Protein 2QGS (pdb70)

Sequence (392 aa):
NSRKIKKAYEYKSFHQHDTTGHDIAHVERVYNNACYIAKRENITDTLVIELSSLLHDTVDSKLTDEILAYDQLKQFLSTLDLSSEISQQVLYIIKHSHVKLSIDGEIVRDADRLDAIGAIGIARTFQFSGHFGEPWTETKLSNEELHTSLVEELDNSAIKHFYEKLFKLKDLHTPTAKKLAEERHQFIQYLKQFSEWNFNKNSRKIKKAYEYKSFHQHDTTGHDIAHVERVYNNACYIAKRENITDTLVIELSSLLHDTVYDQLKQFLSTLDLSSEISQQVLYIIKHHVKLSIDGEIVRDADRLDAIGAIGIARTFQFSGHFGEPWTETKLSNEELHTSLVEELDNSAIKHFYEKLFKLKDLHTPTAKKLAEERHQFIQYLKQFSEWNFNKE

Organism: Staphylococcus epidermidis (strain ATCC 12228 / FDA PCI 1200) (NCBI:txid176280)

Foldseek 3Di:
DLVLLVLLLVCVVLCVVPPVCCVNVLLVQLLVQLVVQCVVVPPDDLSLLSSLSSCLAQCPRPVDHNVVSVVVVVVSVVVSVDDPVSVVLSVVLSVCVPDDHDPSSVSSVLSSLLCCFAPNVLVVLQVVCVVVVHAPDDDDDDPVRLLDPCLVVDDDHSVSCCNVPVLVSLVPDDPSSNVSSVVRNVNCVVVVVCCVVPVVD/DLVLLVLLLVCVVLCVPPPPCVVNVLLVQLLVQLVVQCVVVPPDDLSLLSNLSSCLPSDVPVVLVSLVVSPDDCVSSVLSVVLSVCVPDHDPSSVSSVLSNLLCCFAPNVLVVLQVVCVVVVHAPDDDPDDPVCLLDPCLVVDDDHSVSCCNVPVLCSLVPDDPVSNVSSVVRNVSVVVVVVCVVVCVVND

Nearest PDB structures (foldseek):
  2qgs-assembly1_B  TM=1.005E+00  e=1.523E-24  Staphylococcus epidermidis ATCC 12228
  5dqw-assembly1_A  TM=8.161E-01  e=3.907E-10  Bacillus subtilis
  5ihy-assembly1_A  TM=8.190E-01  e=1.731E-09  Bacillus subtilis
  3dto-assembly1_B  TM=8.082E-01  e=2.422E-09  unclassified
  3b57-assembly1_A-2  TM=8.575E-01  e=4.754E-08  Listeria innocua Clip11262

Structure (mmCIF, N/CA/C/O backbone):
data_2QGS
#
_entry.id   2QGS
#
_cell.length_a   56.736
_cell.length_b   62.843
_cell.length_c   71.828
_cell.angle_alpha   90.00
_cell.angle_beta   107.67
_cell.angle_gamma   90.00
#
_symmetry.space_group_name_H-M   'P 1 21 1'
#
loop_
_entity.id
_entity.type
_entity.pdbx_description
1 polymer 'Protein SE1688'
2 non-polymer 'ZINC ION'
3 water water
#
loop_
_atom_site.group_PDB
_atom_site.id
_atom_site.type_symbol
_atom_site.label_atom_id
_atom_site.label_alt_id
_atom_site.label_comp_id
_atom_site.label_asym_id
_atom_site.label_entity_id
_atom_site.label_seq_id
_atom_site.pdbx_PDB_ins_code
_atom_site.Cartn_x
_atom_site.Cartn_y
_atom_site.Cartn_z
_atom_site.occupancy
_atom_site.B_iso_or_equiv
_atom_site.auth_seq_id
_atom_site.auth_comp_id
_atom_site.auth_asym_id
_atom_site.auth_atom_id
_atom_site.pdbx_PDB_model_num
ATOM 9 N N . ASN A 1 2 ? -60.660 16.402 50.592 1.00 39.56 2 ASN A N 1
ATOM 10 C CA . ASN A 1 2 ? -59.805 15.404 51.227 1.00 36.68 2 ASN A CA 1
ATOM 11 C C . ASN A 1 2 ? -58.324 15.753 51.088 1.00 34.87 2 ASN A C 1
ATOM 12 O O . ASN A 1 2 ? -57.974 16.876 50.720 1.00 34.10 2 ASN A O 1
ATOM 17 N N . SER A 1 3 ? -57.458 14.790 51.389 1.00 32.17 3 SER A N 1
ATOM 18 C CA . SER A 1 3 ? -56.020 15.009 51.309 1.00 31.03 3 SER A CA 1
ATOM 19 C C . SER A 1 3 ? -55.499 15.335 49.915 1.00 30.33 3 SER A C 1
ATOM 20 O O . SER A 1 3 ? -54.773 16.315 49.742 1.00 26.52 3 SER A O 1
ATOM 23 N N . ARG A 1 4 ? -55.849 14.528 48.918 1.00 29.77 4 ARG A N 1
ATOM 24 C CA . ARG A 1 4 ? -55.333 14.803 47.586 1.00 31.22 4 ARG A CA 1
ATOM 25 C C . ARG A 1 4 ? -55.908 16.074 46.983 1.00 30.67 4 ARG A C 1
ATOM 26 O O . ARG A 1 4 ? -55.357 16.619 46.024 1.00 28.94 4 ARG A O 1
ATOM 42 N N . LYS A 1 6 ? -56.313 18.789 48.866 1.00 25.11 6 LYS A N 1
ATOM 43 C CA . LYS A 1 6 ? -55.508 19.845 49.466 1.00 23.46 6 LYS A CA 1
ATOM 44 C C . LYS A 1 6 ? -54.184 19.901 48.717 1.00 20.55 6 LYS A C 1
ATOM 45 O O . LYS A 1 6 ? -53.632 20.977 48.505 1.00 17.29 6 LYS A O 1
ATOM 51 N N . ILE A 1 7 ? -53.699 18.731 48.306 1.00 17.42 7 ILE A N 1
ATOM 52 C CA . ILE A 1 7 ? -52.445 18.611 47.569 1.00 17.66 7 ILE A CA 1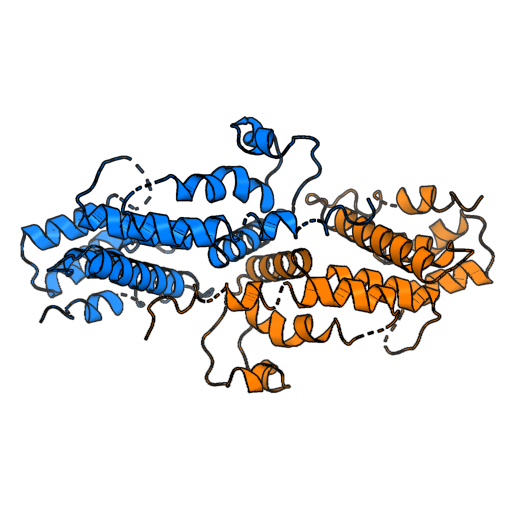
ATOM 53 C C . ILE A 1 7 ? -52.588 19.311 46.227 1.00 19.31 7 ILE A C 1
ATOM 54 O O . ILE A 1 7 ? -51.675 20.002 45.764 1.00 15.66 7 ILE A O 1
ATOM 59 N N . LYS A 1 8 ? -53.745 19.114 45.603 1.00 20.16 8 LYS A N 1
ATOM 60 C CA . LYS A 1 8 ? -54.048 19.724 44.316 1.00 21.06 8 LYS A CA 1
ATOM 61 C C . LYS A 1 8 ? -54.026 21.247 44.442 1.00 19.16 8 LYS A C 1
ATOM 62 O O . LYS A 1 8 ? -53.521 21.934 43.559 1.00 18.27 8 LYS A O 1
ATOM 68 N N . LYS A 1 9 ? -54.569 21.771 45.538 1.00 17.16 9 LYS A N 1
ATOM 69 C CA . LYS A 1 9 ? -54.580 23.212 45.743 1.00 17.89 9 LYS A CA 1
ATOM 70 C C . LYS A 1 9 ? -53.167 23.739 46.004 1.00 17.32 9 LYS A C 1
ATOM 71 O O . LYS A 1 9 ? -52.835 24.871 45.627 1.00 16.65 9 LYS A O 1
ATOM 77 N N . ALA A 1 10 ? -52.331 22.924 46.643 1.00 13.25 10 ALA A N 1
ATOM 78 C CA . ALA A 1 10 ? -50.955 23.328 46.910 1.00 12.43 10 ALA A CA 1
ATOM 79 C C . ALA A 1 10 ? -50.239 23.383 45.574 1.00 14.20 10 ALA A C 1
ATOM 80 O O . ALA A 1 10 ? -49.407 24.251 45.336 1.00 14.92 10 ALA A O 1
ATOM 82 N N . TYR A 1 11 ? -50.574 22.444 44.697 1.00 15.11 11 TYR A N 1
ATOM 83 C CA . TYR A 1 11 ? -49.977 22.394 43.371 1.00 17.49 11 TYR A CA 1
ATOM 84 C C . TYR A 1 11 ? -50.372 23.649 42.578 1.00 16.83 11 TYR A C 1
ATOM 85 O O . TYR A 1 11 ? -49.544 24.249 41.888 1.00 15.98 11 TYR A O 1
ATOM 94 N N . GLU A 1 12 ? -51.637 24.038 42.694 1.00 17.83 12 GLU A N 1
ATOM 95 C CA . GLU A 1 12 ? -52.161 25.225 42.010 1.00 18.18 12 GLU A CA 1
ATOM 96 C C . GLU A 1 12 ? -51.523 26.493 42.580 1.00 17.05 12 GLU A C 1
ATOM 97 O O . GLU A 1 12 ? -51.257 27.451 41.850 1.00 16.37 12 GLU A O 1
ATOM 103 N N . TYR A 1 13 ? -51.296 26.503 43.893 1.00 15.46 13 TYR A N 1
ATOM 104 C CA . TYR A 1 13 ? -50.698 27.662 44.549 1.00 15.28 13 TYR A CA 1
ATOM 105 C C . TYR A 1 13 ? -49.266 27.845 44.068 1.00 16.47 13 TYR A C 1
ATOM 106 O O . TYR A 1 13 ? -48.804 28.966 43.844 1.00 17.28 13 TYR A O 1
ATOM 123 N N . LYS A 1 15 ? -47.991 26.841 41.160 1.00 15.71 15 LYS A N 1
ATOM 124 C CA . LYS A 1 15 ? -47.971 27.293 39.767 1.00 15.99 15 LYS A CA 1
ATOM 125 C C . LYS A 1 15 ? -48.264 28.790 39.682 1.00 15.31 15 LYS A C 1
ATOM 126 O O . LYS A 1 15 ? -47.743 29.480 38.809 1.00 15.22 15 LYS A O 1
ATOM 132 N N . SER A 1 16 ? -49.103 29.292 40.583 1.00 13.25 16 SER A N 1
ATOM 133 C CA . SER A 1 16 ? -49.413 30.718 40.583 1.00 14.83 16 SER A CA 1
ATOM 134 C C . SER A 1 16 ? -48.202 31.497 41.112 1.00 13.52 16 SER A C 1
ATOM 135 O O . SER A 1 16 ? -47.855 32.560 40.588 1.00 13.82 16 SER A O 1
ATOM 138 N N . PHE A 1 17 ? -47.563 30.950 42.146 1.00 14.44 17 PHE A N 1
ATOM 139 C CA . PHE A 1 17 ? -46.379 31.551 42.758 1.00 12.91 17 PHE A CA 1
ATOM 140 C C . PHE A 1 17 ? -45.296 31.791 41.706 1.00 14.04 17 PHE A C 1
ATOM 141 O O . PHE A 1 17 ? -44.700 32.864 41.640 1.00 14.35 17 PHE A O 1
ATOM 149 N N . HIS A 1 18 ? -45.050 30.786 40.876 1.00 13.71 18 HIS A N 1
ATOM 150 C CA . HIS A 1 18 ? -44.024 30.881 39.845 1.00 12.99 18 HIS A CA 1
ATOM 151 C C . HIS A 1 18 ? -44.566 31.276 38.480 1.00 14.10 18 HIS A C 1
ATOM 152 O O . HIS A 1 18 ? -43.890 31.093 37.471 1.00 13.52 18 HIS A O 1
ATOM 159 N N . GLN A 1 19 ? -45.771 31.834 38.448 1.00 13.95 19 GLN A N 1
ATOM 160 C CA . GLN A 1 19 ? -46.394 32.209 37.187 1.00 16.96 19 GLN A CA 1
ATOM 161 C C . GLN A 1 19 ? -45.600 33.173 36.303 1.00 17.66 19 GLN A C 1
ATOM 162 O O . GLN A 1 19 ? -45.706 33.112 35.081 1.00 18.62 19 GLN A O 1
ATOM 168 N N . HIS A 1 20 ? -44.796 34.046 36.902 1.00 17.04 20 HIS A N 1
ATOM 169 C CA . HIS A 1 20 ? -44.045 35.024 36.117 1.00 18.14 20 HIS A CA 1
ATOM 170 C C . HIS A 1 20 ? -42.732 34.530 35.524 1.00 20.57 20 HIS A C 1
ATOM 171 O O . HIS A 1 20 ? -42.088 35.243 34.753 1.00 20.20 20 HIS A O 1
ATOM 178 N N . ASP A 1 21 ? -42.347 33.306 35.879 1.00 21.04 21 ASP A N 1
ATOM 179 C CA . ASP A 1 21 ? -41.120 32.706 35.372 1.00 24.93 21 ASP A CA 1
ATOM 180 C C . ASP A 1 21 ? -41.225 32.507 33.871 1.00 27.18 21 ASP A C 1
ATOM 181 O O . ASP A 1 21 ? -41.970 31.646 33.397 1.00 27.99 21 ASP A O 1
ATOM 186 N N . THR A 1 22 ? -40.465 33.303 33.131 1.00 29.12 22 THR A N 1
ATOM 187 C CA . THR A 1 22 ? -40.461 33.238 31.681 1.00 33.58 22 THR A CA 1
ATOM 188 C C . THR A 1 22 ? -39.641 32.069 31.148 1.00 35.25 22 THR A C 1
ATOM 189 O O . THR A 1 22 ? -39.812 31.656 30.001 1.00 35.89 22 THR A O 1
ATOM 193 N N . THR A 1 23 ? -38.747 31.545 31.980 1.00 36.09 23 THR A N 1
ATOM 194 C CA . THR A 1 23 ? -37.899 30.427 31.582 1.00 36.62 23 THR A CA 1
ATOM 195 C C . THR A 1 23 ? -38.629 29.101 31.758 1.00 36.34 23 THR A C 1
ATOM 196 O O . THR A 1 23 ? -38.244 28.095 31.172 1.00 39.22 23 THR A O 1
ATOM 200 N N . GLY A 1 24 ? -39.677 29.106 32.576 1.00 37.52 24 GLY A N 1
ATOM 201 C CA . GLY A 1 24 ? -40.451 27.896 32.805 1.00 35.08 24 GLY A CA 1
ATOM 202 C C . GLY A 1 24 ? -39.748 26.826 33.623 1.00 34.16 24 GLY A C 1
ATOM 203 O O . GLY A 1 24 ? -40.314 25.756 33.864 1.00 34.79 24 GLY A O 1
ATOM 204 N N . HIS A 1 25 ? -38.523 27.113 34.053 1.00 31.64 25 HIS A N 1
ATOM 205 C CA . HIS A 1 25 ? -37.737 26.167 34.843 1.00 30.01 25 HIS A CA 1
ATOM 206 C C . HIS A 1 25 ? -38.291 25.956 36.246 1.00 27.76 25 HIS A C 1
ATOM 207 O O . HIS A 1 25 ? -38.384 24.828 36.731 1.00 26.30 25 HIS A O 1
ATOM 214 N N . ASP A 1 26 ? -38.652 27.050 36.903 1.00 22.89 26 ASP A N 1
ATOM 215 C CA . ASP A 1 26 ? -39.153 26.974 38.266 1.00 19.43 26 ASP A CA 1
ATOM 216 C C . ASP A 1 26 ? -40.307 26.000 38.464 1.00 17.57 26 ASP A C 1
ATOM 217 O O . ASP A 1 26 ? -40.261 25.153 39.354 1.00 16.14 26 ASP A O 1
ATOM 222 N N . ILE A 1 27 ? -41.343 26.111 37.644 1.00 16.40 27 ILE A N 1
ATOM 223 C CA . ILE A 1 27 ? -42.486 25.213 37.773 1.00 16.58 27 ILE A CA 1
ATOM 224 C C . ILE A 1 27 ? -42.110 23.754 37.498 1.00 17.70 27 ILE A C 1
ATOM 225 O O . ILE A 1 27 ? -42.481 22.852 38.251 1.00 16.95 27 ILE A O 1
ATOM 230 N N . ALA A 1 28 ? -41.380 23.538 36.407 1.00 18.15 28 ALA A N 1
ATOM 231 C CA . ALA A 1 28 ? -40.939 22.208 35.996 1.00 17.64 28 ALA A CA 1
ATOM 232 C C . ALA A 1 28 ? -40.073 21.582 37.085 1.00 18.48 28 ALA A C 1
ATOM 233 O O . ALA A 1 28 ? -40.141 20.382 37.332 1.00 18.50 28 ALA A O 1
ATOM 235 N N . HIS A 1 29 ? -39.248 22.407 37.721 1.00 16.53 29 HIS A N 1
ATOM 236 C CA . HIS A 1 29 ? -38.379 21.937 38.786 1.00 15.01 29 HIS A CA 1
ATOM 237 C C . HIS A 1 29 ? -39.178 21.402 39.966 1.00 12.40 29 HIS A C 1
ATOM 238 O O . HIS A 1 29 ? -38.870 20.342 40.503 1.00 11.89 29 HIS A O 1
ATOM 245 N N . VAL A 1 30 ? -40.201 22.141 40.377 1.00 14.12 30 VAL A N 1
ATOM 246 C CA . VAL A 1 30 ? -41.001 21.712 41.513 1.00 11.55 30 VAL A CA 1
ATOM 247 C C . VAL A 1 30 ? -41.768 20.437 41.185 1.00 11.69 30 VAL A C 1
ATOM 248 O O . VAL A 1 30 ? -41.856 19.530 42.020 1.00 11.08 30 VAL A O 1
ATOM 252 N N . GLU A 1 31 ? -42.315 20.348 39.973 1.00 10.60 31 GLU A N 1
ATOM 253 C CA . GLU A 1 31 ? -43.053 19.144 39.576 1.00 10.44 31 GLU A CA 1
ATOM 254 C C . GLU A 1 31 ? -42.135 17.913 39.642 1.00 9.17 31 GLU A C 1
ATOM 255 O O . GLU A 1 31 ? -42.567 16.842 40.063 1.00 8.82 31 GLU A O 1
ATOM 261 N N . ARG A 1 32 ? -40.876 18.063 39.230 1.00 9.62 32 ARG A N 1
ATOM 262 C CA . ARG A 1 32 ? -39.946 16.931 39.271 1.00 11.65 32 ARG A CA 1
ATOM 263 C C . ARG A 1 32 ? -39.565 16.571 40.708 1.00 12.17 32 ARG A C 1
ATOM 264 O O . ARG A 1 32 ? -39.394 15.391 41.038 1.00 10.39 32 ARG A O 1
ATOM 272 N N . VAL A 1 33 ? -39.423 17.577 41.564 1.00 10.17 33 VAL A N 1
ATOM 273 C CA . VAL A 1 33 ? -39.082 17.308 42.955 1.00 11.07 33 VAL A CA 1
ATOM 274 C C . VAL A 1 33 ? -40.251 16.535 43.556 1.00 9.90 33 VAL A C 1
ATOM 275 O O . VAL A 1 33 ? -40.059 15.525 44.228 1.00 12.26 33 VAL A O 1
ATOM 279 N N . TYR A 1 34 ? -41.462 17.014 43.289 1.00 11.27 34 TYR A N 1
ATOM 280 C CA . TYR A 1 34 ? -42.670 16.372 43.779 1.00 11.65 34 TYR A CA 1
ATOM 281 C C . TYR A 1 34 ? -42.739 14.923 43.316 1.00 13.33 34 TYR A C 1
ATOM 282 O O . TYR A 1 34 ? -42.965 14.004 44.120 1.00 11.67 34 TYR A O 1
ATOM 291 N N . ASN A 1 35 ? -42.532 14.706 42.020 1.00 13.07 35 ASN A N 1
ATOM 292 C CA . ASN A 1 35 ? -42.587 13.351 41.476 1.00 12.22 35 ASN A CA 1
ATOM 293 C C . ASN A 1 35 ? -41.493 12.456 42.055 1.00 10.55 35 ASN A C 1
ATOM 294 O O . ASN A 1 35 ? -41.726 11.269 42.279 1.00 12.48 35 ASN A O 1
ATOM 299 N N . ASN A 1 36 ? -40.309 13.018 42.300 1.00 11.17 36 ASN A N 1
ATOM 300 C CA . ASN A 1 36 ? -39.224 12.228 42.875 1.00 10.51 36 ASN A CA 1
ATOM 301 C C . ASN A 1 36 ? -39.593 11.857 44.312 1.00 9.42 36 ASN A C 1
ATOM 302 O O . ASN A 1 36 ? -39.389 10.720 44.744 1.00 10.49 36 ASN A O 1
ATOM 307 N N . ALA A 1 37 ? -40.111 12.835 45.055 1.00 9.30 37 ALA A N 1
ATOM 308 C CA . ALA A 1 37 ? -40.496 12.646 46.457 1.00 9.46 37 ALA A CA 1
ATOM 309 C C . ALA A 1 37 ? -41.574 11.584 46.631 1.00 10.91 37 ALA A C 1
ATOM 310 O O . ALA A 1 37 ? -41.552 10.808 47.591 1.00 10.97 37 ALA A O 1
ATOM 312 N N . CYS A 1 38 ? -42.533 11.568 45.713 1.00 11.17 38 CYS A N 1
ATOM 313 C CA . CYS A 1 38 ? -43.605 10.585 45.770 1.00 11.98 38 CYS A CA 1
ATOM 314 C C . CYS A 1 38 ? -43.029 9.203 45.473 1.00 9.13 38 CYS A C 1
ATOM 315 O O . CYS A 1 38 ? -43.447 8.221 46.068 1.00 12.60 38 CYS A O 1
ATOM 318 N N . TYR A 1 39 ? -42.063 9.134 44.560 1.00 9.95 39 TYR A N 1
ATOM 319 C CA . TYR A 1 39 ? -41.442 7.858 44.200 1.00 10.43 39 TYR A CA 1
ATOM 320 C C . TYR A 1 39 ? -40.690 7.275 45.405 1.00 10.68 39 TYR A C 1
ATOM 321 O O . TYR A 1 39 ? -40.860 6.113 45.759 1.00 10.14 39 TYR A O 1
ATOM 330 N N . ILE A 1 40 ? -39.859 8.107 46.020 1.00 9.62 40 ILE A N 1
ATOM 331 C CA . ILE A 1 40 ? -39.068 7.724 47.181 1.00 11.15 40 ILE A CA 1
ATOM 332 C C . ILE A 1 40 ? -39.956 7.307 48.350 1.00 11.29 40 ILE A C 1
ATOM 333 O O . ILE A 1 40 ? -39.694 6.299 49.008 1.00 11.66 40 ILE A O 1
ATOM 338 N N . ALA A 1 41 ? -40.998 8.091 48.611 1.00 10.61 41 ALA A N 1
ATOM 339 C CA . ALA A 1 41 ? -41.910 7.805 49.710 1.00 9.81 41 ALA A CA 1
ATOM 340 C C . ALA A 1 41 ? -42.571 6.435 49.564 1.00 12.48 41 ALA A C 1
ATOM 341 O O . ALA A 1 41 ? -42.627 5.661 50.522 1.00 14.05 41 ALA A O 1
ATOM 343 N N . LYS A 1 42 ? -43.075 6.128 48.373 1.00 12.69 42 LYS A N 1
ATOM 344 C CA . LYS A 1 42 ? -43.704 4.830 48.164 1.00 14.22 42 LYS A CA 1
ATOM 345 C C . LYS A 1 42 ? -42.680 3.708 48.357 1.00 16.51 42 LYS A C 1
ATOM 346 O O . LYS A 1 42 ? -42.963 2.705 49.022 1.00 15.84 42 LYS A O 1
ATOM 352 N N . ARG A 1 43 ? -41.488 3.880 47.789 1.00 12.98 43 ARG A N 1
ATOM 353 C CA . ARG A 1 43 ? -40.452 2.861 47.911 1.00 16.52 43 ARG A CA 1
ATOM 354 C C . ARG A 1 43 ? -39.930 2.704 49.333 1.00 16.69 43 ARG A C 1
ATOM 355 O O . ARG A 1 43 ? -39.428 1.633 49.703 1.00 17.06 43 ARG A O 1
ATOM 363 N N . GLU A 1 44 ? -40.034 3.769 50.124 1.00 15.41 44 GLU A N 1
ATOM 364 C CA . GLU A 1 44 ? -39.578 3.734 51.516 1.00 15.69 44 GLU A CA 1
ATOM 365 C C . GLU A 1 44 ? -40.749 3.336 52.401 1.00 16.81 44 GLU A C 1
ATOM 366 O O . GLU A 1 44 ? -40.642 3.302 53.628 1.00 16.44 44 GLU A O 1
ATOM 372 N N . ASN A 1 45 ? -41.871 3.045 51.753 1.00 15.94 45 ASN A N 1
ATOM 373 C CA . ASN A 1 45 ? -43.087 2.623 52.425 1.00 18.50 45 ASN A CA 1
ATOM 374 C C . ASN A 1 45 ? -43.664 3.603 53.429 1.00 20.72 45 ASN A C 1
ATOM 375 O O . ASN A 1 45 ? -44.073 3.223 54.527 1.00 19.44 45 ASN A O 1
ATOM 380 N N . ILE A 1 46 ? -43.703 4.872 53.039 1.00 21.39 46 ILE A N 1
ATOM 381 C CA . ILE A 1 46 ? -44.272 5.901 53.892 1.00 23.51 46 ILE A CA 1
ATOM 382 C C . ILE A 1 46 ? -45.781 5.801 53.728 1.00 25.56 46 ILE A C 1
ATOM 383 O O . ILE A 1 46 ? -46.301 5.962 52.627 1.00 27.34 46 ILE A O 1
ATOM 388 N N . THR A 1 47 ? -46.476 5.536 54.827 1.00 28.96 47 THR A N 1
ATOM 389 C CA . THR A 1 47 ? -47.931 5.410 54.824 1.00 31.67 47 THR A CA 1
ATOM 390 C C . THR A 1 47 ? -48.625 6.716 54.424 1.00 30.06 47 THR A C 1
ATOM 391 O O . THR A 1 47 ? -49.178 6.829 53.329 1.00 32.53 47 THR A O 1
ATOM 395 N N . ASP A 1 48 ? -48.601 7.695 55.323 1.00 28.21 48 ASP A N 1
ATOM 396 C CA . ASP A 1 48 ? -49.237 8.987 55.067 1.00 24.07 48 ASP A CA 1
ATOM 397 C C . ASP A 1 48 ? -48.221 9.920 54.423 1.00 20.66 48 ASP A C 1
ATOM 398 O O . ASP A 1 48 ? -47.263 10.344 55.062 1.00 17.46 48 ASP A O 1
ATOM 403 N N . THR A 1 49 ? -48.433 10.236 53.152 1.00 19.37 49 THR A N 1
ATOM 404 C CA . THR A 1 49 ? -47.521 11.113 52.428 1.00 19.00 49 THR A CA 1
ATOM 405 C C . THR A 1 49 ? -47.989 12.565 52.340 1.00 17.00 49 THR A C 1
ATOM 406 O O . THR A 1 49 ? -47.441 13.349 51.558 1.00 17.27 49 THR A O 1
ATOM 410 N N . LEU A 1 50 ? -48.985 12.934 53.139 1.00 14.46 50 LEU A N 1
ATOM 411 C CA . LEU A 1 50 ? -49.497 14.303 53.101 1.00 14.07 50 LEU A CA 1
ATOM 412 C C . LEU A 1 50 ? -48.415 15.359 53.310 1.00 14.12 50 LEU A C 1
ATOM 413 O O . LEU A 1 50 ? -48.303 16.295 52.520 1.00 13.47 50 LEU A O 1
ATOM 418 N N . VAL A 1 51 ? -47.615 15.210 54.363 1.00 13.28 51 VAL A N 1
ATOM 419 C CA . VAL A 1 51 ? -46.560 16.184 54.642 1.00 12.55 51 VAL A CA 1
ATOM 420 C C . VAL A 1 51 ? -45.538 16.248 53.507 1.00 12.03 51 VAL A C 1
ATOM 421 O O . VAL A 1 51 ? -45.134 17.334 53.083 1.00 12.18 51 VAL A O 1
ATOM 425 N N . ILE A 1 52 ? -45.136 15.086 53.003 1.00 12.81 52 ILE A N 1
ATOM 426 C CA . ILE A 1 52 ? -44.169 15.021 51.907 1.00 10.19 52 ILE A CA 1
ATOM 427 C C . ILE A 1 52 ? -44.698 15.687 50.640 1.00 11.30 52 ILE A C 1
ATOM 428 O O . ILE A 1 52 ? -43.992 16.461 49.995 1.00 10.84 52 ILE A O 1
ATOM 433 N N . GLU A 1 53 ? -45.940 15.384 50.280 1.00 12.06 53 GLU A N 1
ATOM 434 C CA . GLU A 1 53 ? -46.522 15.976 49.082 1.00 12.86 53 GLU A CA 1
ATOM 435 C C . GLU A 1 53 ? -46.698 17.486 49.208 1.00 12.17 53 GLU A C 1
ATOM 436 O O . GLU A 1 53 ? -46.286 18.232 48.321 1.00 12.95 53 GLU A O 1
ATOM 442 N N . LEU A 1 54 ? -47.286 17.955 50.301 1.00 9.60 54 LEU A N 1
ATOM 443 C CA . LEU A 1 54 ? -47.455 19.398 50.443 1.00 12.23 54 LEU A CA 1
ATOM 444 C C . LEU A 1 54 ? -46.114 20.132 50.504 1.00 10.90 54 LEU A C 1
ATOM 445 O O . LEU A 1 54 ? -45.953 21.176 49.886 1.00 10.61 54 LEU A O 1
ATOM 450 N N . SER A 1 55 ? -45.161 19.580 51.253 1.00 10.01 55 SER A N 1
ATOM 451 C CA . SER A 1 55 ? -43.850 20.201 51.416 1.00 10.81 55 SER A CA 1
ATOM 452 C C . SER A 1 55 ? -43.035 20.271 50.140 1.00 10.72 55 SER A C 1
ATOM 453 O O . SER A 1 55 ? -42.360 21.273 49.880 1.00 11.94 55 SER A O 1
ATOM 456 N N . SER A 1 56 ? -43.077 19.211 49.340 1.00 11.12 56 SER A N 1
ATOM 457 C CA . SER A 1 56 ? -42.323 19.222 48.098 1.00 9.06 56 SER A CA 1
ATOM 458 C C . SER A 1 56 ? -42.905 20.276 47.151 1.00 8.48 56 SER A C 1
ATOM 459 O O . SER A 1 56 ? -42.161 21.063 46.585 1.00 11.16 56 SER A O 1
ATOM 462 N N . LEU A 1 57 ? -44.229 20.321 47.012 1.00 9.90 57 LEU A N 1
ATOM 463 C CA . LEU A 1 57 ? -44.879 21.307 46.135 1.00 9.74 57 LEU A CA 1
ATOM 464 C C . LEU A 1 57 ? -44.657 22.755 46.585 1.00 12.41 57 LEU A C 1
ATOM 465 O O . LEU A 1 57 ? -44.623 23.675 45.765 1.00 11.61 57 LEU A O 1
ATOM 470 N N . LEU A 1 58 ? -44.504 22.962 47.888 1.00 11.11 58 LEU A N 1
ATOM 471 C CA . LEU A 1 58 ? -44.317 24.313 48.406 1.00 11.37 58 LEU A CA 1
ATOM 472 C C . LEU A 1 58 ? -42.915 24.576 48.930 1.00 11.88 58 LEU A C 1
ATOM 473 O O . LEU A 1 58 ? -42.665 25.644 49.483 1.00 13.46 58 LEU A O 1
ATOM 478 N N . HIS A 1 59 ? -41.993 23.636 48.735 1.00 12.86 59 HIS A N 1
ATOM 479 C CA . HIS A 1 59 ? -40.639 23.802 49.276 1.00 15.00 59 HIS A CA 1
ATOM 480 C C . HIS A 1 59 ? -39.870 25.079 48.948 1.00 16.15 59 HIS A C 1
ATOM 481 O O . HIS A 1 59 ? -38.887 25.373 49.619 1.00 18.47 59 HIS A O 1
ATOM 488 N N . ASP A 1 60 ? -40.267 25.829 47.922 1.00 16.48 60 ASP A N 1
ATOM 489 C CA . ASP A 1 60 ? -39.549 27.075 47.631 1.00 16.86 60 ASP A CA 1
ATOM 490 C C . ASP A 1 60 ? -40.462 28.286 47.454 1.00 15.82 60 ASP A C 1
ATOM 491 O O . ASP A 1 60 ? -40.122 29.234 46.749 1.00 16.31 60 ASP A O 1
ATOM 496 N N . THR A 1 61 ? -41.612 28.255 48.119 1.00 16.98 61 THR A N 1
ATOM 497 C CA . THR A 1 61 ? -42.580 29.345 48.033 1.00 18.77 61 THR A CA 1
ATOM 498 C C . THR A 1 61 ? -42.279 30.510 48.982 1.00 20.34 61 THR A C 1
ATOM 499 O O . THR A 1 61 ? -43.054 31.468 49.053 1.00 17.85 61 THR A O 1
ATOM 503 N N . VAL A 1 62 ? -41.176 30.425 49.724 1.00 22.45 62 VAL A N 1
ATOM 504 C CA . VAL A 1 62 ? -40.800 31.509 50.627 1.00 25.80 62 VAL A CA 1
ATOM 505 C C . VAL A 1 62 ? -39.541 32.182 50.084 1.00 27.82 62 VAL A C 1
ATOM 506 O O . VAL A 1 62 ? -38.799 32.843 50.809 1.00 29.20 62 VAL A O 1
ATOM 510 N N . ASP A 1 63 ? -39.310 31.993 48.790 1.00 28.93 63 ASP A N 1
ATOM 511 C CA . ASP A 1 63 ? -38.178 32.596 48.098 1.00 30.68 63 ASP A CA 1
ATOM 512 C C . ASP A 1 63 ? -38.701 33.190 46.786 1.00 30.53 63 ASP A C 1
ATOM 513 O O . ASP A 1 63 ? -38.539 32.606 45.711 1.00 28.29 63 ASP A O 1
ATOM 518 N N . SER A 1 64 ? -39.350 34.349 46.898 1.00 30.30 64 SER A N 1
ATOM 519 C CA . SER A 1 64 ? -39.910 35.058 45.748 1.00 30.24 64 SER A CA 1
ATOM 520 C C . SER A 1 64 ? -38.862 35.983 45.140 1.00 31.15 64 SER A C 1
ATOM 521 O O . SER A 1 64 ? -38.425 36.946 45.771 1.00 32.25 64 SER A O 1
ATOM 524 N N . LYS A 1 65 ? -38.469 35.685 43.907 1.00 30.55 65 LYS A N 1
ATOM 525 C CA . LYS A 1 65 ? -37.463 36.475 43.210 1.00 31.19 65 LYS A CA 1
ATOM 526 C C . LYS A 1 65 ? -37.935 37.901 42.915 1.00 32.19 65 LYS A C 1
ATOM 527 O O . LYS A 1 65 ? -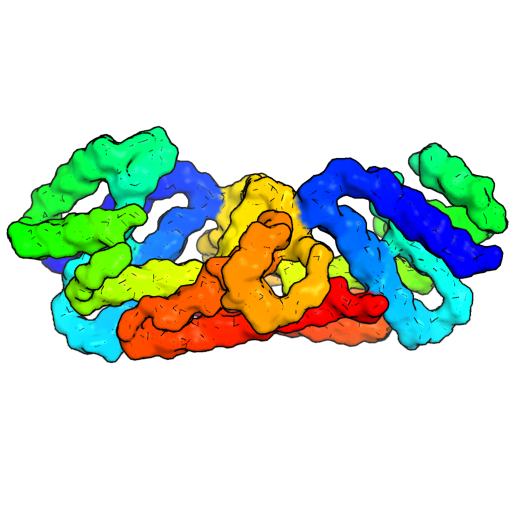37.124 38.826 42.840 1.00 34.96 65 LYS A O 1
ATOM 533 N N . LEU A 1 66 ? -39.244 38.079 42.765 1.00 31.74 66 LEU A N 1
ATOM 534 C CA . LEU A 1 66 ? -39.808 39.395 42.467 1.00 31.83 66 LEU A CA 1
ATOM 535 C C . LEU A 1 66 ? -40.127 40.250 43.691 1.00 31.99 66 LEU A C 1
ATOM 536 O O . LEU A 1 66 ? -40.060 41.481 43.631 1.00 32.55 66 LEU A O 1
ATOM 541 N N . THR A 1 67 ? -40.481 39.605 44.797 1.00 29.80 67 THR A N 1
ATOM 542 C CA . THR A 1 67 ? -40.814 40.340 46.005 1.00 29.18 67 THR A CA 1
ATOM 543 C C . THR A 1 67 ? -39.825 40.080 47.136 1.00 26.67 67 THR A C 1
ATOM 544 O O . THR A 1 67 ? -38.634 40.367 47.015 1.00 25.82 67 THR A O 1
ATOM 548 N N . ASP A 1 68 ? -40.318 39.538 48.240 1.00 24.48 68 ASP A N 1
ATOM 549 C CA . ASP A 1 68 ? -39.454 39.267 49.376 1.00 22.78 68 ASP A CA 1
ATOM 550 C C . ASP A 1 68 ? -40.032 38.159 50.233 1.00 22.26 68 ASP A C 1
ATOM 551 O O . ASP A 1 68 ? -41.176 37.746 50.052 1.00 19.27 68 ASP A O 1
ATOM 556 N N . GLU A 1 69 ? -39.229 37.705 51.187 1.00 25.00 69 GLU A N 1
ATOM 557 C CA . GLU A 1 69 ? -39.617 36.635 52.091 1.00 25.41 69 GLU A CA 1
ATOM 558 C C . GLU A 1 69 ? -40.791 37.018 52.988 1.00 22.98 69 GLU A C 1
ATOM 559 O O . GLU A 1 69 ? -41.583 36.163 53.373 1.00 22.36 69 GLU A O 1
ATOM 565 N N . ILE A 1 70 ? -40.906 38.300 53.320 1.00 23.22 70 ILE A N 1
ATOM 566 C CA . ILE A 1 70 ? -41.986 38.762 54.192 1.00 21.31 70 ILE A CA 1
ATOM 567 C C . ILE A 1 70 ? -43.355 38.592 53.541 1.00 20.47 70 ILE A C 1
ATOM 568 O O . ILE A 1 70 ? -44.277 38.023 54.133 1.00 21.36 70 ILE A O 1
ATOM 573 N N . LEU A 1 71 ? -43.488 39.109 52.325 1.00 17.44 71 LEU A N 1
ATOM 574 C CA . LEU A 1 71 ? -44.741 39.012 51.587 1.00 17.00 71 LEU A CA 1
ATOM 575 C C . LEU A 1 71 ? -44.955 37.551 51.186 1.00 17.13 71 LEU A C 1
ATOM 576 O O . LEU A 1 71 ? -46.082 37.063 51.175 1.00 17.38 71 LEU A O 1
ATOM 581 N N . ALA A 1 72 ? -43.868 36.854 50.868 1.00 17.51 72 ALA A N 1
ATOM 582 C CA . ALA A 1 72 ? -43.968 35.451 50.478 1.00 18.18 72 ALA A CA 1
ATOM 583 C C . ALA A 1 72 ? -44.584 34.627 51.607 1.00 18.10 72 ALA A C 1
ATOM 584 O O . ALA A 1 72 ? -45.580 33.932 51.402 1.00 18.16 72 ALA A O 1
ATOM 586 N N . TYR A 1 73 ? -44.005 34.702 52.800 1.00 20.50 73 TYR A N 1
ATOM 587 C CA . TYR A 1 73 ? -44.540 33.953 53.933 1.00 23.01 73 TYR A CA 1
ATOM 588 C C . TYR A 1 73 ? -45.993 34.295 54.211 1.00 24.71 73 TYR A C 1
ATOM 589 O O . TYR A 1 73 ? -46.809 33.408 54.467 1.00 26.57 73 TYR A O 1
ATOM 598 N N . ASP A 1 74 ? -46.321 35.580 54.158 1.00 26.11 74 ASP A N 1
ATOM 599 C CA . ASP A 1 74 ? -47.690 36.007 54.416 1.00 27.03 74 ASP A CA 1
ATOM 600 C C . ASP A 1 74 ? -48.658 35.290 53.485 1.00 25.10 74 ASP A C 1
ATOM 601 O O . ASP A 1 74 ? -49.689 34.776 53.919 1.00 25.42 74 ASP A O 1
ATOM 606 N N . GLN A 1 75 ? -48.322 35.268 52.200 1.00 23.08 75 GLN A N 1
ATOM 607 C CA . GLN A 1 75 ? -49.156 34.601 51.210 1.00 23.93 75 GLN A CA 1
ATOM 608 C C . GLN A 1 75 ? -49.239 33.106 51.533 1.00 23.60 75 GLN A C 1
ATOM 609 O O . GLN A 1 75 ? -50.330 32.531 51.584 1.00 22.74 75 GLN A O 1
ATOM 615 N N . LEU A 1 76 ? -48.083 32.487 51.770 1.00 21.51 76 LEU A N 1
ATOM 616 C CA . LEU A 1 76 ? -48.017 31.062 52.093 1.00 21.77 76 LEU A CA 1
ATOM 617 C C . LEU A 1 76 ? -48.895 30.684 53.285 1.00 22.78 76 LEU A C 1
ATOM 618 O O . LEU A 1 76 ? -49.686 29.745 53.205 1.00 19.89 76 LEU A O 1
ATOM 623 N N . LYS A 1 77 ? -48.736 31.408 54.393 1.00 24.19 77 LYS A N 1
ATOM 624 C CA . LYS A 1 77 ? -49.516 31.151 55.605 1.00 26.55 77 LYS A CA 1
ATOM 625 C C . LYS A 1 77 ? -51.006 31.322 55.337 1.00 27.14 77 LYS A C 1
ATOM 626 O O . LYS A 1 77 ? -51.829 30.570 55.860 1.00 28.95 77 LYS A O 1
ATOM 632 N N . GLN A 1 78 ? -51.345 32.318 54.524 1.00 29.28 78 GLN A N 1
ATOM 633 C CA . GLN A 1 78 ? -52.737 32.587 54.170 1.00 30.67 78 GLN A CA 1
ATOM 634 C C . GLN A 1 78 ? -53.264 31.384 53.393 1.00 29.51 78 GLN A C 1
ATOM 635 O O . GLN A 1 78 ? -54.356 30.886 53.662 1.00 30.88 78 GLN A O 1
ATOM 641 N N . PHE A 1 79 ? -52.481 30.911 52.430 1.00 27.69 79 PHE A N 1
ATOM 642 C CA . PHE A 1 79 ? -52.893 29.758 51.641 1.00 26.96 79 PHE A CA 1
ATOM 643 C C . PHE A 1 79 ? -53.066 28.513 52.510 1.00 26.72 79 PHE A C 1
ATOM 644 O O . PHE A 1 79 ? -54.048 27.791 52.367 1.00 27.78 79 PHE A O 1
ATOM 652 N N . LEU A 1 80 ? -52.114 28.256 53.402 1.00 27.49 80 LEU A N 1
ATOM 653 C CA . LEU A 1 80 ? -52.195 27.079 54.263 1.00 28.25 80 LEU A CA 1
ATOM 654 C C . LEU A 1 80 ? -53.417 27.105 55.173 1.00 29.85 80 LEU A C 1
ATOM 655 O O . LEU A 1 80 ? -53.986 26.059 55.491 1.00 27.91 80 LEU A O 1
ATOM 660 N N . SER A 1 81 ? -53.814 28.303 55.593 1.00 31.21 81 SER A N 1
ATOM 661 C CA . SER A 1 81 ? -54.974 28.464 56.465 1.00 32.74 81 SER A CA 1
ATOM 662 C C . SER A 1 81 ? -56.251 28.016 55.773 1.00 32.40 81 SER A C 1
ATOM 663 O O . SER A 1 81 ? -57.221 27.654 56.432 1.00 34.03 81 SER A O 1
ATOM 666 N N . THR A 1 82 ? -56.259 28.044 54.445 1.00 32.26 82 THR A N 1
ATOM 667 C CA . THR A 1 82 ? -57.447 27.634 53.707 1.00 32.18 82 THR A CA 1
ATOM 668 C C . THR A 1 82 ? -57.534 26.125 53.547 1.00 31.98 82 THR A C 1
ATOM 669 O O . THR A 1 82 ? -58.563 25.612 53.117 1.00 32.39 82 THR A O 1
ATOM 673 N N . LEU A 1 83 ? -56.457 25.415 53.875 1.00 30.89 83 LEU A N 1
ATOM 674 C CA . LEU A 1 83 ? -56.440 23.964 53.732 1.00 30.87 83 LEU A CA 1
ATOM 675 C C . LEU A 1 83 ? -56.947 23.237 54.971 1.00 31.97 83 LEU A C 1
ATOM 676 O O . LEU A 1 83 ? -57.047 22.011 54.979 1.00 32.01 83 LEU A O 1
ATOM 681 N N . ASP A 1 84 ? -57.265 23.997 56.014 1.00 32.44 84 ASP A N 1
ATOM 682 C CA . ASP A 1 84 ? -57.772 23.434 57.258 1.00 34.04 84 ASP A CA 1
ATOM 683 C C . ASP A 1 84 ? -56.880 22.303 57.759 1.00 34.40 84 ASP A C 1
ATOM 684 O O . ASP A 1 84 ? -57.348 21.197 58.042 1.00 34.98 84 ASP A O 1
ATOM 689 N N . LEU A 1 85 ? -55.591 22.592 57.866 1.00 33.46 85 LEU A N 1
ATOM 690 C CA . LEU A 1 85 ? -54.618 21.617 58.329 1.00 32.55 85 LEU A CA 1
ATOM 691 C C . LEU A 1 85 ? -54.529 21.628 59.845 1.00 32.28 85 LEU A C 1
ATOM 692 O O . LEU A 1 85 ? -54.746 22.659 60.481 1.00 32.13 85 LEU A O 1
ATOM 697 N N . SER A 1 86 ? -54.202 20.478 60.422 1.00 32.18 86 SER A N 1
ATOM 698 C CA . SER A 1 86 ? -54.059 20.377 61.865 1.00 32.61 86 SER A CA 1
ATOM 699 C C . SER A 1 86 ? -52.825 21.179 62.258 1.00 32.78 86 SER A C 1
ATOM 700 O O . SER A 1 86 ? -52.032 21.571 61.399 1.00 33.08 86 SER A O 1
ATOM 703 N N . SER A 1 87 ? -52.665 21.413 63.556 1.00 32.86 87 SER A N 1
ATOM 704 C CA . SER A 1 87 ? -51.526 22.161 64.075 1.00 33.84 87 SER A CA 1
ATOM 705 C C . SER A 1 87 ? -50.209 21.467 63.752 1.00 32.75 87 SER A C 1
ATOM 706 O O . SER A 1 87 ? -49.292 22.083 63.212 1.00 32.00 87 SER A O 1
ATOM 709 N N . GLU A 1 88 ? -50.121 20.185 64.094 1.00 32.44 88 GLU A N 1
ATOM 710 C CA . GLU A 1 88 ? -48.907 19.417 63.860 1.00 32.43 88 GLU A CA 1
ATOM 711 C C . GLU A 1 88 ? -48.516 19.364 62.388 1.00 28.75 88 GLU A C 1
ATOM 712 O O . GLU A 1 88 ? -47.361 19.598 62.044 1.00 28.19 88 GLU A O 1
ATOM 718 N N . ILE A 1 89 ? -49.479 19.054 61.526 1.00 27.27 89 ILE A N 1
ATOM 719 C CA . ILE A 1 89 ? -49.229 18.964 60.091 1.00 24.65 89 ILE A CA 1
ATOM 720 C C . ILE A 1 89 ? -48.727 20.297 59.556 1.00 23.77 89 ILE A C 1
ATOM 721 O O . ILE A 1 89 ? -47.708 20.357 58.871 1.00 22.36 89 ILE A O 1
ATOM 726 N N . SER A 1 90 ? -49.448 21.364 59.880 1.00 21.59 90 SER A N 1
ATOM 727 C CA . SER A 1 90 ? -49.072 22.703 59.453 1.00 20.44 90 SER A CA 1
ATOM 728 C C . SER A 1 90 ? -47.658 23.023 59.939 1.00 18.13 90 SER A C 1
ATOM 729 O O . SER A 1 90 ? -46.827 23.530 59.183 1.00 15.17 90 SER A O 1
ATOM 732 N N . GLN A 1 91 ? -47.386 22.728 61.207 1.00 17.99 91 GLN A N 1
ATOM 733 C CA . GLN A 1 91 ? -46.062 22.982 61.769 1.00 19.11 91 GLN A CA 1
ATOM 734 C C . GLN A 1 91 ? -44.987 22.176 61.045 1.00 18.42 91 GLN A C 1
ATOM 735 O O . GLN A 1 91 ? -43.901 22.683 60.774 1.00 20.39 91 GLN A O 1
ATOM 741 N N . GLN A 1 92 ? -45.291 20.919 60.736 1.00 19.15 92 GLN A N 1
ATOM 742 C CA . GLN A 1 92 ? -44.344 20.046 60.043 1.00 17.81 92 GLN A CA 1
ATOM 743 C C . GLN A 1 92 ? -44.002 20.543 58.643 1.00 16.01 92 GLN A C 1
ATOM 744 O O . GLN A 1 92 ? -42.850 20.468 58.208 1.00 11.91 92 GLN A O 1
ATOM 750 N N . VAL A 1 93 ? -45.019 21.020 57.933 1.00 14.98 93 VAL A N 1
ATOM 751 C CA . VAL A 1 93 ? -44.841 21.529 56.579 1.00 13.84 93 VAL A CA 1
ATOM 752 C C . VAL A 1 93 ? -44.007 22.806 56.593 1.00 14.01 93 VAL A C 1
ATOM 753 O O . VAL A 1 93 ? -43.067 22.947 55.816 1.00 13.03 93 VAL A O 1
ATOM 757 N N . LEU A 1 94 ? -44.361 23.735 57.480 1.00 16.06 94 LEU A N 1
ATOM 758 C CA . LEU A 1 94 ? -43.648 25.006 57.584 1.00 14.75 94 LEU A CA 1
ATOM 759 C C . LEU A 1 94 ? -42.190 24.806 57.976 1.00 13.60 94 LEU A C 1
ATOM 760 O O . LEU A 1 94 ? -41.297 25.493 57.482 1.00 13.19 94 LEU A O 1
ATOM 765 N N . TYR A 1 95 ? -41.963 23.850 58.865 1.00 14.13 95 TYR A N 1
ATOM 766 C CA . TYR A 1 95 ? -40.625 23.520 59.336 1.00 14.38 95 TYR A CA 1
ATOM 767 C C . TYR A 1 95 ? -39.753 23.036 58.169 1.00 14.52 95 TYR A C 1
ATOM 768 O O . TYR A 1 95 ? -38.592 23.429 58.039 1.00 14.30 95 TYR A O 1
ATOM 777 N N . ILE A 1 96 ? -40.316 22.170 57.328 1.00 16.18 96 ILE A N 1
ATOM 778 C CA . ILE A 1 96 ? -39.580 21.654 56.180 1.00 14.83 96 ILE A CA 1
ATOM 779 C C . ILE A 1 96 ? -39.263 22.796 55.222 1.00 14.73 96 ILE A C 1
ATOM 780 O O . ILE A 1 96 ? -38.129 22.936 54.759 1.00 14.45 96 ILE A O 1
ATOM 785 N N . ILE A 1 97 ? -40.267 23.615 54.929 1.00 16.78 97 ILE A N 1
ATOM 786 C CA . ILE A 1 97 ? -40.078 24.750 54.028 1.00 17.41 97 ILE A CA 1
ATOM 787 C C . ILE A 1 97 ? -38.950 25.659 54.518 1.00 18.29 97 ILE A C 1
ATOM 788 O O . ILE A 1 97 ? -38.076 26.048 53.747 1.00 17.28 97 ILE A O 1
ATOM 793 N N . LYS A 1 98 ? -38.982 25.996 55.805 1.00 19.91 98 LYS A N 1
ATOM 794 C CA . LYS A 1 98 ? -37.969 26.860 56.406 1.00 19.14 98 LYS A CA 1
ATOM 795 C C . LYS A 1 98 ? -36.560 26.319 56.195 1.00 18.94 98 LYS A C 1
ATOM 796 O O . LYS A 1 98 ? -35.669 27.037 55.747 1.00 18.52 98 LYS A O 1
ATOM 802 N N . HIS A 1 99 ? -36.362 25.048 56.511 1.00 20.76 99 HIS A N 1
ATOM 803 C CA . HIS A 1 99 ? -35.049 24.431 56.369 1.00 23.97 99 HIS A CA 1
ATOM 804 C C . HIS A 1 99 ? -34.799 23.934 54.957 1.00 27.65 99 HIS A C 1
ATOM 805 O O . HIS A 1 99 ? -33.946 23.077 54.730 1.00 29.36 99 HIS A O 1
ATOM 820 N N . SER A 1 101 ? -35.216 26.535 52.431 1.00 36.95 101 SER A N 1
ATOM 821 C CA . SER A 1 101 ? -34.862 27.788 51.777 1.00 39.96 101 SER A CA 1
ATOM 822 C C . SER A 1 101 ? -33.470 28.244 52.198 1.00 39.73 101 SER A C 1
ATOM 823 O O . SER A 1 101 ? -32.464 27.734 51.698 1.00 39.98 101 SER A O 1
ATOM 826 N N . HIS A 1 109 ? -28.379 22.544 57.484 1.00 46.74 109 HIS A N 1
ATOM 827 C CA . HIS A 1 109 ? -27.547 21.466 58.004 1.00 46.63 109 HIS A CA 1
ATOM 828 C C . HIS A 1 109 ? -28.263 20.677 59.099 1.00 46.01 109 HIS A C 1
ATOM 829 O O . HIS A 1 109 ? -27.807 19.608 59.502 1.00 46.70 109 HIS A O 1
ATOM 836 N N . VAL A 1 110 ? -29.381 21.210 59.581 1.00 44.40 110 VAL A N 1
ATOM 837 C CA . VAL A 1 110 ? -30.149 20.558 60.634 1.00 42.88 110 VAL A CA 1
ATOM 838 C C . VAL A 1 110 ? -30.861 19.302 60.132 1.00 41.67 110 VAL A C 1
ATOM 839 O O . VAL A 1 110 ? -31.430 19.297 59.040 1.00 41.18 110 VAL A O 1
ATOM 843 N N . LYS A 1 111 ? -30.817 18.240 60.932 1.00 39.50 111 LYS A N 1
ATOM 844 C CA . LYS A 1 111 ? -31.469 16.986 60.579 1.00 36.91 111 LYS A CA 1
ATOM 845 C C . LYS A 1 111 ? -32.980 17.161 60.600 1.00 34.08 111 LYS A C 1
ATOM 846 O O . LYS A 1 111 ? -33.521 17.899 61.421 1.00 33.60 111 LYS A O 1
ATOM 852 N N . LEU A 1 112 ? -33.661 16.468 59.696 1.00 31.17 112 LEU A N 1
ATOM 853 C CA . LEU A 1 112 ? -35.111 16.550 59.604 1.00 27.66 112 LEU A CA 1
ATOM 854 C C . LEU A 1 112 ? -35.707 15.169 59.827 1.00 25.77 112 LEU A C 1
ATOM 855 O O . LEU A 1 112 ? -34.978 14.184 59.938 1.00 25.27 112 LEU A O 1
ATOM 860 N N . SER A 1 113 ? -37.029 15.099 59.911 1.00 23.26 113 SER A N 1
ATOM 861 C CA . SER A 1 113 ? -37.700 13.818 60.084 1.00 22.25 113 SER A CA 1
ATOM 862 C C . SER A 1 113 ? -37.524 13.078 58.764 1.00 19.54 113 SER A C 1
ATOM 863 O O . SER A 1 113 ? -36.974 13.632 57.814 1.00 17.44 113 SER A O 1
ATOM 866 N N . ILE A 1 114 ? -37.988 11.835 58.699 1.00 19.28 114 ILE A N 1
ATOM 867 C CA . ILE A 1 114 ? -37.864 11.065 57.466 1.00 18.64 114 ILE A CA 1
ATOM 868 C C . ILE A 1 114 ? -38.569 11.803 56.318 1.00 17.30 114 ILE A C 1
ATOM 869 O O . ILE A 1 114 ? -38.079 11.817 55.184 1.00 17.15 114 ILE A O 1
ATOM 874 N N . ASP A 1 115 ? -39.707 12.426 56.622 1.00 15.91 115 ASP A N 1
ATOM 875 C CA . ASP A 1 115 ? -40.477 13.176 55.629 1.00 15.02 115 ASP A CA 1
ATOM 876 C C . ASP A 1 115 ? -39.648 14.325 55.047 1.00 15.50 115 ASP A C 1
ATOM 877 O O . ASP A 1 115 ? -39.585 14.502 53.829 1.00 13.87 115 ASP A O 1
ATOM 882 N N . GLY A 1 116 ? -39.007 15.098 55.919 1.00 11.22 116 GLY A N 1
ATOM 883 C CA . GLY A 1 116 ? -38.190 16.204 55.458 1.00 12.23 116 GLY A CA 1
ATOM 884 C C . GLY A 1 116 ? -36.978 15.756 54.657 1.00 11.36 116 GLY A C 1
ATOM 885 O O . GLY A 1 116 ? -36.618 16.395 53.672 1.00 11.08 116 GLY A O 1
ATOM 886 N N . GLU A 1 117 ? -36.344 14.666 55.083 1.00 12.76 117 GLU A N 1
ATOM 887 C CA . GLU A 1 117 ? -35.165 14.139 54.393 1.00 12.82 117 GLU A CA 1
ATOM 888 C C . GLU A 1 117 ? -35.535 13.662 52.993 1.00 11.77 117 GLU A C 1
ATOM 889 O O . GLU A 1 117 ? -34.745 13.787 52.053 1.00 12.05 117 GLU A O 1
ATOM 895 N N . ILE A 1 118 ? -36.731 13.104 52.858 1.00 9.55 118 ILE A N 1
ATOM 896 C CA . ILE A 1 118 ? -37.192 12.642 51.556 1.00 11.66 118 ILE A CA 1
ATOM 897 C C . ILE A 1 118 ? -37.360 13.843 50.625 1.00 11.32 118 ILE A C 1
ATOM 898 O O . ILE A 1 118 ? -36.921 13.810 49.480 1.00 12.46 118 ILE A O 1
ATOM 903 N N . VAL A 1 119 ? -37.984 14.909 51.114 1.00 12.05 119 VAL A N 1
ATOM 904 C CA . VAL A 1 119 ? -38.165 16.089 50.279 1.00 12.00 119 VAL A CA 1
ATOM 905 C C . VAL A 1 119 ? -36.795 16.652 49.896 1.00 12.67 119 VAL A C 1
ATOM 906 O O . VAL A 1 119 ? -36.550 17.003 48.742 1.00 12.53 119 VAL A O 1
ATOM 910 N N . ARG A 1 120 ? -35.890 16.716 50.865 1.00 13.07 120 ARG A N 1
ATOM 911 C CA . ARG A 1 120 ? -34.541 17.212 50.615 1.00 12.66 120 ARG A CA 1
ATOM 912 C C . ARG A 1 120 ? -33.820 16.303 49.600 1.00 13.09 120 ARG A C 1
ATOM 913 O O . ARG A 1 120 ? -33.089 16.786 48.738 1.00 10.71 120 ARG A O 1
ATOM 921 N N . ASP A 1 121 ? -34.038 14.991 49.691 1.00 11.99 121 ASP A N 1
ATOM 922 C CA . ASP A 1 121 ? -33.415 14.039 48.757 1.00 13.08 121 ASP A CA 1
ATOM 923 C C . ASP A 1 121 ? -33.948 14.275 47.330 1.00 12.87 121 ASP A C 1
ATOM 924 O O . ASP A 1 121 ? -33.176 14.312 46.365 1.00 14.50 121 ASP A O 1
ATOM 929 N N . ALA A 1 122 ? -35.264 14.426 47.200 1.00 12.80 122 ALA A N 1
ATOM 930 C CA . ALA A 1 122 ? -35.883 14.663 45.893 1.00 13.50 122 ALA A CA 1
ATOM 931 C C . ALA A 1 122 ? -35.369 15.959 45.296 1.00 12.96 122 ALA A C 1
ATOM 932 O O . ALA A 1 122 ? -35.124 16.061 44.087 1.00 12.62 122 ALA A O 1
ATOM 934 N N . ASP A 1 123 ? -35.217 16.963 46.146 1.00 12.15 123 ASP A N 1
ATOM 935 C CA . ASP A 1 123 ? -34.733 18.246 45.674 1.00 11.58 123 ASP A CA 1
ATOM 936 C C . ASP A 1 123 ? -33.302 18.115 45.170 1.00 12.48 123 ASP A C 1
ATOM 937 O O . ASP A 1 123 ? -32.968 18.602 44.090 1.00 11.72 123 ASP A O 1
ATOM 942 N N . ARG A 1 124 ? -32.467 17.435 45.951 1.00 13.32 124 ARG A N 1
ATOM 943 C CA . ARG A 1 124 ? -31.064 17.236 45.603 1.00 11.59 124 ARG A CA 1
ATOM 944 C C . ARG A 1 124 ? -30.896 16.447 44.310 1.00 9.72 124 ARG A C 1
ATOM 945 O O . ARG A 1 124 ? -30.000 16.725 43.519 1.00 10.87 124 ARG A O 1
ATOM 953 N N . LEU A 1 125 ? -31.758 15.459 44.097 1.00 11.50 125 LEU A N 1
ATOM 954 C CA . LEU A 1 125 ? -31.669 14.646 42.897 1.00 11.81 125 LEU A CA 1
ATOM 955 C C . LEU A 1 125 ? -31.794 15.483 41.644 1.00 11.51 125 LEU A C 1
ATOM 956 O O . LEU A 1 125 ? -31.144 15.203 40.638 1.00 10.65 125 LEU A O 1
ATOM 961 N N . ASP A 1 126 ? -32.624 16.515 41.699 1.00 11.40 126 ASP A N 1
ATOM 962 C CA . ASP A 1 126 ? -32.827 17.349 40.524 1.00 11.30 126 ASP A CA 1
ATOM 963 C C . ASP A 1 126 ? -31.601 18.190 40.192 1.00 10.77 126 ASP A C 1
ATOM 964 O O . ASP A 1 126 ? -31.548 18.826 39.140 1.00 12.25 126 ASP A O 1
ATOM 969 N N . ALA A 1 127 ? -30.606 18.197 41.074 1.00 11.78 127 ALA A N 1
ATOM 970 C CA . ALA A 1 127 ? -29.397 18.960 40.794 1.00 12.07 127 ALA A CA 1
ATOM 971 C C . ALA A 1 127 ? -28.358 18.130 40.029 1.00 13.09 127 ALA A C 1
ATOM 972 O O . ALA A 1 127 ? -27.364 18.673 39.556 1.00 15.00 127 ALA A O 1
ATOM 974 N N . ILE A 1 128 ? -28.579 16.821 39.918 1.00 10.40 128 ILE A N 1
ATOM 975 C CA . ILE A 1 128 ? -27.631 15.950 39.214 1.00 10.76 128 ILE A CA 1
ATOM 976 C C . ILE A 1 128 ? -28.250 15.251 37.998 1.00 10.80 128 ILE A C 1
ATOM 977 O O . ILE A 1 128 ? -29.372 15.567 37.606 1.00 10.87 128 ILE A O 1
ATOM 982 N N . GLY A 1 129 ? -27.521 14.304 37.406 1.00 10.59 129 GLY A N 1
ATOM 983 C CA . GLY A 1 129 ? -28.023 13.600 36.232 1.00 12.10 129 GLY A CA 1
ATOM 984 C C . GLY A 1 129 ? -28.000 14.494 34.998 1.00 13.30 129 GLY A C 1
ATOM 985 O O . GLY A 1 129 ? -27.294 15.508 34.979 1.00 12.93 129 GLY A O 1
ATOM 986 N N . ALA A 1 130 ? -28.763 14.133 33.970 1.00 12.01 130 ALA A N 1
ATOM 987 C CA . ALA A 1 130 ? -28.808 14.925 32.735 1.00 10.00 130 ALA A CA 1
ATOM 988 C C . ALA A 1 130 ? -29.364 16.326 32.975 1.00 8.68 130 ALA A C 1
ATOM 989 O O . ALA A 1 130 ? -28.946 17.287 32.324 1.00 9.41 130 ALA A O 1
ATOM 991 N N . ILE A 1 131 ? -30.313 16.424 33.906 1.00 11.41 131 ILE A N 1
ATOM 992 C CA . ILE A 1 131 ? -30.948 17.695 34.268 1.00 13.31 131 ILE A CA 1
ATOM 993 C C . ILE A 1 131 ? -29.937 18.628 34.929 1.00 12.25 131 ILE A C 1
ATOM 994 O O . ILE A 1 131 ? -29.925 19.835 34.675 1.00 9.71 131 ILE A O 1
ATOM 999 N N . GLY A 1 132 ? -29.099 18.064 35.796 1.00 12.55 132 GLY A N 1
ATOM 1000 C CA . GLY A 1 132 ? -28.094 18.866 36.474 1.00 9.58 132 GLY A CA 1
ATOM 1001 C C . GLY A 1 132 ? -27.053 19.352 35.478 1.00 12.37 132 GLY A C 1
ATOM 1002 O O . GLY A 1 132 ? -26.524 20.467 35.570 1.00 11.29 132 GLY A O 1
ATOM 1003 N N . ILE A 1 133 ? -26.754 18.501 34.511 1.00 11.60 133 ILE A N 1
ATOM 1004 C CA . ILE A 1 133 ? -25.784 18.849 33.496 1.00 13.20 133 ILE A CA 1
ATOM 1005 C C . ILE A 1 133 ? -26.316 20.027 32.701 1.00 12.22 133 ILE A C 1
ATOM 1006 O O . ILE A 1 133 ? -25.597 20.983 32.417 1.00 14.05 133 ILE A O 1
ATOM 1011 N N . ALA A 1 134 ? -27.589 19.933 32.340 1.00 12.62 134 ALA A N 1
ATOM 1012 C CA . ALA A 1 134 ? -28.261 20.961 31.564 1.00 11.86 134 ALA A CA 1
ATOM 1013 C C . ALA A 1 134 ? -28.311 22.290 32.283 1.00 13.71 134 ALA A C 1
ATOM 1014 O O . ALA A 1 134 ? -27.892 23.315 31.741 1.00 13.43 134 ALA A O 1
ATOM 1016 N N . ARG A 1 135 ? -28.826 22.282 33.505 1.00 12.40 135 ARG A N 1
ATOM 1017 C CA . ARG A 1 135 ? -28.936 23.530 34.223 1.00 16.18 135 ARG A CA 1
ATOM 1018 C C . ARG A 1 135 ? -27.563 24.139 34.469 1.00 15.70 135 ARG A C 1
ATOM 1019 O O . ARG A 1 135 ? -27.390 25.353 34.368 1.00 15.89 135 ARG A O 1
ATOM 1027 N N . THR A 1 136 ? -26.573 23.303 34.744 1.00 13.42 136 THR A N 1
ATOM 1028 C CA . THR A 1 136 ? -25.243 23.837 34.969 1.00 15.16 136 THR A CA 1
ATOM 1029 C C . THR A 1 136 ? -24.750 24.570 33.731 1.00 13.76 136 THR A C 1
ATOM 1030 O O . THR A 1 136 ? -24.266 25.696 33.823 1.00 13.93 136 THR A O 1
ATOM 1034 N N . PHE A 1 137 ? -24.886 23.958 32.562 1.00 14.95 137 PHE A N 1
ATOM 1035 C CA . PHE A 1 137 ? -24.435 24.643 31.364 1.00 15.46 137 PHE A CA 1
ATOM 1036 C C . PHE A 1 137 ? -25.274 25.897 31.104 1.00 15.76 137 PHE A C 1
ATOM 1037 O O . PHE A 1 137 ? -24.738 26.926 30.677 1.00 16.81 137 PHE A O 1
ATOM 1045 N N . GLN A 1 138 ? -26.575 25.839 31.381 1.00 16.39 138 GLN A N 1
ATOM 1046 C CA . GLN A 1 138 ? -27.418 27.023 31.175 1.00 19.14 138 GLN A CA 1
ATOM 1047 C C . GLN A 1 138 ? -26.962 28.159 32.091 1.00 21.50 138 GLN A C 1
ATOM 1048 O O . GLN A 1 138 ? -26.856 29.307 31.659 1.00 21.82 138 GLN A O 1
ATOM 1054 N N . PHE A 1 139 ? -26.698 27.846 33.356 1.00 23.02 139 PHE A N 1
ATOM 1055 C CA . PHE A 1 139 ? -26.241 28.873 34.280 1.00 24.90 139 PHE A CA 1
ATOM 1056 C C . PHE A 1 139 ? -24.944 29.503 33.792 1.00 23.28 139 PHE A C 1
ATOM 1057 O O . PHE A 1 139 ? -24.788 30.720 33.854 1.00 24.95 139 PHE A O 1
ATOM 1065 N N . SER A 1 140 ? -24.013 28.686 33.307 1.00 22.12 140 SER A N 1
ATOM 1066 C CA . SER A 1 140 ? -22.750 29.223 32.819 1.00 23.05 140 SER A CA 1
ATOM 1067 C C . SER A 1 140 ? -23.015 30.169 31.653 1.00 24.72 140 SER A C 1
ATOM 1068 O O . SER A 1 140 ? -22.368 31.210 31.526 1.00 24.02 140 SER A O 1
ATOM 1071 N N . GLY A 1 141 ? -23.981 29.811 30.812 1.00 25.25 141 GLY A N 1
ATOM 1072 C CA . GLY A 1 141 ? -24.324 30.653 29.680 1.00 26.04 141 GLY A CA 1
ATOM 1073 C C . GLY A 1 141 ? -24.906 31.975 30.155 1.00 27.31 141 GLY A C 1
ATOM 1074 O O . GLY A 1 141 ? -24.604 33.034 29.608 1.00 27.86 141 GLY A O 1
ATOM 1075 N N . HIS A 1 142 ? -25.743 31.916 31.182 1.00 27.17 142 HIS A N 1
ATOM 1076 C CA . HIS A 1 142 ? -26.356 33.113 31.733 1.00 29.44 142 HIS A CA 1
ATOM 1077 C C . HIS A 1 142 ? -25.303 34.033 32.365 1.00 30.62 142 HIS A C 1
ATOM 1078 O O . HIS A 1 142 ? -25.376 35.257 32.231 1.00 28.59 142 HIS A O 1
ATOM 1085 N N . PHE A 1 143 ? -24.325 33.435 33.043 1.00 29.35 143 PHE A N 1
ATOM 1086 C CA . PHE A 1 143 ? -23.253 34.187 33.694 1.00 30.11 143 PHE A CA 1
ATOM 1087 C C . PHE A 1 143 ? -22.145 34.563 32.720 1.00 29.78 143 PHE A C 1
ATOM 1088 O O . PHE A 1 143 ? -21.234 35.319 33.063 1.00 30.32 143 PHE A O 1
ATOM 1096 N N . GLY A 1 144 ? -22.223 34.027 31.508 1.00 28.02 144 GLY A N 1
ATOM 1097 C CA . GLY A 1 144 ? -21.218 34.320 30.507 1.00 27.57 144 GLY A CA 1
ATOM 1098 C C . GLY A 1 144 ? -19.882 33.658 30.781 1.00 27.84 144 GLY A C 1
ATOM 1099 O O . GLY A 1 144 ? -18.832 34.196 30.423 1.00 28.31 144 GLY A O 1
ATOM 1100 N N . GLU A 1 145 ? -19.912 32.491 31.419 1.00 26.27 145 GLU A N 1
ATOM 1101 C CA . GLU A 1 145 ? -18.685 31.757 31.730 1.00 25.72 145 GLU A CA 1
ATOM 1102 C C . GLU A 1 145 ? -18.484 30.649 30.696 1.00 23.83 145 GLU A C 1
ATOM 1103 O O . GLU A 1 145 ? -19.443 30.185 30.076 1.00 23.07 145 GLU A O 1
ATOM 1109 N N . PRO A 1 146 ? -17.233 30.213 30.495 1.00 21.58 146 PRO A N 1
ATOM 1110 C CA . PRO A 1 146 ? -16.955 29.153 29.525 1.00 22.26 146 PRO A CA 1
ATOM 1111 C C . PRO A 1 146 ? -17.403 27.805 30.085 1.00 22.12 146 PRO A C 1
ATOM 1112 O O . PRO A 1 146 ? -17.739 27.707 31.267 1.00 20.36 146 PRO A O 1
ATOM 1124 N N . TRP A 1 148 ? -15.451 25.174 30.152 1.00 22.98 148 TRP A N 1
ATOM 1125 C CA . TRP A 1 148 ? -14.282 24.580 30.792 1.00 24.45 148 TRP A CA 1
ATOM 1126 C C . TRP A 1 148 ? -13.082 25.507 30.598 1.00 25.45 148 TRP A C 1
ATOM 1127 O O . TRP A 1 148 ? -13.059 26.316 29.672 1.00 26.96 148 TRP A O 1
ATOM 1138 N N . THR A 1 149 ? -12.098 25.408 31.483 1.00 27.33 149 THR A N 1
ATOM 1139 C CA . THR A 1 149 ? -10.909 26.243 31.382 1.00 29.53 149 THR A CA 1
ATOM 1140 C C . THR A 1 149 ? -9.670 25.362 31.322 1.00 32.57 149 THR A C 1
ATOM 1141 O O . THR A 1 149 ? -9.699 24.206 31.746 1.00 33.12 149 THR A O 1
ATOM 1145 N N . GLU A 1 150 ? -8.585 25.917 30.794 1.00 35.39 150 GLU A N 1
ATOM 1146 C CA . GLU A 1 150 ? -7.329 25.193 30.671 1.00 37.53 150 GLU A CA 1
ATOM 1147 C C . GLU A 1 150 ? -6.668 25.040 32.037 1.00 38.58 150 GLU A C 1
ATOM 1148 O O . GLU A 1 150 ? -6.431 26.026 32.734 1.00 39.02 150 GLU A O 1
ATOM 1154 N N . THR A 1 151 ? -6.378 23.801 32.418 1.00 40.39 151 THR A N 1
ATOM 1155 C CA . THR A 1 151 ? -5.740 23.524 33.702 1.00 42.45 151 THR A CA 1
ATOM 1156 C C . THR A 1 151 ? -4.956 22.218 33.637 1.00 43.63 151 THR A C 1
ATOM 1157 O O . THR A 1 151 ? -5.216 21.372 32.782 1.00 44.73 151 THR A O 1
ATOM 1161 N N . LYS A 1 152 ? -3.996 22.060 34.544 1.00 45.38 152 LYS A N 1
ATOM 1162 C CA . LYS A 1 152 ? -3.170 20.858 34.587 1.00 46.93 152 LYS A CA 1
ATOM 1163 C C . LYS A 1 152 ? -3.569 19.930 35.733 1.00 48.00 152 LYS A C 1
ATOM 1164 O O . LYS A 1 152 ? -3.108 18.790 35.802 1.00 48.01 152 LYS A O 1
ATOM 1170 N N . LEU A 1 153 ? -4.421 20.420 36.630 1.00 48.18 153 LEU A N 1
ATOM 1171 C CA . LEU A 1 153 ? -4.876 19.618 37.759 1.00 48.33 153 LEU A CA 1
ATOM 1172 C C . LEU A 1 153 ? -5.547 18.340 37.273 1.00 48.31 153 LEU A C 1
ATOM 1173 O O . LEU A 1 153 ? -6.286 18.350 36.289 1.00 49.09 153 LEU A O 1
ATOM 1178 N N . SER A 1 154 ? -5.279 17.240 37.969 1.00 48.33 154 SER A N 1
ATOM 1179 C CA . SER A 1 154 ? -5.855 15.950 37.616 1.00 47.78 154 SER A CA 1
ATOM 1180 C C . SER A 1 154 ? -7.263 15.816 38.186 1.00 45.88 154 SER A C 1
ATOM 1181 O O . SER A 1 154 ? -7.705 16.644 38.984 1.00 44.42 154 SER A O 1
ATOM 1184 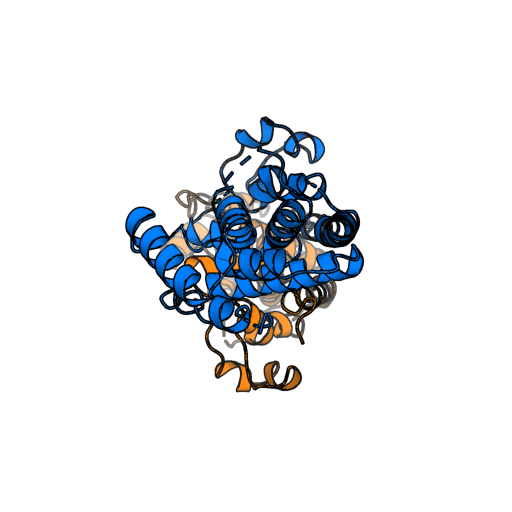N N . ASN A 1 155 ? -7.961 14.766 37.768 1.00 45.31 155 ASN A N 1
ATOM 1185 C CA . ASN A 1 155 ? -9.319 14.512 38.229 1.00 44.36 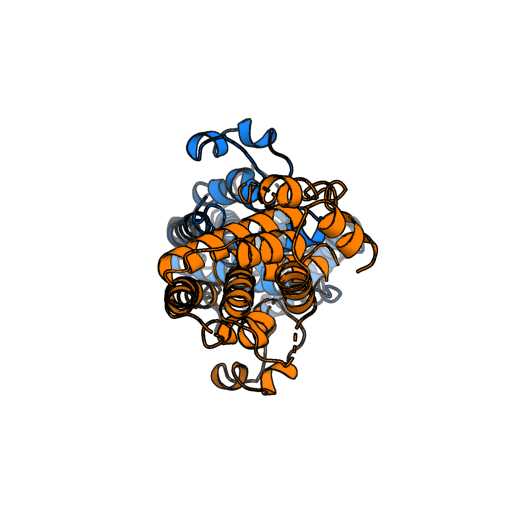155 ASN A CA 1
ATOM 1186 C C . ASN A 1 155 ? -9.380 14.494 39.755 1.00 43.38 155 ASN A C 1
ATOM 1187 O O . ASN A 1 155 ? -10.148 15.240 40.365 1.00 42.59 155 ASN A O 1
ATOM 1192 N N . GLU A 1 156 ? -8.566 13.639 40.364 1.00 43.02 156 GLU A N 1
ATOM 1193 C CA . GLU A 1 156 ? -8.528 13.513 41.817 1.00 42.86 156 GLU A CA 1
ATOM 1194 C C . GLU A 1 156 ? -8.330 14.856 42.498 1.00 41.49 156 GLU A C 1
ATOM 1195 O O . GLU A 1 156 ? -8.963 15.156 43.511 1.00 41.51 156 GLU A O 1
ATOM 1201 N N . GLU A 1 157 ? -7.435 15.655 41.935 1.00 41.73 157 GLU A N 1
ATOM 1202 C CA . GLU A 1 157 ? -7.122 16.966 42.479 1.00 41.23 157 GLU A CA 1
ATOM 1203 C C . GLU A 1 157 ? -8.325 17.903 42.438 1.00 39.70 157 GLU A C 1
ATOM 1204 O O . GLU A 1 157 ? -8.601 18.623 43.399 1.00 39.90 157 GLU A O 1
ATOM 1210 N N . LEU A 1 158 ? -9.043 17.884 41.321 1.00 38.12 158 LEU A N 1
ATOM 1211 C CA . LEU A 1 158 ? -10.217 18.728 41.155 1.00 36.79 158 LEU A CA 1
ATOM 1212 C C . LEU A 1 158 ? -11.290 18.402 42.194 1.00 35.73 158 LEU A C 1
ATOM 1213 O O . LEU A 1 158 ? -12.141 19.237 42.501 1.00 33.79 158 LEU A O 1
ATOM 1218 N N . HIS A 1 159 ? -11.241 17.187 42.735 1.00 35.49 159 HIS A N 1
ATOM 1219 C CA . HIS A 1 159 ? -12.205 16.758 43.745 1.00 34.78 159 HIS A CA 1
ATOM 1220 C C . HIS A 1 159 ? -11.826 17.269 45.133 1.00 36.07 159 HIS A C 1
ATOM 1221 O O . HIS A 1 159 ? -12.432 16.881 46.135 1.00 35.21 159 HIS A O 1
ATOM 1228 N N . THR A 1 160 ? -10.824 18.145 45.186 1.00 37.85 160 THR A N 1
ATOM 1229 C CA . THR A 1 160 ? -10.367 18.718 46.453 1.00 39.43 160 THR A CA 1
ATOM 1230 C C . THR A 1 160 ? -10.722 20.204 46.522 1.00 39.91 160 THR A C 1
ATOM 1231 O O . THR A 1 160 ? -11.238 20.772 45.561 1.00 40.29 160 THR A O 1
ATOM 1235 N N . SER A 1 161 ? -10.438 20.831 47.659 1.00 40.47 161 SER A N 1
ATOM 1236 C CA . SER A 1 161 ? -10.735 22.248 47.846 1.00 40.10 161 SER A CA 1
ATOM 1237 C C . SER A 1 161 ? -9.887 23.121 46.931 1.00 39.43 161 SER A C 1
ATOM 1238 O O . SER A 1 161 ? -10.057 24.339 46.890 1.00 40.60 161 SER A O 1
ATOM 1241 N N . LEU A 1 162 ? -8.975 22.493 46.200 1.00 37.22 162 LEU A N 1
ATOM 1242 C CA . LEU A 1 162 ? -8.096 23.212 45.294 1.00 37.68 162 LEU A CA 1
ATOM 1243 C C . LEU A 1 162 ? -8.829 23.667 44.038 1.00 38.92 162 LEU A C 1
ATOM 1244 O O . LEU A 1 162 ? -8.329 24.504 43.283 1.00 38.82 162 LEU A O 1
ATOM 1249 N N . VAL A 1 163 ? -10.013 23.107 43.814 1.00 39.09 163 VAL A N 1
ATOM 1250 C CA . VAL A 1 163 ? -10.817 23.457 42.653 1.00 38.02 163 VAL A CA 1
ATOM 1251 C C . VAL A 1 163 ? -11.179 24.939 42.736 1.00 37.91 163 VAL A C 1
ATOM 1252 O O . VAL A 1 163 ? -11.509 25.569 41.733 1.00 37.48 163 VAL A O 1
ATOM 1256 N N . GLU A 1 164 ? -11.090 25.499 43.936 1.00 39.23 164 GLU A N 1
ATOM 1257 C CA . GLU A 1 164 ? -11.412 26.904 44.140 1.00 40.53 164 GLU A CA 1
ATOM 1258 C C . GLU A 1 164 ? -10.384 27.836 43.503 1.00 39.37 164 GLU A C 1
ATOM 1259 O O . GLU A 1 164 ? -10.548 29.055 43.532 1.00 39.64 164 GLU A O 1
ATOM 1265 N N . GLU A 1 165 ? -9.332 27.264 42.926 1.00 37.71 165 GLU A N 1
ATOM 1266 C CA . GLU A 1 165 ? -8.293 28.067 42.289 1.00 36.70 165 GLU A CA 1
ATOM 1267 C C . GLU A 1 165 ? -8.575 28.282 40.803 1.00 36.07 165 GLU A C 1
ATOM 1268 O O . GLU A 1 165 ? -8.011 29.182 40.178 1.00 35.27 165 GLU A O 1
ATOM 1274 N N . LEU A 1 166 ? -9.440 27.453 40.232 1.00 33.94 166 LEU A N 1
ATOM 1275 C CA . LEU A 1 166 ? -9.770 27.579 38.817 1.00 32.55 166 LEU A CA 1
ATOM 1276 C C . LEU A 1 166 ? -10.768 28.713 38.598 1.00 31.22 166 LEU A C 1
ATOM 1277 O O . LEU A 1 166 ? -11.508 29.081 39.509 1.00 30.65 166 LEU A O 1
ATOM 1282 N N . ASP A 1 167 ? -10.772 29.287 37.399 1.00 30.96 167 ASP A N 1
ATOM 1283 C CA . ASP A 1 167 ? -11.717 30.357 37.088 1.00 30.33 167 ASP A CA 1
ATOM 1284 C C . ASP A 1 167 ? -13.078 29.705 36.904 1.00 29.30 167 ASP A C 1
ATOM 1285 O O . ASP A 1 167 ? -13.165 28.549 36.497 1.00 29.95 167 ASP A O 1
ATOM 1290 N N . ASN A 1 168 ? -14.141 30.439 37.198 1.00 27.05 168 ASN A N 1
ATOM 1291 C CA . ASN A 1 168 ? -15.478 29.885 37.073 1.00 26.98 168 ASN A CA 1
ATOM 1292 C C . ASN A 1 168 ? -15.772 29.290 35.698 1.00 25.60 168 ASN A C 1
ATOM 1293 O O . ASN A 1 168 ? -15.410 29.862 34.671 1.00 23.88 168 ASN A O 1
ATOM 1298 N N . SER A 1 169 ? -16.415 28.124 35.696 1.00 24.42 169 SER A N 1
ATOM 1299 C CA . SER A 1 169 ? -16.799 27.441 34.464 1.00 21.91 169 SER A CA 1
ATOM 1300 C C . SER A 1 169 ? -17.836 26.369 34.770 1.00 21.07 169 SER A C 1
ATOM 1301 O O . SER A 1 169 ? -18.067 26.016 35.933 1.00 18.21 169 SER A O 1
ATOM 1304 N N . ALA A 1 170 ? -18.465 25.850 33.722 1.00 19.35 170 ALA A N 1
ATOM 1305 C CA . ALA A 1 170 ? -19.475 24.816 33.890 1.00 17.28 170 ALA A CA 1
ATOM 1306 C C . ALA A 1 170 ? -18.875 23.544 34.491 1.00 17.09 170 ALA A C 1
ATOM 1307 O O . ALA A 1 170 ? -19.349 23.063 35.518 1.00 15.95 170 ALA A O 1
ATOM 1309 N N . ILE A 1 171 ? -17.831 23.009 33.862 1.00 17.17 171 ILE A N 1
ATOM 1310 C CA . ILE A 1 171 ? -17.206 21.781 34.349 1.00 19.48 171 ILE A CA 1
ATOM 1311 C C . ILE A 1 171 ? -16.707 21.928 35.783 1.00 20.97 171 ILE A C 1
ATOM 1312 O O . ILE A 1 171 ? -16.776 20.983 36.570 1.00 22.94 171 ILE A O 1
ATOM 1317 N N . LYS A 1 172 ? -16.213 23.117 36.120 1.00 19.54 172 LYS A N 1
ATOM 1318 C CA . LYS A 1 172 ? -15.725 23.393 37.466 1.00 19.76 172 LYS A CA 1
ATOM 1319 C C . LYS A 1 172 ? -16.834 23.137 38.485 1.00 19.63 172 LYS A C 1
ATOM 1320 O O . LYS A 1 172 ? -16.585 22.635 39.583 1.00 16.82 172 LYS A O 1
ATOM 1326 N N . HIS A 1 173 ? -18.059 23.495 38.114 1.00 17.95 173 HIS A N 1
ATOM 1327 C CA . HIS A 1 173 ? -19.206 23.306 38.995 1.00 18.24 173 HIS A CA 1
ATOM 1328 C C . HIS A 1 173 ? -19.479 21.815 39.233 1.00 16.99 173 HIS A C 1
ATOM 1329 O O . HIS A 1 173 ? -20.059 21.445 40.248 1.00 17.89 173 HIS A O 1
ATOM 1336 N N . PHE A 1 174 ? -19.063 20.964 38.299 1.00 16.36 174 PHE A N 1
ATOM 1337 C CA . PHE A 1 174 ? -19.254 19.526 38.462 1.00 18.57 174 PHE A CA 1
ATOM 1338 C C . PHE A 1 174 ? -18.423 19.052 39.653 1.00 19.72 174 PHE A C 1
ATOM 1339 O O . PHE A 1 174 ? -18.909 18.314 40.506 1.00 18.96 174 PHE A O 1
ATOM 1347 N N . TYR A 1 175 ? -17.164 19.473 39.714 1.00 21.48 175 TYR A N 1
ATOM 1348 C CA . TYR A 1 175 ? -16.294 19.046 40.811 1.00 22.83 175 TYR A CA 1
ATOM 1349 C C . TYR A 1 175 ? -16.561 19.743 42.131 1.00 24.14 175 TYR A C 1
ATOM 1350 O O . TYR A 1 175 ? -16.513 19.112 43.185 1.00 25.11 175 TYR A O 1
ATOM 1359 N N . GLU A 1 176 ? -16.846 21.039 42.077 1.00 23.34 176 GLU A N 1
ATOM 1360 C CA . GLU A 1 176 ? -17.087 21.793 43.292 1.00 24.29 176 GLU A CA 1
ATOM 1361 C C . GLU A 1 176 ? -18.417 21.512 43.980 1.00 24.63 176 GLU A C 1
ATOM 1362 O O . GLU A 1 176 ? -18.530 21.676 45.194 1.00 23.26 176 GLU A O 1
ATOM 1368 N N . LYS A 1 177 ? -19.428 21.087 43.228 1.00 22.13 177 LYS A N 1
ATOM 1369 C CA . LYS A 1 177 ? -20.719 20.814 43.852 1.00 22.51 177 LYS A CA 1
ATOM 1370 C C . LYS A 1 177 ? -21.434 19.542 43.404 1.00 20.24 177 LYS A C 1
ATOM 1371 O O . LYS A 1 177 ? -21.662 18.641 44.199 1.00 19.63 177 LYS A O 1
ATOM 1377 N N . LEU A 1 178 ? -21.794 19.479 42.130 1.00 19.39 178 LEU A N 1
ATOM 1378 C CA . LEU A 1 178 ? -22.533 18.338 41.608 1.00 17.89 178 LEU A CA 1
ATOM 1379 C C . LEU A 1 178 ? -22.067 16.956 42.042 1.00 17.03 178 LEU A C 1
ATOM 1380 O O . LEU A 1 178 ? -22.871 16.142 42.503 1.00 15.52 178 LEU A O 1
ATOM 1385 N N . PHE A 1 179 ? -20.773 16.693 41.898 1.00 18.67 179 PHE A N 1
ATOM 1386 C CA . PHE A 1 179 ? -20.203 15.393 42.259 1.00 19.27 179 PHE A CA 1
ATOM 1387 C C . PHE A 1 179 ? -20.221 15.069 43.755 1.00 17.77 179 PHE A C 1
ATOM 1388 O O . PHE A 1 179 ? -19.971 13.930 44.138 1.00 18.07 179 PHE A O 1
ATOM 1396 N N . LYS A 1 180 ? -20.521 16.051 44.599 1.00 18.66 180 LYS A N 1
ATOM 1397 C CA . LYS A 1 180 ? -20.559 15.810 46.044 1.00 19.75 180 LYS A CA 1
ATOM 1398 C C . LYS A 1 180 ? -21.963 15.490 46.564 1.00 20.01 180 LYS A C 1
ATOM 1399 O O . LYS A 1 180 ? -22.123 15.040 47.704 1.00 19.31 180 LYS A O 1
ATOM 1405 N N . LEU A 1 181 ? -22.975 15.716 45.731 1.00 16.40 181 LEU A N 1
ATOM 1406 C CA . LEU A 1 181 ? -24.360 15.511 46.137 1.00 15.74 181 LEU A CA 1
ATOM 1407 C C . LEU A 1 181 ? -24.835 14.080 46.376 1.00 16.01 181 LEU A C 1
ATOM 1408 O O . LEU A 1 181 ? -25.649 13.836 47.272 1.00 17.40 181 LEU A O 1
ATOM 1413 N N . LYS A 1 182 ? -24.340 13.138 45.583 1.00 16.02 182 LYS A N 1
ATOM 1414 C CA . LYS A 1 182 ? -24.751 11.751 45.734 1.00 16.44 182 LYS A CA 1
ATOM 1415 C C . LYS A 1 182 ? -24.489 11.223 47.143 1.00 15.87 182 LYS A C 1
ATOM 1416 O O . LYS A 1 182 ? -25.327 10.534 47.719 1.00 13.60 182 LYS A O 1
ATOM 1422 N N . ASP A 1 183 ? -23.331 11.548 47.703 1.00 16.38 183 ASP A N 1
ATOM 1423 C CA . ASP A 1 183 ? -22.993 11.073 49.039 1.00 18.20 183 ASP A CA 1
ATOM 1424 C C . ASP A 1 183 ? -23.839 11.701 50.142 1.00 17.76 183 ASP A C 1
ATOM 1425 O O . ASP A 1 183 ? -23.829 11.223 51.274 1.00 18.46 183 ASP A O 1
ATOM 1430 N N . LEU A 1 184 ? -24.582 12.754 49.811 1.00 16.90 184 LEU A N 1
ATOM 1431 C CA . LEU A 1 184 ? -25.424 13.434 50.792 1.00 15.82 184 LEU A CA 1
ATOM 1432 C C . LEU A 1 184 ? -26.854 12.911 50.828 1.00 14.55 184 LEU A C 1
ATOM 1433 O O . LEU A 1 184 ? -27.659 13.365 51.641 1.00 13.03 184 LEU A O 1
ATOM 1446 N N . HIS A 1 186 ? -29.975 10.783 51.781 1.00 14.50 186 HIS A N 1
ATOM 1447 C CA . HIS A 1 186 ? -30.336 10.143 53.041 1.00 15.59 186 HIS A CA 1
ATOM 1448 C C . HIS A 1 186 ? -30.985 8.767 52.904 1.00 15.13 186 HIS A C 1
ATOM 1449 O O . HIS A 1 186 ? -30.554 7.802 53.534 1.00 14.35 186 HIS A O 1
ATOM 1456 N N . THR A 1 187 ? -32.029 8.677 52.090 1.00 13.72 187 THR A N 1
ATOM 1457 C CA . THR A 1 187 ? -32.737 7.413 51.926 1.00 14.52 187 THR A CA 1
ATOM 1458 C C . THR A 1 187 ? -32.085 6.474 50.931 1.00 15.40 187 THR A C 1
ATOM 1459 O O . THR A 1 187 ? -31.419 6.909 49.998 1.00 15.62 187 THR A O 1
ATOM 1463 N N . PRO A 1 188 ? -32.248 5.158 51.143 1.00 15.35 188 PRO A N 1
ATOM 1464 C CA . PRO A 1 188 ? -31.679 4.143 50.255 1.00 14.73 188 PRO A CA 1
ATOM 1465 C C . PRO A 1 188 ? -32.168 4.324 48.804 1.00 12.88 188 PRO A C 1
ATOM 1466 O O . PRO A 1 188 ? -31.382 4.230 47.865 1.00 12.97 188 PRO A O 1
ATOM 1470 N N . THR A 1 189 ? -33.465 4.586 48.639 1.00 11.52 189 THR A N 1
ATOM 1471 C CA . THR A 1 189 ? -34.074 4.786 47.319 1.00 11.50 189 THR A CA 1
ATOM 1472 C C . THR A 1 189 ? -33.431 5.966 46.599 1.00 11.77 189 THR A C 1
ATOM 1473 O O . THR A 1 189 ? -33.094 5.867 45.421 1.00 10.85 189 THR A O 1
ATOM 1477 N N . ALA A 1 190 ? -33.261 7.084 47.302 1.00 11.62 190 ALA A N 1
ATOM 1478 C CA . ALA A 1 190 ? -32.631 8.251 46.692 1.00 10.39 190 ALA A CA 1
ATOM 1479 C C . ALA A 1 190 ? -31.161 7.934 46.400 1.00 11.90 190 ALA A C 1
ATOM 1480 O O . ALA A 1 190 ? -30.614 8.384 45.396 1.00 10.49 190 ALA A O 1
ATOM 1482 N N . LYS A 1 191 ? -30.509 7.156 47.262 1.00 12.98 191 LYS A N 1
ATOM 1483 C CA . LYS A 1 191 ? -29.109 6.809 47.004 1.00 12.68 191 LYS A CA 1
ATOM 1484 C C . LYS A 1 191 ? -28.980 6.007 45.709 1.00 13.84 191 LYS A C 1
ATOM 1485 O O . LYS A 1 191 ? -28.011 6.164 44.964 1.00 13.94 191 LYS A O 1
ATOM 1491 N N . LYS A 1 192 ? -29.963 5.150 45.449 1.00 14.80 192 LYS A N 1
ATOM 1492 C CA . LYS A 1 192 ? -29.979 4.307 44.250 1.00 16.31 192 LYS A CA 1
ATOM 1493 C C . LYS A 1 192 ? -30.166 5.180 43.012 1.00 14.31 192 LYS A C 1
ATOM 1494 O O . LYS A 1 192 ? -29.422 5.066 42.039 1.00 14.45 192 LYS A O 1
ATOM 1500 N N . LEU A 1 193 ? -31.164 6.055 43.050 1.00 14.26 193 LEU A N 1
ATOM 1501 C CA . LEU A 1 193 ? -31.410 6.941 41.923 1.00 13.54 193 LEU A CA 1
ATOM 1502 C C . LEU A 1 193 ? -30.189 7.828 41.687 1.00 13.23 193 LEU A C 1
ATOM 1503 O O . LEU A 1 193 ? -29.771 8.037 40.545 1.00 13.60 193 LEU A O 1
ATOM 1508 N N . ALA A 1 194 ? -29.597 8.334 42.763 1.00 12.42 194 ALA A N 1
ATOM 1509 C CA . ALA A 1 194 ? -28.433 9.204 42.624 1.00 13.65 194 ALA A CA 1
ATOM 1510 C C . ALA A 1 194 ? -27.246 8.495 41.979 1.00 14.62 194 ALA A C 1
ATOM 1511 O O . ALA A 1 194 ? -26.534 9.079 41.167 1.00 16.14 194 ALA A O 1
ATOM 1513 N N . GLU A 1 195 ? -27.036 7.233 42.336 1.00 16.60 195 GLU A N 1
ATOM 1514 C CA . GLU A 1 195 ? -25.921 6.475 41.783 1.00 17.22 195 GLU A CA 1
ATOM 1515 C C . GLU A 1 195 ? -25.969 6.462 40.256 1.00 15.56 195 GLU A C 1
ATOM 1516 O O . GLU A 1 195 ? -24.945 6.644 39.594 1.00 17.80 195 GLU A O 1
ATOM 1522 N N . GLU A 1 196 ? -27.156 6.250 39.696 1.00 15.55 196 GLU A N 1
ATOM 1523 C CA . GLU A 1 196 ? -27.310 6.227 38.244 1.00 15.65 196 GLU A CA 1
ATOM 1524 C C . GLU A 1 196 ? -27.104 7.621 37.646 1.00 14.12 196 GLU A C 1
ATOM 1525 O O . GLU A 1 196 ? -26.427 7.768 36.633 1.00 9.66 196 GLU A O 1
ATOM 1531 N N . ARG A 1 197 ? -27.680 8.645 38.267 1.00 12.19 197 ARG A N 1
ATOM 1532 C CA . ARG A 1 197 ? -27.517 9.992 37.744 1.00 11.53 197 ARG A CA 1
ATOM 1533 C C . ARG A 1 197 ? -26.074 10.452 37.898 1.00 12.11 197 ARG A C 1
ATOM 1534 O O . ARG A 1 197 ? -25.536 11.133 37.026 1.00 14.64 197 ARG A O 1
ATOM 1542 N N . HIS A 1 198 ? -25.444 10.049 39.000 1.00 11.90 198 HIS A N 1
ATOM 1543 C CA . HIS A 1 198 ? -24.043 10.375 39.275 1.00 12.65 198 HIS A CA 1
ATOM 1544 C C . HIS A 1 198 ? -23.143 9.707 38.215 1.00 13.50 198 HIS A C 1
ATOM 1545 O O . HIS A 1 198 ? -22.292 10.364 37.626 1.00 14.53 198 HIS A O 1
ATOM 1552 N N . GLN A 1 199 ? -23.345 8.414 37.963 1.00 15.10 199 GLN A N 1
ATOM 1553 C CA . GLN A 1 199 ? -22.556 7.698 36.960 1.00 16.46 199 GLN A CA 1
ATOM 1554 C C . GLN A 1 199 ? -22.789 8.292 35.574 1.00 15.63 199 GLN A C 1
ATOM 1555 O O . GLN A 1 199 ? -21.900 8.271 34.720 1.00 15.46 199 GLN A O 1
ATOM 1561 N N . PHE A 1 200 ? -23.991 8.802 35.338 1.00 16.53 200 PHE A N 1
ATOM 1562 C CA . PHE A 1 200 ? -24.264 9.415 34.051 1.00 13.24 200 PHE A CA 1
ATOM 1563 C C . PHE A 1 200 ? -23.401 10.668 33.897 1.00 12.89 200 PHE A C 1
ATOM 1564 O O . PHE A 1 200 ? -22.885 10.936 32.815 1.00 12.12 200 PHE A O 1
ATOM 1580 N N . ILE A 1 202 ? -20.521 11.206 35.269 1.00 16.59 202 ILE A N 1
ATOM 1581 C CA . ILE A 1 202 ? -19.140 10.777 35.097 1.00 16.35 202 ILE A CA 1
ATOM 1582 C C . ILE A 1 202 ? -18.908 10.460 33.625 1.00 17.17 202 ILE A C 1
ATOM 1583 O O . ILE A 1 202 ? -17.918 10.895 33.037 1.00 18.03 202 ILE A O 1
ATOM 1588 N N . GLN A 1 203 ? -19.825 9.697 33.034 1.00 16.25 203 GLN A N 1
ATOM 1589 C CA . GLN A 1 203 ? -19.700 9.320 31.631 1.00 16.58 203 GLN A CA 1
ATOM 1590 C C . GLN A 1 203 ? -19.784 10.530 30.716 1.00 16.30 203 GLN A C 1
ATOM 1591 O O . GLN A 1 203 ? -19.115 10.571 29.682 1.00 17.41 203 GLN A O 1
ATOM 1597 N N . TYR A 1 204 ? -20.607 11.511 31.085 1.00 14.27 204 TYR A N 1
ATOM 1598 C CA . TYR A 1 204 ? -20.745 12.720 30.271 1.00 13.69 204 TYR A CA 1
ATOM 1599 C C . TYR A 1 204 ? -19.429 13.495 30.280 1.00 14.47 204 TYR A C 1
ATOM 1600 O O . TYR A 1 204 ? -18.992 13.994 29.246 1.00 12.37 204 TYR A O 1
ATOM 1609 N N . LEU A 1 205 ? -18.815 13.596 31.461 1.00 14.72 205 LEU A N 1
ATOM 1610 C CA . LEU A 1 205 ? -17.545 14.293 31.625 1.00 17.34 205 LEU A CA 1
ATOM 1611 C C . LEU A 1 205 ? -16.461 13.607 30.797 1.00 17.70 205 LEU A C 1
ATOM 1612 O O . LEU A 1 205 ? -15.638 14.265 30.157 1.00 17.92 205 LEU A O 1
ATOM 1617 N N . LYS A 1 206 ? -16.450 12.280 30.818 1.00 16.74 206 LYS A N 1
ATOM 1618 C CA . LYS A 1 206 ? -15.458 11.535 30.058 1.00 17.09 206 LYS A CA 1
ATOM 1619 C C . LYS A 1 206 ? -15.600 11.831 28.574 1.00 16.71 206 LYS A C 1
ATOM 1620 O O . LYS A 1 206 ? -14.611 12.108 27.895 1.00 14.84 206 LYS A O 1
ATOM 1626 N N . GLN A 1 207 ? -16.832 11.784 28.072 1.00 14.63 207 GLN A N 1
ATOM 1627 C CA . GLN A 1 207 ? -17.082 12.061 26.663 1.00 15.38 207 GLN A CA 1
ATOM 1628 C C . GLN A 1 207 ? -16.710 13.508 26.357 1.00 14.77 207 GLN A C 1
ATOM 1629 O O . GLN A 1 207 ? -16.084 13.800 25.335 1.00 16.89 207 GLN A O 1
ATOM 1635 N N . PHE A 1 208 ? -17.091 14.413 27.248 1.00 13.46 208 PHE A N 1
ATOM 1636 C CA . PHE A 1 208 ? -16.793 15.826 27.058 1.00 15.60 208 PHE A CA 1
ATOM 1637 C C . PHE A 1 208 ? -15.287 16.061 26.919 1.00 17.52 208 PHE A C 1
ATOM 1638 O O . PHE A 1 208 ? -14.834 16.762 26.007 1.00 15.90 208 PHE A O 1
ATOM 1654 N N . SER A 1 210 ? -13.022 13.876 26.115 1.00 19.26 210 SER A N 1
ATOM 1655 C CA . SER A 1 210 ? -12.468 13.166 24.966 1.00 21.02 210 SER A CA 1
ATOM 1656 C C . SER A 1 210 ? -12.579 14.033 23.719 1.00 20.72 210 SER A C 1
ATOM 1657 O O . SER A 1 210 ? -11.756 13.944 22.801 1.00 19.00 210 SER A O 1
ATOM 1660 N N . GLU A 1 211 ? -13.607 14.873 23.693 1.00 19.95 211 GLU A N 1
ATOM 1661 C CA . GLU A 1 211 ? -13.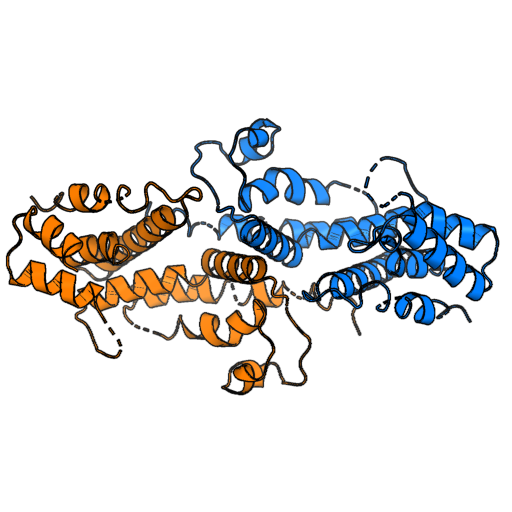836 15.768 22.567 1.00 18.65 211 GLU A CA 1
ATOM 1662 C C . GLU A 1 211 ? -13.012 17.035 22.753 1.00 19.78 211 GLU A C 1
ATOM 1663 O O . GLU A 1 211 ? -12.427 17.562 21.804 1.00 20.01 211 GLU A O 1
ATOM 1669 N N . TRP A 1 212 ? -12.973 17.524 23.986 1.00 19.40 212 TRP A N 1
ATOM 1670 C CA . TRP A 1 212 ? -12.229 18.726 24.294 1.00 20.60 212 TRP A CA 1
ATOM 1671 C C . TRP A 1 212 ? -10.738 18.549 23.992 1.00 21.36 212 TRP A C 1
ATOM 1672 O O . TRP A 1 212 ? -10.091 19.462 23.473 1.00 20.37 212 TRP A O 1
ATOM 1683 N N . ASN A 1 213 ? -10.198 17.373 24.293 1.00 22.42 213 ASN A N 1
ATOM 1684 C CA . ASN A 1 213 ? -8.780 17.123 24.050 1.00 22.75 213 ASN A CA 1
ATOM 1685 C C . ASN A 1 213 ? -8.519 16.217 22.859 1.00 21.80 213 ASN A C 1
ATOM 1686 O O . ASN A 1 213 ? -7.433 15.654 22.724 1.00 22.48 213 ASN A O 1
ATOM 1691 N N . PHE A 1 214 ? -9.513 16.100 21.984 1.00 22.37 214 PHE A N 1
ATOM 1692 C CA . PHE A 1 214 ? -9.407 15.258 20.804 1.00 23.38 214 PHE A CA 1
ATOM 1693 C C . PHE A 1 214 ? -8.240 15.648 19.904 1.00 25.35 214 PHE A C 1
ATOM 1694 O O . PHE A 1 214 ? -8.087 16.813 19.524 1.00 23.28 214 PHE A O 1
ATOM 1702 N N . ASN A 1 215 ? -7.426 14.647 19.574 1.00 26.63 215 ASN A N 1
ATOM 1703 C CA . ASN A 1 215 ? -6.255 14.814 18.724 1.00 29.06 215 ASN A CA 1
ATOM 1704 C C . ASN A 1 215 ? -5.391 15.958 19.242 1.00 30.17 215 ASN A C 1
ATOM 1705 O O . ASN A 1 215 ? -4.745 16.665 18.474 1.00 30.41 215 ASN A O 1
ATOM 1710 N N . LYS A 1 216 ? -5.394 16.132 20.559 1.00 33.86 216 LYS A N 1
ATOM 1711 C CA . LYS A 1 216 ? -4.617 17.181 21.201 1.00 36.51 216 LYS A CA 1
ATOM 1712 C C . LYS A 1 216 ? -3.148 16.772 21.247 1.00 38.50 216 LYS A C 1
ATOM 1713 O O . LYS A 1 216 ? -2.289 17.602 20.872 1.00 39.01 216 LYS A O 1
ATOM 1727 N N . ASN B 1 2 ? 8.853 28.121 5.940 1.00 38.68 2 ASN B N 1
ATOM 1728 C CA . ASN B 1 2 ? 8.182 26.877 5.587 1.00 35.89 2 ASN B CA 1
ATOM 1729 C C . ASN B 1 2 ? 6.742 26.860 6.100 1.00 34.16 2 ASN B C 1
ATOM 1730 O O . ASN B 1 2 ? 6.328 27.747 6.848 1.00 31.13 2 ASN B O 1
ATOM 1735 N N . SER B 1 3 ? 5.985 25.847 5.690 1.00 33.41 3 SER B N 1
ATOM 1736 C CA . SER B 1 3 ? 4.587 25.713 6.092 1.00 32.02 3 SER B CA 1
ATOM 1737 C C . SER B 1 3 ? 4.403 25.733 7.610 1.00 31.46 3 SER B C 1
ATOM 1738 O O . SER B 1 3 ? 3.496 26.395 8.122 1.00 30.22 3 SER B O 1
ATOM 1741 N N . ARG B 1 4 ? 5.260 25.006 8.325 1.00 29.12 4 ARG B N 1
ATOM 1742 C CA . ARG B 1 4 ? 5.181 24.946 9.780 1.00 27.49 4 ARG B CA 1
ATOM 1743 C C . ARG B 1 4 ? 5.226 26.329 10.416 1.00 25.90 4 ARG B C 1
ATOM 1744 O O . ARG B 1 4 ? 4.451 26.628 11.324 1.00 25.42 4 ARG B O 1
ATOM 1760 N N . LYS B 1 6 ? 4.457 29.166 8.947 1.00 22.54 6 LYS B N 1
ATOM 1761 C CA . LYS B 1 6 ? 3.272 29.902 8.518 1.00 23.25 6 LYS B CA 1
ATOM 1762 C C . LYS B 1 6 ? 2.053 29.530 9.368 1.00 22.64 6 LYS B C 1
ATOM 1763 O O . LYS B 1 6 ? 1.281 30.395 9.782 1.00 19.97 6 LYS B O 1
ATOM 1769 N N . ILE B 1 7 ? 1.888 28.238 9.621 1.00 22.18 7 ILE B N 1
ATOM 1770 C CA . ILE B 1 7 ? 0.781 27.758 10.437 1.00 23.36 7 ILE B CA 1
ATOM 1771 C C . ILE B 1 7 ? 0.929 28.342 11.843 1.00 23.77 7 ILE B C 1
ATOM 1772 O O . ILE B 1 7 ? -0.037 28.829 12.435 1.00 23.93 7 ILE B O 1
ATOM 1777 N N . LYS B 1 8 ? 2.149 28.316 12.368 1.00 24.42 8 LYS B N 1
ATOM 1778 C CA . LYS B 1 8 ? 2.410 28.861 13.692 1.00 25.39 8 LYS B CA 1
ATOM 1779 C C . LYS B 1 8 ? 1.993 30.330 13.766 1.00 25.18 8 LYS B C 1
ATOM 1780 O O . LYS B 1 8 ? 1.385 30.757 14.747 1.00 24.29 8 LYS B O 1
ATOM 1786 N N . LYS B 1 9 ? 2.316 31.095 12.724 1.00 24.78 9 LYS B N 1
ATOM 1787 C CA . LYS B 1 9 ? 1.970 32.516 12.675 1.00 25.02 9 LYS B CA 1
ATOM 1788 C C . LYS B 1 9 ? 0.456 32.710 12.630 1.00 24.71 9 LYS B C 1
ATOM 1789 O O . LYS B 1 9 ? -0.087 33.616 13.271 1.00 24.65 9 LYS B O 1
ATOM 1795 N N . ALA B 1 10 ? -0.225 31.865 11.863 1.00 24.81 10 ALA B N 1
ATOM 1796 C CA . ALA B 1 10 ? -1.679 31.944 11.761 1.00 23.67 10 ALA B CA 1
ATOM 1797 C C . ALA B 1 10 ? -2.289 31.636 13.131 1.00 23.28 10 ALA B C 1
ATOM 1798 O O . ALA B 1 10 ? -3.282 32.243 13.535 1.00 21.60 10 ALA B O 1
ATOM 1800 N N . TYR B 1 11 ? -1.681 30.693 13.845 1.00 23.82 11 TYR B N 1
ATOM 1801 C CA . TYR B 1 11 ? -2.155 30.308 15.170 1.00 24.29 11 TYR B CA 1
ATOM 1802 C C . TYR B 1 11 ? -2.033 31.498 16.128 1.00 24.47 11 TYR B C 1
ATOM 1803 O O . TYR B 1 11 ? -2.954 31.794 16.892 1.00 25.16 11 TYR B O 1
ATOM 1812 N N . GLU B 1 12 ? -0.893 32.180 16.069 1.00 25.44 12 GLU B N 1
ATOM 1813 C CA . GLU B 1 12 ? -0.627 33.352 16.903 1.00 25.47 12 GLU B CA 1
ATOM 1814 C C . GLU B 1 12 ? -1.613 34.472 16.578 1.00 23.93 12 GLU B C 1
ATOM 1815 O O . GLU B 1 12 ? -2.167 35.115 17.473 1.00 22.21 12 GLU B O 1
ATOM 1821 N N . TYR B 1 13 ? -1.818 34.709 15.287 1.00 22.07 13 TYR B N 1
ATOM 1822 C CA . TYR B 1 13 ? -2.739 35.746 14.831 1.00 22.63 13 TYR B CA 1
ATOM 1823 C C . TYR B 1 13 ? -4.129 35.498 15.411 1.00 22.90 13 TYR B C 1
ATOM 1824 O O . TYR B 1 13 ? -4.773 36.411 15.925 1.00 23.55 13 TYR B O 1
ATOM 1841 N N . LYS B 1 15 ? -5.099 33.740 18.126 1.00 22.81 15 LYS B N 1
ATOM 1842 C CA . LYS B 1 15 ? -5.181 33.966 19.565 1.00 25.90 15 LYS B CA 1
ATOM 1843 C C . LYS B 1 15 ? -5.220 35.457 19.887 1.00 27.35 15 LYS B C 1
ATOM 1844 O O . LYS B 1 15 ? -5.922 35.889 20.803 1.00 26.36 15 LYS B O 1
ATOM 1850 N N . SER B 1 16 ? -4.470 36.238 19.115 1.00 28.95 16 SER B N 1
ATOM 1851 C CA . SER B 1 16 ? -4.405 37.683 19.296 1.00 30.85 16 SER B CA 1
ATOM 1852 C C . SER B 1 16 ? -5.746 38.328 18.968 1.00 30.96 16 SER B C 1
ATOM 1853 O O . SER B 1 16 ? -6.195 39.243 19.659 1.00 32.00 16 SER B O 1
ATOM 1856 N N . PHE B 1 17 ? -6.381 37.842 17.908 1.00 30.43 17 PHE B N 1
ATOM 1857 C CA . PHE B 1 17 ? -7.670 38.359 17.467 1.00 30.46 17 PHE B CA 1
ATOM 1858 C C . PHE B 1 17 ? -8.745 38.164 18.534 1.00 31.58 17 PHE B C 1
ATOM 1859 O O . PHE B 1 17 ? -9.603 39.029 18.729 1.00 29.83 17 PHE B O 1
ATOM 1867 N N . HIS B 1 18 ? -8.688 37.019 19.212 1.00 30.80 18 HIS B N 1
ATOM 1868 C CA . HIS B 1 18 ? -9.644 36.670 20.259 1.00 31.68 18 HIS B CA 1
ATOM 1869 C C . HIS B 1 18 ? -9.076 36.909 21.657 1.00 33.60 18 HIS B C 1
ATOM 1870 O O . HIS B 1 18 ? -9.641 36.440 22.646 1.00 34.59 18 HIS B O 1
ATOM 1877 N N . GLN B 1 19 ? -7.967 37.636 21.751 1.00 34.70 19 GLN B N 1
ATOM 1878 C CA . GLN B 1 19 ? -7.344 37.884 23.051 1.00 36.28 19 GLN B CA 1
ATOM 1879 C C . GLN B 1 19 ? -8.253 38.603 24.043 1.00 38.71 19 GLN B C 1
ATOM 1880 O O . GLN B 1 19 ? -8.077 38.474 25.253 1.00 39.35 19 GLN B O 1
ATOM 1886 N N . HIS B 1 20 ? -9.223 39.358 23.541 1.00 40.36 20 HIS B N 1
ATOM 1887 C CA . HIS B 1 20 ? -10.116 40.087 24.432 1.00 42.94 20 HIS B CA 1
ATOM 1888 C C . HIS B 1 20 ? -11.368 39.301 24.816 1.00 44.46 20 HIS B C 1
ATOM 1889 O O . HIS B 1 20 ? -12.345 39.877 25.294 1.00 45.71 20 HIS B O 1
ATOM 1896 N N . ASP B 1 21 ? -11.335 37.988 24.607 1.00 46.16 21 ASP B N 1
ATOM 1897 C CA . ASP B 1 21 ? -12.465 37.130 24.955 1.00 47.68 21 ASP B CA 1
ATOM 1898 C C . ASP B 1 21 ? -12.228 36.567 26.355 1.00 48.77 21 ASP B C 1
ATOM 1899 O O . ASP B 1 21 ? -11.456 35.623 26.533 1.00 50.11 21 ASP B O 1
ATOM 1904 N N . THR B 1 22 ? -12.891 37.160 27.345 1.00 50.01 22 THR B N 1
ATOM 1905 C CA . THR B 1 22 ? -12.753 36.740 28.739 1.00 51.31 22 THR B CA 1
ATOM 1906 C C . THR B 1 22 ? -13.429 35.406 29.044 1.00 51.53 22 THR B C 1
ATOM 1907 O O . THR B 1 22 ? -13.920 35.196 30.154 1.00 53.45 22 THR B O 1
ATOM 1911 N N . THR B 1 23 ? -13.456 34.507 28.067 1.00 50.62 23 THR B N 1
ATOM 1912 C CA . THR B 1 23 ? -14.078 33.203 28.270 1.00 49.30 23 THR B CA 1
ATOM 1913 C C . THR B 1 23 ? -13.198 32.098 27.705 1.00 47.61 23 THR B C 1
ATOM 1914 O O . THR B 1 23 ? -13.307 30.939 28.104 1.00 47.88 23 THR B O 1
ATOM 1918 N N . GLY B 1 24 ? -12.324 32.466 26.774 1.00 45.46 24 GLY B N 1
ATOM 1919 C CA . GLY B 1 24 ? -11.444 31.490 26.160 1.00 41.31 24 GLY B CA 1
ATOM 1920 C C . GLY B 1 24 ? -12.210 30.577 25.224 1.00 39.25 24 GLY B C 1
ATOM 1921 O O . GLY B 1 24 ? -11.613 29.772 24.508 1.00 37.86 24 GLY B O 1
ATOM 1922 N N . HIS B 1 25 ? -13.535 30.712 25.227 1.00 37.86 25 HIS B N 1
ATOM 1923 C CA . HIS B 1 25 ? -14.416 29.903 24.387 1.00 36.96 25 HIS B CA 1
ATOM 1924 C C . HIS B 1 25 ? -14.039 29.961 22.913 1.00 34.47 25 HIS B C 1
ATOM 1925 O O . HIS B 1 25 ? -13.873 28.926 22.270 1.00 32.08 25 HIS B O 1
ATOM 1932 N N . ASP B 1 26 ? -13.915 31.176 22.385 1.00 32.69 26 ASP B N 1
ATOM 1933 C CA . ASP B 1 26 ? -13.561 31.390 20.982 1.00 30.84 26 ASP B CA 1
ATOM 1934 C C . ASP B 1 26 ? -12.274 30.675 20.587 1.00 27.89 26 ASP B C 1
ATOM 1935 O O . ASP B 1 26 ? -12.232 29.969 19.581 1.00 26.02 26 ASP B O 1
ATOM 1940 N N . ILE B 1 27 ? -11.223 30.860 21.381 1.00 25.21 27 ILE B N 1
ATOM 1941 C CA . ILE B 1 27 ? -9.941 30.227 21.096 1.00 22.86 27 ILE B CA 1
ATOM 1942 C C . ILE B 1 27 ? -10.045 28.705 21.190 1.00 21.83 27 ILE B C 1
ATOM 1943 O O . ILE B 1 27 ? -9.571 27.985 20.309 1.00 22.20 27 ILE B O 1
ATOM 1948 N N . ALA B 1 28 ? -10.669 28.217 22.254 1.00 19.84 28 ALA B N 1
ATOM 1949 C CA . ALA B 1 28 ? -10.829 26.778 22.438 1.00 19.52 28 ALA B CA 1
ATOM 1950 C C . ALA B 1 28 ? -11.564 26.179 21.244 1.00 18.36 28 ALA B C 1
ATOM 1951 O O . ALA B 1 28 ? -11.175 25.129 20.725 1.00 18.12 28 ALA B O 1
ATOM 1953 N N . HIS B 1 29 ? -12.626 26.853 20.816 1.00 17.57 29 HIS B N 1
ATOM 1954 C CA . HIS B 1 29 ? -13.413 26.395 19.677 1.00 18.29 29 HIS B CA 1
ATOM 1955 C C . HIS B 1 29 ? -12.536 26.246 18.438 1.00 17.91 29 HIS B C 1
ATOM 1956 O O . HIS B 1 29 ? -12.533 25.201 17.785 1.00 17.49 29 HIS B O 1
ATOM 1963 N N . VAL B 1 30 ? -11.792 27.297 18.111 1.00 20.13 30 VAL B N 1
ATOM 1964 C CA . VAL B 1 30 ? -10.926 27.257 16.939 1.00 19.11 30 VAL B CA 1
ATOM 1965 C C . VAL B 1 30 ? -9.939 26.099 17.039 1.00 19.54 30 VAL B C 1
ATOM 1966 O O . VAL B 1 30 ? -9.757 25.352 16.080 1.00 17.84 30 VAL B O 1
ATOM 1970 N N . GLU B 1 31 ? -9.312 25.949 18.204 1.00 19.70 31 GLU B N 1
ATOM 1971 C CA . GLU B 1 31 ? -8.348 24.877 18.423 1.00 19.35 31 GLU B CA 1
ATOM 1972 C C . GLU B 1 31 ? -8.969 23.494 18.205 1.00 17.46 31 GLU B C 1
ATOM 1973 O O . GLU B 1 31 ? -8.338 22.619 17.626 1.00 17.07 31 GLU B O 1
ATOM 1979 N N . ARG B 1 32 ? -10.198 23.289 18.666 1.00 16.92 32 ARG B N 1
ATOM 1980 C CA . ARG B 1 32 ? -10.844 21.991 18.472 1.00 16.01 32 ARG B CA 1
ATOM 1981 C C . ARG B 1 32 ? -11.119 21.746 16.996 1.00 15.23 32 ARG B C 1
ATOM 1982 O O . ARG B 1 32 ? -10.895 20.649 16.487 1.00 15.44 32 ARG B O 1
ATOM 1990 N N . VAL B 1 33 ? -11.614 22.769 16.310 1.00 13.64 33 VAL B N 1
ATOM 1991 C CA . VAL B 1 33 ? -11.897 22.645 14.891 1.00 15.25 33 VAL B CA 1
ATOM 1992 C C . VAL B 1 33 ? -10.596 22.317 14.180 1.00 15.75 33 VAL B C 1
ATOM 1993 O O . VAL B 1 33 ? -10.539 21.419 13.339 1.00 17.58 33 VAL B O 1
ATOM 1997 N N . TYR B 1 34 ? -9.539 23.035 14.536 1.00 18.10 34 TYR B N 1
ATOM 1998 C CA . TYR B 1 34 ? -8.237 22.792 13.935 1.00 17.61 34 TYR B CA 1
ATOM 1999 C C . TYR B 1 34 ? -7.761 21.364 14.200 1.00 16.92 34 TYR B C 1
ATOM 2000 O O . TYR B 1 34 ? -7.338 20.667 13.279 1.00 18.24 34 TYR B O 1
ATOM 2009 N N . ASN B 1 35 ? -7.827 20.918 15.452 1.00 16.92 35 ASN B N 1
ATOM 2010 C CA . ASN B 1 35 ? -7.383 19.557 15.758 1.00 16.73 35 ASN B CA 1
ATOM 2011 C C . ASN B 1 35 ? -8.231 18.494 15.060 1.00 16.60 35 ASN B C 1
ATOM 2012 O O . ASN B 1 35 ? -7.714 17.451 14.657 1.00 17.58 35 ASN B O 1
ATOM 2017 N N . ASN B 1 36 ? -9.530 18.751 14.922 1.00 16.74 36 ASN B N 1
ATOM 2018 C CA . ASN B 1 36 ? -10.411 17.805 14.243 1.00 16.42 36 ASN B CA 1
ATOM 2019 C C . ASN B 1 36 ? -10.027 17.716 12.768 1.00 17.55 36 ASN B C 1
ATOM 2020 O O . ASN B 1 36 ? -9.937 16.627 12.202 1.00 17.14 36 ASN B O 1
ATOM 2025 N N . ALA B 1 37 ? -9.816 18.877 12.153 1.00 17.82 37 ALA B N 1
ATOM 2026 C CA . ALA B 1 37 ? -9.457 18.964 10.743 1.00 17.83 37 ALA B CA 1
ATOM 2027 C C . ALA B 1 37 ? -8.143 18.250 10.445 1.00 18.85 37 ALA B C 1
ATOM 2028 O O . ALA B 1 37 ? -8.012 17.585 9.418 1.00 19.12 37 ALA B O 1
ATOM 2030 N N . CYS B 1 38 ? -7.167 18.400 11.337 1.00 21.08 38 CYS B N 1
ATOM 2031 C CA . CYS B 1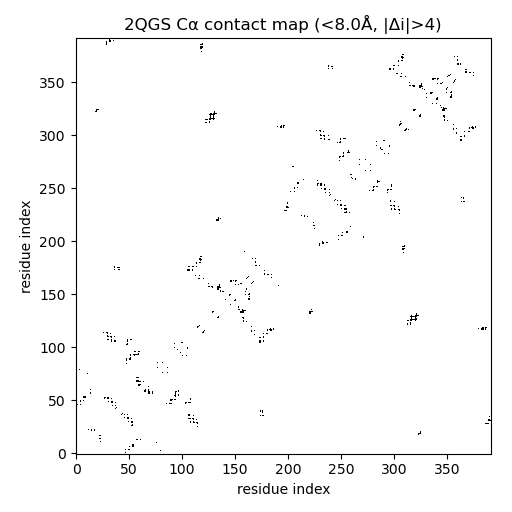 38 ? -5.872 17.749 11.162 1.00 20.96 38 CYS B CA 1
ATOM 2032 C C . CYS B 1 38 ? -6.032 16.235 11.278 1.00 20.75 38 CYS B C 1
ATOM 2033 O O . CYS B 1 38 ? -5.370 15.470 10.573 1.00 19.40 38 CYS B O 1
ATOM 2036 N N . TYR B 1 39 ? -6.908 15.797 12.174 1.00 20.46 39 TYR B N 1
ATOM 2037 C CA . TYR B 1 39 ? -7.139 14.370 12.343 1.00 19.78 39 TYR B CA 1
ATOM 2038 C C . TYR B 1 39 ? -7.766 13.829 11.061 1.00 20.44 39 TYR B C 1
ATOM 2039 O O . TYR B 1 39 ? -7.335 12.805 10.533 1.00 19.49 39 TYR B O 1
ATOM 2048 N N . ILE B 1 40 ? -8.781 14.531 10.562 1.00 19.63 40 ILE B N 1
ATOM 2049 C CA . ILE B 1 40 ? -9.470 14.123 9.336 1.00 19.89 40 ILE B CA 1
ATOM 2050 C C . ILE B 1 40 ? -8.540 14.136 8.120 1.00 20.87 40 ILE B C 1
ATOM 2051 O O . ILE B 1 40 ? -8.549 13.208 7.308 1.00 20.10 40 ILE B O 1
ATOM 2056 N N . ALA B 1 41 ? -7.732 15.185 7.996 1.00 20.41 41 ALA B N 1
ATOM 2057 C CA . ALA B 1 41 ? -6.820 15.302 6.861 1.00 21.99 41 ALA B CA 1
ATOM 2058 C C . ALA B 1 41 ? -5.920 14.081 6.727 1.00 23.73 41 ALA B C 1
ATOM 2059 O O . ALA B 1 41 ? -5.861 13.444 5.671 1.00 23.16 41 ALA B O 1
ATOM 2061 N N . LYS B 1 42 ? -5.214 13.760 7.803 1.00 26.87 42 LYS B N 1
ATOM 2062 C CA . LYS B 1 42 ? -4.312 12.616 7.808 1.00 29.66 42 LYS B CA 1
ATOM 2063 C C . LYS B 1 42 ? -5.061 11.336 7.444 1.00 30.68 42 LYS B C 1
ATOM 2064 O O . LYS B 1 42 ? -4.585 10.531 6.645 1.00 28.29 42 LYS B O 1
ATOM 2070 N N . ARG B 1 43 ? -6.241 11.168 8.030 1.00 32.89 43 ARG B N 1
ATOM 2071 C CA . ARG B 1 43 ? -7.065 9.989 7.793 1.00 35.95 43 ARG B CA 1
ATOM 2072 C C . ARG B 1 43 ? -7.525 9.920 6.341 1.00 36.61 43 ARG B C 1
ATOM 2073 O O . ARG B 1 43 ? -7.674 8.837 5.777 1.00 36.93 43 ARG B O 1
ATOM 2081 N N . GLU B 1 44 ? -7.763 11.080 5.742 1.00 36.12 44 GLU B N 1
ATOM 2082 C CA . GLU B 1 44 ? -8.201 11.131 4.358 1.00 36.77 44 GLU B CA 1
ATOM 2083 C C . GLU B 1 44 ? -6.997 11.144 3.432 1.00 38.17 44 GLU B C 1
ATOM 2084 O O . GLU B 1 44 ? -7.124 11.371 2.229 1.00 39.66 44 GLU B O 1
ATOM 2090 N N . ASN B 1 45 ? -5.827 10.907 4.012 1.00 39.37 45 ASN B N 1
ATOM 2091 C CA . ASN B 1 45 ? -4.580 10.869 3.264 1.00 41.07 45 ASN B CA 1
ATOM 2092 C C . ASN B 1 45 ? -4.330 12.108 2.407 1.00 40.83 45 ASN B C 1
ATOM 2093 O O . ASN B 1 45 ? -4.230 12.022 1.183 1.00 41.09 45 ASN B O 1
ATOM 2098 N N . ILE B 1 46 ? -4.236 13.261 3.058 1.00 40.30 46 ILE B N 1
ATOM 2099 C CA . ILE B 1 46 ? -3.969 14.506 2.358 1.00 40.36 46 ILE B CA 1
ATOM 2100 C C . ILE B 1 46 ? -2.527 14.912 2.627 1.00 41.41 46 ILE B C 1
ATOM 2101 O O . ILE B 1 46 ? -2.164 15.253 3.755 1.00 43.60 46 ILE B O 1
ATOM 2106 N N . THR B 1 47 ? -1.706 14.857 1.585 1.00 42.11 47 THR B N 1
ATOM 2107 C CA . THR B 1 47 ? -0.296 15.204 1.696 1.00 42.96 47 THR B CA 1
ATOM 2108 C C . THR B 1 47 ? -0.104 16.598 2.276 1.00 41.18 47 THR B C 1
ATOM 2109 O O . THR B 1 47 ? 0.258 16.751 3.441 1.00 42.07 47 THR B O 1
ATOM 2113 N N . ASP B 1 48 ? -0.356 17.610 1.456 1.00 38.89 48 ASP B N 1
ATOM 2114 C CA . ASP B 1 48 ? -0.204 18.995 1.880 1.00 36.19 48 ASP B CA 1
ATOM 2115 C C . ASP B 1 48 ? -1.465 19.483 2.579 1.00 33.69 48 ASP B C 1
ATOM 2116 O O . ASP B 1 48 ? -2.530 19.559 1.968 1.00 34.60 48 ASP B O 1
ATOM 2121 N N . THR B 1 49 ? -1.341 19.833 3.852 1.00 30.02 49 THR B N 1
ATOM 2122 C CA . THR B 1 49 ? -2.491 20.306 4.610 1.00 28.70 49 THR B CA 1
ATOM 2123 C C . THR B 1 49 ? -2.404 21.786 4.973 1.00 27.26 49 THR B C 1
ATOM 2124 O O . THR B 1 49 ? -3.041 22.231 5.925 1.00 26.58 49 THR B O 1
ATOM 2128 N N . LEU B 1 50 ? -1.624 22.551 4.217 1.00 25.22 50 LEU B N 1
ATOM 2129 C CA . LEU B 1 50 ? -1.476 23.975 4.500 1.00 24.99 50 LEU B CA 1
ATOM 2130 C C . LEU B 1 50 ? -2.807 24.719 4.420 1.00 22.98 50 LEU B C 1
ATOM 2131 O O . LEU B 1 50 ? -3.171 25.456 5.337 1.00 22.75 50 LEU B O 1
ATOM 2136 N N . VAL B 1 51 ? -3.526 24.535 3.319 1.00 20.77 51 VAL B N 1
ATOM 2137 C CA . VAL B 1 51 ? -4.818 25.191 3.138 1.00 19.21 51 VAL B CA 1
ATOM 2138 C C . VAL B 1 51 ? -5.775 24.847 4.282 1.00 19.19 51 VAL B C 1
ATOM 2139 O O . VAL B 1 51 ? -6.391 25.735 4.874 1.00 17.92 51 VAL B O 1
ATOM 2143 N N . ILE B 1 52 ? -5.894 23.558 4.591 1.00 18.67 52 ILE B N 1
ATOM 2144 C CA . ILE B 1 52 ? -6.774 23.108 5.668 1.00 19.06 52 ILE B CA 1
ATOM 2145 C C . ILE B 1 52 ? -6.436 23.753 7.016 1.00 19.06 52 ILE B C 1
ATOM 2146 O O . ILE B 1 52 ? -7.316 24.293 7.690 1.00 19.81 52 ILE B O 1
ATOM 2151 N N . GLU B 1 53 ? -5.164 23.706 7.404 1.00 19.70 53 GLU B N 1
ATOM 2152 C CA . GLU B 1 53 ? -4.734 24.281 8.672 1.00 18.95 53 GLU B CA 1
ATOM 2153 C C . GLU B 1 53 ? -4.933 25.794 8.738 1.00 19.04 53 GLU B C 1
ATOM 2154 O O . GLU B 1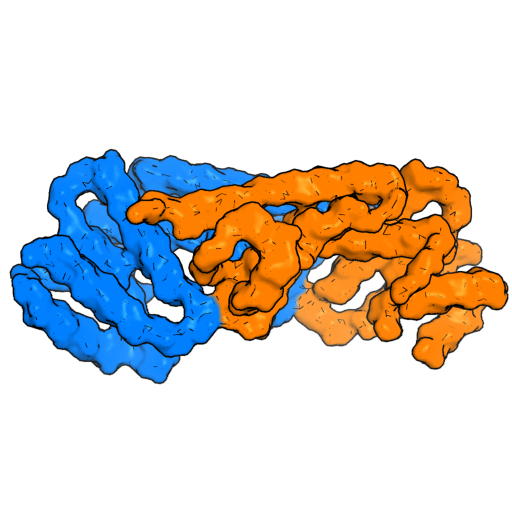 53 ? -5.385 26.321 9.759 1.00 16.66 53 GLU B O 1
ATOM 2160 N N . LEU B 1 54 ? -4.603 26.499 7.657 1.00 20.04 54 LEU B N 1
ATOM 2161 C CA . LEU B 1 54 ? -4.774 27.958 7.629 1.00 19.02 54 LEU B CA 1
ATOM 2162 C C . LEU B 1 54 ? -6.252 28.350 7.689 1.00 18.37 54 LEU B C 1
ATOM 2163 O O . LEU B 1 54 ? -6.633 29.261 8.428 1.00 18.31 54 LEU B O 1
ATOM 2168 N N . SER B 1 55 ? -7.079 27.659 6.907 1.00 17.46 55 SER B N 1
ATOM 2169 C CA . SER B 1 55 ? -8.519 27.926 6.881 1.00 18.38 55 SER B CA 1
ATOM 2170 C C . SER B 1 55 ? -9.157 27.695 8.252 1.00 17.41 55 SER B C 1
ATOM 2171 O O . SER B 1 55 ? -9.924 28.526 8.735 1.00 20.02 55 SER B O 1
ATOM 2174 N N . SER B 1 56 ? -8.833 26.561 8.868 1.00 17.65 56 SER B N 1
ATOM 2175 C CA . SER B 1 56 ? -9.366 26.193 10.179 1.00 17.68 56 SER B CA 1
ATOM 2176 C C . SER B 1 56 ? -9.019 27.234 11.238 1.00 18.24 56 SER B C 1
ATOM 2177 O O . SER B 1 56 ? -9.876 27.662 12.006 1.00 18.19 56 SER B O 1
ATOM 2180 N N . LEU B 1 57 ? -7.757 27.639 11.283 1.00 20.01 57 LEU B N 1
ATOM 2181 C CA . LEU B 1 57 ? -7.313 28.623 12.266 1.00 20.48 57 LEU B CA 1
ATOM 2182 C C . LEU B 1 57 ? -7.821 30.054 12.063 1.00 19.75 57 LEU B C 1
ATOM 2183 O O . LEU B 1 57 ? -8.052 30.775 13.038 1.00 20.18 57 LEU B O 1
ATOM 2188 N N . LEU B 1 58 ? -8.016 30.452 10.808 1.00 20.60 58 LEU B N 1
ATOM 2189 C CA . LEU B 1 58 ? -8.443 31.815 10.480 1.00 21.35 58 LEU B CA 1
ATOM 2190 C C . LEU B 1 58 ? -9.905 32.031 10.058 1.00 23.30 58 LEU B C 1
ATOM 2191 O O . LEU B 1 58 ? -10.335 33.174 9.879 1.00 24.81 58 LEU B O 1
ATOM 2196 N N . HIS B 1 59 ? -10.665 30.950 9.909 1.00 26.12 59 HIS B N 1
ATOM 2197 C CA . HIS B 1 59 ? -12.057 31.048 9.473 1.00 29.34 59 HIS B CA 1
ATOM 2198 C C . HIS B 1 59 ? -12.963 31.887 10.381 1.00 30.90 59 HIS B C 1
ATOM 2199 O O . HIS B 1 59 ? -13.980 32.423 9.936 1.00 30.76 59 HIS B O 1
ATOM 2206 N N . ASP B 1 60 ? -12.591 32.011 11.647 1.00 30.40 60 ASP B N 1
ATOM 2207 C CA . ASP B 1 60 ? -13.403 32.762 12.589 1.00 32.29 60 ASP B CA 1
ATOM 2208 C C . ASP B 1 60 ? -12.979 34.222 12.780 1.00 32.12 60 ASP B C 1
ATOM 2209 O O . ASP B 1 60 ? -13.644 34.978 13.487 1.00 31.54 60 ASP B O 1
ATOM 2214 N N . THR B 1 61 ? -11.882 34.618 12.143 1.00 32.58 61 THR B N 1
ATOM 2215 C CA . THR B 1 61 ? -11.386 35.984 12.267 1.00 31.89 61 THR B CA 1
ATOM 2216 C C . THR B 1 61 ? -12.069 36.952 11.298 1.00 32.89 61 THR B C 1
ATOM 2217 O O . THR B 1 61 ? -11.579 38.057 11.072 1.00 33.98 61 THR B O 1
ATOM 2221 N N . VAL B 1 62 ? -13.199 36.537 10.732 1.00 33.58 62 VAL B N 1
ATOM 2222 C CA . VAL B 1 62 ? -13.949 37.381 9.800 1.00 33.86 62 VAL B CA 1
ATOM 2223 C C . VAL B 1 62 ? -15.445 37.354 10.101 1.00 34.36 62 VAL B C 1
ATOM 2224 O O . VAL B 1 62 ? -16.007 36.309 10.437 1.00 33.83 62 VAL B O 1
ATOM 2228 N N . TYR B 1 73 ? -12.580 41.428 5.033 1.00 47.50 73 TYR B N 1
ATOM 2229 C CA . TYR B 1 73 ? -11.443 40.591 4.665 1.00 48.86 73 TYR B CA 1
ATOM 2230 C C . TYR B 1 73 ? -10.161 41.399 4.492 1.00 48.61 73 TYR B C 1
ATOM 2231 O O . TYR B 1 73 ? -9.098 40.839 4.227 1.00 48.16 73 TYR B O 1
ATOM 2240 N N . ASP B 1 74 ? -10.262 42.715 4.642 1.00 48.44 74 ASP B N 1
ATOM 2241 C CA . ASP B 1 74 ? -9.100 43.584 4.493 1.00 48.23 74 ASP B CA 1
ATOM 2242 C C . ASP B 1 74 ? -7.991 43.189 5.469 1.00 46.88 74 ASP B C 1
ATOM 2243 O O . ASP B 1 74 ? -6.846 42.988 5.066 1.00 46.90 74 ASP B O 1
ATOM 2248 N N . GLN B 1 75 ? -8.333 43.074 6.749 1.00 44.75 75 GLN B N 1
ATOM 2249 C CA . GLN B 1 75 ? -7.352 42.702 7.760 1.00 42.80 75 GLN B CA 1
ATOM 2250 C C . GLN B 1 75 ? -6.832 41.278 7.558 1.00 40.56 75 GLN B C 1
ATOM 2251 O O . GLN B 1 75 ? -5.652 41.006 7.778 1.00 39.97 75 GLN B O 1
ATOM 2257 N N . LEU B 1 76 ? -7.711 40.373 7.138 1.00 39.32 76 LEU B N 1
ATOM 2258 C CA . LEU B 1 76 ? -7.317 38.988 6.899 1.00 37.40 76 LEU B CA 1
ATOM 2259 C C . LEU B 1 76 ? -6.354 38.930 5.718 1.00 36.40 76 LEU B C 1
ATOM 2260 O O . LEU B 1 76 ? -5.330 38.253 5.778 1.00 34.16 76 LEU B O 1
ATOM 2265 N N . LYS B 1 77 ? -6.691 39.642 4.646 1.00 35.82 77 LYS B N 1
ATOM 2266 C CA . LYS B 1 77 ? -5.843 39.680 3.461 1.00 35.66 77 LYS B CA 1
ATOM 2267 C C . LYS B 1 77 ? -4.486 40.280 3.804 1.00 35.38 77 LYS B C 1
ATOM 2268 O O . LYS B 1 77 ? -3.460 39.870 3.263 1.00 35.50 77 LYS B O 1
ATOM 2274 N N . GLN B 1 78 ? -4.490 41.254 4.706 1.00 35.71 78 GLN B N 1
ATOM 2275 C CA . GLN B 1 78 ? -3.259 41.909 5.132 1.00 37.41 78 GLN B CA 1
ATOM 2276 C C . GLN B 1 78 ? -2.340 40.889 5.793 1.00 36.98 78 GLN B C 1
ATOM 2277 O O . GLN B 1 78 ? -1.171 40.765 5.426 1.00 38.56 78 GLN B O 1
ATOM 2283 N N . PHE B 1 79 ? -2.875 40.158 6.769 1.00 35.05 79 PHE B N 1
ATOM 2284 C CA . PHE B 1 79 ? -2.099 39.141 7.469 1.00 33.50 79 PHE B CA 1
ATOM 2285 C C . PHE B 1 79 ? -1.600 38.076 6.497 1.00 32.42 79 PHE B C 1
ATOM 2286 O O . PHE B 1 79 ? -0.420 37.742 6.490 1.00 31.86 79 PHE B O 1
ATOM 2294 N N . LEU B 1 80 ? -2.504 37.544 5.681 1.00 32.74 80 LEU B N 1
ATOM 2295 C CA . LEU B 1 80 ? -2.141 36.515 4.711 1.00 32.53 80 LEU B CA 1
ATOM 2296 C C . LEU B 1 80 ? -1.067 37.007 3.760 1.00 33.58 80 LEU B C 1
ATOM 2297 O O . LEU B 1 80 ? -0.318 36.215 3.184 1.00 32.16 80 LEU B O 1
ATOM 2302 N N . SER B 1 81 ? -1.005 38.323 3.597 1.00 34.85 81 SER B N 1
ATOM 2303 C CA . SER B 1 81 ? -0.026 38.945 2.716 1.00 37.96 81 SER B CA 1
ATOM 2304 C C . SER B 1 81 ? 1.373 38.900 3.325 1.00 38.34 81 SER B C 1
ATOM 2305 O O . SER B 1 81 ? 2.354 39.247 2.667 1.00 39.53 81 SER B O 1
ATOM 2308 N N . THR B 1 82 ? 1.461 38.465 4.580 1.00 38.09 82 THR B N 1
ATOM 2309 C CA . THR B 1 82 ? 2.745 38.386 5.266 1.00 37.49 82 THR B CA 1
ATOM 2310 C C . THR B 1 82 ? 3.248 36.954 5.378 1.00 37.54 82 THR B C 1
ATOM 2311 O O . THR B 1 82 ? 4.322 36.715 5.933 1.00 38.52 82 THR B O 1
ATOM 2315 N N . LEU B 1 83 ? 2.477 36.004 4.855 1.00 35.34 83 LEU B N 1
ATOM 2316 C CA . LEU B 1 83 ? 2.863 34.596 4.920 1.00 35.48 83 LEU B CA 1
ATOM 2317 C C . LEU B 1 83 ? 3.531 34.102 3.641 1.00 35.55 83 LEU B C 1
ATOM 2318 O O . LEU B 1 83 ? 3.791 32.908 3.493 1.00 35.82 83 LEU B O 1
ATOM 2323 N N . ASP B 1 84 ? 3.806 35.022 2.723 1.00 35.91 84 ASP B N 1
ATOM 2324 C CA . ASP B 1 84 ? 4.452 34.679 1.458 1.00 36.83 84 ASP B CA 1
ATOM 2325 C C . ASP B 1 84 ? 3.747 33.521 0.765 1.00 35.32 84 ASP B C 1
ATOM 2326 O O . ASP B 1 84 ? 4.366 32.515 0.420 1.00 37.07 84 ASP B O 1
ATOM 2331 N N . LEU B 1 85 ? 2.444 33.670 0.558 1.00 33.49 85 LEU B N 1
ATOM 2332 C CA . LEU B 1 85 ? 1.657 32.630 -0.086 1.00 31.31 85 LEU B CA 1
ATOM 2333 C C . LEU B 1 85 ? 1.381 32.998 -1.535 1.00 30.93 85 LEU B C 1
ATOM 2334 O O . LEU B 1 85 ? 1.279 34.173 -1.872 1.00 29.15 85 LEU B O 1
ATOM 2339 N N . SER B 1 86 ? 1.263 31.992 -2.391 1.00 30.22 86 SER B N 1
ATOM 2340 C CA . SER B 1 86 ? 0.959 32.237 -3.791 1.00 31.93 86 SER B CA 1
ATOM 2341 C C . SER B 1 86 ? -0.499 32.674 -3.856 1.00 32.35 86 SER B C 1
ATOM 2342 O O . SER B 1 86 ? -1.264 32.435 -2.921 1.00 31.54 86 SER B O 1
ATOM 2345 N N . SER B 1 87 ? -0.886 33.307 -4.959 1.00 32.85 87 SER B N 1
ATOM 2346 C CA . SER B 1 87 ? -2.265 33.755 -5.128 1.00 33.64 87 SER B CA 1
ATOM 2347 C C . SER B 1 87 ? -3.225 32.565 -5.110 1.00 33.66 87 SER B C 1
ATOM 2348 O O . SER B 1 87 ? -4.332 32.657 -4.576 1.00 34.61 87 SER B O 1
ATOM 2351 N N . GLU B 1 88 ? -2.791 31.451 -5.696 1.00 33.56 88 GLU B N 1
ATOM 2352 C CA . GLU B 1 88 ? -3.604 30.239 -5.769 1.00 34.04 88 GLU B CA 1
ATOM 2353 C C . GLU B 1 88 ? -3.956 29.724 -4.374 1.00 33.30 88 GLU B C 1
ATOM 2354 O O . GLU B 1 88 ? -5.104 29.377 -4.099 1.00 32.36 88 GLU B O 1
ATOM 2360 N N . ILE B 1 89 ? -2.959 29.678 -3.497 1.00 31.70 89 ILE B N 1
ATOM 2361 C CA . ILE B 1 89 ? -3.163 29.221 -2.133 1.00 31.42 89 ILE B CA 1
ATOM 2362 C C . ILE B 1 89 ? -3.898 30.287 -1.338 1.00 29.99 89 ILE B C 1
ATOM 2363 O O . ILE B 1 89 ? -4.863 29.997 -0.635 1.00 29.65 89 ILE B O 1
ATOM 2368 N N . SER B 1 90 ? -3.433 31.524 -1.456 1.00 29.15 90 SER B N 1
ATOM 2369 C CA . SER B 1 90 ? -4.043 32.641 -0.749 1.00 30.05 90 SER B CA 1
ATOM 2370 C C . SER B 1 90 ? -5.533 32.738 -1.052 1.00 28.51 90 SER B C 1
ATOM 2371 O O . SER B 1 90 ? -6.355 32.847 -0.142 1.00 27.87 90 SER B O 1
ATOM 2374 N N . GLN B 1 91 ? -5.877 32.702 -2.335 1.00 28.00 91 GLN B N 1
ATOM 2375 C CA . GLN B 1 91 ? -7.273 32.803 -2.745 1.00 28.85 91 GLN B CA 1
ATOM 2376 C C . GLN B 1 91 ? -8.060 31.559 -2.333 1.00 27.15 91 GLN B C 1
ATOM 2377 O O . GLN B 1 91 ? -9.263 31.629 -2.083 1.00 24.85 91 GLN B O 1
ATOM 2383 N N . GLN B 1 92 ? -7.364 30.427 -2.261 1.00 26.07 92 GLN B N 1
ATOM 2384 C CA . GLN B 1 92 ? -7.964 29.156 -1.866 1.00 27.72 92 GLN B CA 1
ATOM 2385 C C . GLN B 1 92 ? -8.512 29.284 -0.433 1.00 25.45 92 GLN B C 1
ATOM 2386 O O . GLN B 1 92 ? -9.677 28.975 -0.174 1.00 25.06 92 GLN B O 1
ATOM 2392 N N . VAL B 1 93 ? -7.662 29.752 0.482 1.00 23.98 93 VAL B N 1
ATOM 2393 C CA . VAL B 1 93 ? -8.017 29.947 1.896 1.00 21.03 93 VAL B CA 1
ATOM 2394 C C . VAL B 1 93 ? -9.143 30.966 2.060 1.00 21.32 93 VAL B C 1
ATOM 2395 O O . VAL B 1 93 ? -10.102 30.738 2.803 1.00 20.89 93 VAL B O 1
ATOM 2399 N N . LEU B 1 94 ? -9.013 32.102 1.381 1.00 20.79 94 LEU B N 1
ATOM 2400 C CA . LEU B 1 94 ? -10.029 33.147 1.455 1.00 22.32 94 LEU B CA 1
ATOM 2401 C C . LEU B 1 94 ? -11.388 32.623 1.001 1.00 21.74 94 LEU B C 1
ATOM 2402 O O . LEU B 1 94 ? -12.400 32.857 1.661 1.00 22.44 94 LEU B O 1
ATOM 2407 N N . TYR B 1 95 ? -11.406 31.912 -0.123 1.00 21.61 95 TYR B N 1
ATOM 2408 C CA . TYR B 1 95 ? -12.650 31.360 -0.656 1.00 21.61 95 TYR B CA 1
ATOM 2409 C C . TYR B 1 95 ? -13.300 30.416 0.354 1.00 22.31 95 TYR B C 1
ATOM 2410 O O . TYR B 1 95 ? -14.507 30.491 0.592 1.00 22.12 95 TYR B O 1
ATOM 2419 N N . ILE B 1 96 ? -12.502 29.524 0.939 1.00 21.44 96 ILE B N 1
ATOM 2420 C CA . ILE B 1 96 ? -13.017 28.564 1.914 1.00 22.14 96 ILE B CA 1
ATOM 2421 C C . ILE B 1 96 ? -13.619 29.281 3.108 1.00 22.88 96 ILE B C 1
ATOM 2422 O O . ILE B 1 96 ? -14.743 28.996 3.515 1.00 22.09 96 ILE B O 1
ATOM 2427 N N . ILE B 1 97 ? -12.856 30.214 3.665 1.00 22.27 97 ILE B N 1
ATOM 2428 C CA . ILE B 1 97 ? -13.295 30.998 4.808 1.00 21.68 97 ILE B CA 1
ATOM 2429 C C . ILE B 1 97 ? -14.594 31.733 4.499 1.00 21.64 97 ILE B C 1
ATOM 2430 O O . ILE B 1 97 ? -15.507 31.778 5.318 1.00 21.73 97 ILE B O 1
ATOM 2435 N N . LYS B 1 98 ? -14.681 32.300 3.305 1.00 23.74 98 LYS B N 1
ATOM 2436 C CA . LYS B 1 98 ? -15.875 33.034 2.917 1.00 26.07 98 LYS B CA 1
ATOM 2437 C C . LYS B 1 98 ? -17.110 32.148 2.748 1.00 26.60 98 LYS B C 1
ATOM 2438 O O . LYS B 1 98 ? -18.213 32.545 3.120 1.00 26.28 98 LYS B O 1
ATOM 2444 N N . HIS B 1 99 ? -16.930 30.948 2.203 1.00 26.10 99 HIS B N 1
ATOM 2445 C CA . HIS B 1 99 ? -18.059 30.046 1.980 1.00 28.09 99 HIS B CA 1
ATOM 2446 C C . HIS B 1 99 ? -18.173 28.906 2.986 1.00 28.50 99 HIS B C 1
ATOM 2447 O O . HIS B 1 99 ? -19.022 28.032 2.839 1.00 28.92 99 HIS B O 1
ATOM 2462 N N . HIS B 1 109 ? -25.457 28.312 -0.818 1.00 37.75 109 HIS B N 1
ATOM 2463 C CA . HIS B 1 109 ? -24.552 27.235 -0.438 1.00 37.39 109 HIS B CA 1
ATOM 2464 C C . HIS B 1 109 ? -23.814 26.696 -1.662 1.00 35.79 109 HIS B C 1
ATOM 2465 O O . HIS B 1 109 ? -24.426 26.403 -2.693 1.00 34.29 109 HIS B O 1
ATOM 2472 N N . VAL B 1 110 ? -22.495 26.576 -1.551 1.00 32.64 110 VAL B N 1
ATOM 2473 C CA . VAL B 1 110 ? -21.698 26.074 -2.663 1.00 29.00 110 VAL B CA 1
ATOM 2474 C C . VAL B 1 110 ? -20.830 24.893 -2.241 1.00 26.14 110 VAL B C 1
ATOM 2475 O O . VAL B 1 110 ? -20.531 24.721 -1.059 1.00 23.18 110 VAL B O 1
ATOM 2479 N N . LYS B 1 111 ? -20.452 24.065 -3.209 1.00 23.93 111 LYS B N 1
ATOM 2480 C CA . LYS B 1 111 ? -19.598 22.923 -2.923 1.00 21.74 111 LYS B CA 1
ATOM 2481 C C . LYS B 1 111 ? -18.189 23.475 -2.774 1.00 19.05 111 LYS B C 1
ATOM 2482 O O . LYS B 1 111 ? -17.878 24.544 -3.293 1.00 18.50 111 LYS B O 1
ATOM 2488 N N . LEU B 1 112 ? -17.340 22.746 -2.063 1.00 17.15 112 LEU B N 1
ATOM 2489 C CA . LEU B 1 112 ? -15.964 23.162 -1.865 1.00 17.14 112 LEU B CA 1
ATOM 2490 C C . LEU B 1 112 ? -15.050 22.004 -2.203 1.00 17.72 112 LEU B C 1
ATOM 2491 O O . LEU B 1 112 ? -15.515 20.893 -2.456 1.00 16.89 112 LEU B O 1
ATOM 2496 N N . SER B 1 113 ? -13.751 22.271 -2.221 1.00 17.61 113 SER B N 1
ATOM 2497 C CA . SER B 1 113 ? -12.773 21.231 -2.495 1.00 18.93 113 SER B CA 1
ATOM 2498 C C . SER B 1 113 ? -12.712 20.372 -1.240 1.00 19.31 113 SER B C 1
ATOM 2499 O O . SER B 1 113 ? -13.255 20.748 -0.204 1.00 17.52 113 SER B O 1
ATOM 2502 N N . ILE B 1 114 ? -12.048 19.227 -1.334 1.00 19.54 114 ILE B N 1
ATOM 2503 C CA . ILE B 1 114 ? -11.915 18.331 -0.195 1.00 19.77 114 ILE B CA 1
ATOM 2504 C C . ILE B 1 114 ? -11.338 19.080 1.013 1.00 19.38 114 ILE B C 1
ATOM 2505 O O . ILE B 1 114 ? -11.694 18.807 2.159 1.00 18.60 114 ILE B O 1
ATOM 2510 N N . ASP B 1 115 ? -10.460 20.040 0.748 1.00 18.52 115 ASP B N 1
ATOM 2511 C CA . ASP B 1 115 ? -9.856 20.832 1.813 1.00 18.51 115 ASP B CA 1
ATOM 2512 C C . ASP B 1 115 ? -10.941 21.634 2.526 1.00 17.18 115 ASP B C 1
ATOM 2513 O O . ASP B 1 115 ? -10.944 21.749 3.750 1.00 17.42 115 ASP B O 1
ATOM 2518 N N . GLY B 1 116 ? -11.856 22.202 1.748 1.00 17.40 116 GLY B N 1
ATOM 2519 C CA . GLY B 1 116 ? -12.932 22.982 2.329 1.00 15.11 116 GLY B CA 1
ATOM 2520 C C . GLY B 1 116 ? -13.956 22.096 3.013 1.00 16.23 116 GLY B C 1
ATOM 2521 O O . GLY B 1 116 ? -14.483 22.443 4.072 1.00 15.56 116 GLY B O 1
ATOM 2522 N N . GLU B 1 117 ? -14.248 20.945 2.424 1.00 15.95 117 GLU B N 1
ATOM 2523 C CA . GLU B 1 117 ? -15.235 20.063 3.035 1.00 17.98 117 GLU B CA 1
ATOM 2524 C C . GLU B 1 117 ? -14.714 19.487 4.347 1.00 15.72 117 GLU B C 1
ATOM 2525 O O . GLU B 1 117 ? -15.499 19.134 5.224 1.00 18.99 117 GLU B O 1
ATOM 2531 N N . ILE B 1 118 ? -13.395 19.402 4.488 1.00 16.89 118 ILE B N 1
ATOM 2532 C CA . ILE B 1 118 ? -12.804 18.893 5.722 1.00 15.53 118 ILE B CA 1
ATOM 2533 C C . ILE B 1 118 ? -12.892 19.949 6.822 1.00 16.74 118 ILE B C 1
ATOM 2534 O O . ILE B 1 118 ? -13.156 19.620 7.977 1.00 17.64 118 ILE B O 1
ATOM 2539 N N . VAL B 1 119 ? -12.666 21.212 6.470 1.00 16.63 119 VAL B N 1
ATOM 2540 C CA . VAL B 1 119 ? -12.767 22.266 7.466 1.00 16.18 119 VAL B CA 1
ATOM 2541 C C . VAL B 1 119 ? -14.231 22.292 7.890 1.00 15.00 119 VAL B C 1
ATOM 2542 O O . VAL B 1 119 ? -14.541 22.447 9.071 1.00 15.06 119 VAL B O 1
ATOM 2546 N N . ARG B 1 120 ? -15.134 22.113 6.928 1.00 13.90 120 ARG B N 1
ATOM 2547 C CA . ARG B 1 120 ? -16.564 22.092 7.231 1.00 13.97 120 ARG B CA 1
ATOM 2548 C C . ARG B 1 120 ? -16.911 20.965 8.202 1.00 12.41 120 ARG B C 1
ATOM 2549 O O . ARG B 1 120 ? -17.628 21.178 9.179 1.00 12.55 120 ARG B O 1
ATOM 2557 N N . ASP B 1 121 ? -16.403 19.766 7.927 1.00 13.17 121 ASP B N 1
ATOM 2558 C CA . ASP B 1 121 ? -16.653 18.603 8.785 1.00 14.70 121 ASP B CA 1
ATOM 2559 C C . ASP B 1 121 ? -16.149 18.841 10.211 1.00 14.22 121 ASP B C 1
ATOM 2560 O O . ASP B 1 121 ? -16.831 18.506 11.182 1.00 15.44 121 ASP B O 1
ATOM 2565 N N . ALA B 1 122 ? -14.947 19.405 10.327 1.00 12.94 122 ALA B N 1
ATOM 2566 C CA . ALA B 1 122 ? -14.334 19.672 11.625 1.00 14.10 122 ALA B CA 1
ATOM 2567 C C . ALA B 1 122 ? -15.173 20.648 12.428 1.00 16.26 122 ALA B C 1
ATOM 2568 O O . ALA B 1 122 ? -15.369 20.476 13.634 1.00 17.59 122 ALA B O 1
ATOM 2570 N N . ASP B 1 123 ? -15.673 21.672 11.744 1.00 17.49 123 ASP B N 1
ATOM 2571 C CA . ASP B 1 123 ? -16.513 22.678 12.366 1.00 18.46 123 ASP B CA 1
ATOM 2572 C C . ASP B 1 123 ? -17.846 22.054 12.766 1.00 18.49 123 ASP B C 1
ATOM 2573 O O . ASP B 1 123 ? -18.337 22.291 13.863 1.00 18.36 123 ASP B O 1
ATOM 2578 N N . ARG B 1 124 ? -18.422 21.248 11.877 1.00 18.35 124 ARG B N 1
ATOM 2579 C CA . ARG B 1 124 ? -19.701 20.602 12.148 1.00 18.05 124 ARG B CA 1
ATOM 2580 C C . ARG B 1 124 ? -19.587 19.638 13.338 1.00 17.87 124 ARG B C 1
ATOM 2581 O O . ARG B 1 124 ? -20.488 19.567 14.174 1.00 18.16 124 ARG B O 1
ATOM 2589 N N . LEU B 1 125 ? -18.481 18.904 13.419 1.00 15.26 125 LEU B N 1
ATOM 2590 C CA . LEU B 1 125 ? -18.266 17.981 14.533 1.00 15.19 125 LEU B CA 1
ATOM 2591 C C . LEU B 1 125 ? -18.307 18.693 15.893 1.00 15.03 125 LEU B C 1
ATOM 2592 O O . LEU B 1 125 ? -18.809 18.135 16.873 1.00 16.40 125 LEU B O 1
ATOM 2597 N N . ASP B 1 126 ? -17.792 19.916 15.969 1.00 14.98 126 ASP B N 1
ATOM 2598 C CA . ASP B 1 126 ? -17.807 20.628 17.248 1.00 15.41 126 ASP B CA 1
ATOM 2599 C C . ASP B 1 126 ? -19.218 21.047 17.646 1.00 14.50 126 ASP B C 1
ATOM 2600 O O . ASP B 1 126 ? -19.442 21.502 18.768 1.00 15.30 126 ASP B O 1
ATOM 2605 N N . ALA B 1 127 ? -20.173 20.892 16.734 1.00 13.35 127 ALA B N 1
ATOM 2606 C CA . ALA B 1 127 ? -21.555 21.258 17.033 1.00 14.41 127 ALA B CA 1
ATOM 2607 C C . ALA B 1 127 ? -22.358 20.103 17.648 1.00 14.70 127 ALA B C 1
ATOM 2608 O O . ALA B 1 127 ? -23.474 20.309 18.126 1.00 16.67 127 ALA B O 1
ATOM 2610 N N . ILE B 1 128 ? -21.802 18.894 17.623 1.00 14.22 128 ILE B N 1
ATOM 2611 C CA . ILE B 1 128 ? -22.491 17.735 18.185 1.00 14.40 128 ILE B CA 1
ATOM 2612 C C . ILE B 1 128 ? -21.677 17.086 19.308 1.00 14.37 128 ILE B C 1
ATOM 2613 O O . ILE B 1 128 ? -20.593 17.559 19.653 1.00 15.47 128 ILE B O 1
ATOM 2618 N N . GLY B 1 129 ? -22.211 16.011 19.881 1.00 13.75 129 GLY B N 1
ATOM 2619 C CA . GLY B 1 129 ? -21.523 15.329 20.965 1.00 12.42 129 GLY B CA 1
ATOM 2620 C C . GLY B 1 129 ? -21.694 16.036 22.299 1.00 13.96 129 GLY B C 1
ATOM 2621 O O . GLY B 1 129 ? -22.537 16.924 22.440 1.00 11.92 129 GLY B O 1
ATOM 2622 N N . ALA B 1 130 ? -20.893 15.653 23.289 1.00 15.28 130 ALA B N 1
ATOM 2623 C CA . ALA B 1 130 ? -20.988 16.275 24.606 1.00 15.28 130 ALA B CA 1
ATOM 2624 C C . ALA B 1 130 ? -20.778 17.780 24.509 1.00 15.22 130 ALA B C 1
ATOM 2625 O O . ALA B 1 130 ? -21.410 18.545 25.228 1.00 15.40 130 ALA B O 1
ATOM 2627 N N . ILE B 1 131 ? -19.884 18.208 23.623 1.00 16.70 131 ILE B N 1
ATOM 2628 C CA . ILE B 1 131 ? -19.626 19.636 23.473 1.00 17.40 131 ILE B CA 1
ATOM 2629 C C . ILE B 1 131 ? -20.820 20.351 22.837 1.00 17.17 131 ILE B C 1
ATOM 2630 O O . ILE B 1 131 ? -21.248 21.406 23.315 1.00 17.22 131 ILE B O 1
ATOM 2635 N N . GLY B 1 132 ? -21.363 19.775 21.768 1.00 16.94 132 GLY B N 1
ATOM 2636 C CA . GLY B 1 132 ? -22.514 20.381 21.115 1.00 13.03 132 GLY B CA 1
ATOM 2637 C C . GLY B 1 132 ? -23.671 20.541 22.088 1.00 12.84 132 GLY B C 1
ATOM 2638 O O . GLY B 1 132 ? -24.391 21.542 22.078 1.00 13.90 132 GLY B O 1
ATOM 2639 N N . ILE B 1 133 ? -23.854 19.541 22.939 1.00 12.78 133 ILE B N 1
ATOM 2640 C CA . ILE B 1 133 ? -24.916 19.579 23.926 1.00 12.17 133 ILE B CA 1
ATOM 2641 C C . ILE B 1 133 ? -24.662 20.722 24.893 1.00 14.02 133 ILE B C 1
ATOM 2642 O O . ILE B 1 133 ? -25.562 21.507 25.191 1.00 16.55 133 ILE B O 1
ATOM 2647 N N . ALA B 1 134 ? -23.431 20.799 25.389 1.00 13.37 134 ALA B N 1
ATOM 2648 C CA . ALA B 1 134 ? -23.033 21.843 26.328 1.00 13.82 134 ALA B CA 1
ATOM 2649 C C . ALA B 1 134 ? -23.222 23.229 25.722 1.00 14.85 134 ALA B C 1
ATOM 2650 O O . ALA B 1 134 ? -23.722 24.137 26.383 1.00 13.24 134 ALA B O 1
ATOM 2652 N N . ARG B 1 135 ? -22.804 23.395 24.471 1.00 17.05 135 ARG B N 1
ATOM 2653 C CA . ARG B 1 135 ? -22.945 24.687 23.802 1.00 18.50 135 ARG B CA 1
ATOM 2654 C C . ARG B 1 135 ? -24.407 25.047 23.684 1.00 18.06 135 ARG B C 1
ATOM 2655 O O . ARG B 1 135 ? -24.807 26.184 23.905 1.00 20.44 135 ARG B O 1
ATOM 2663 N N . THR B 1 136 ? -25.210 24.059 23.327 1.00 18.96 136 THR B N 1
ATOM 2664 C CA . THR B 1 136 ? -26.631 24.283 23.170 1.00 16.54 136 THR B CA 1
ATOM 2665 C C . THR B 1 136 ? -27.277 24.785 24.448 1.00 15.68 136 THR B C 1
ATOM 2666 O O . THR B 1 136 ? -28.040 25.752 24.427 1.00 14.75 136 THR B O 1
ATOM 2670 N N . PHE B 1 137 ? -26.980 24.137 25.569 1.00 16.17 137 PHE B N 1
ATOM 2671 C CA . PHE B 1 137 ? -27.573 24.577 26.819 1.00 14.78 137 PHE B CA 1
ATOM 2672 C C . PHE B 1 137 ? -27.039 25.950 27.237 1.00 14.50 137 PHE B C 1
ATOM 2673 O O . PHE B 1 137 ? -27.776 26.753 27.813 1.00 13.09 137 PHE B O 1
ATOM 2681 N N . GLN B 1 138 ? -25.774 26.237 26.937 1.00 14.87 138 GLN B N 1
ATOM 2682 C CA . GLN B 1 138 ? -25.210 27.543 27.292 1.00 18.52 138 GLN B CA 1
ATOM 2683 C C . GLN B 1 138 ? -25.977 28.657 26.582 1.00 18.84 138 GLN B C 1
ATOM 2684 O O . GLN B 1 138 ? -26.337 29.665 27.196 1.00 18.76 138 GLN B O 1
ATOM 2690 N N . PHE B 1 139 ? -26.225 28.465 25.290 1.00 19.94 139 PHE B N 1
ATOM 2691 C CA . PHE B 1 139 ? -26.963 29.445 24.499 1.00 22.42 139 PHE B CA 1
ATOM 2692 C C . PHE B 1 139 ? -28.360 29.657 25.062 1.00 22.47 139 PHE B C 1
ATOM 2693 O O . PHE B 1 139 ? -28.811 30.795 25.198 1.00 23.00 139 PHE B O 1
ATOM 2701 N N . SER B 1 140 ? -29.042 28.565 25.399 1.00 20.23 140 SER B N 1
ATOM 2702 C CA . SER B 1 140 ? -30.387 28.671 25.944 1.00 22.17 140 SER B CA 1
ATOM 2703 C C . SER B 1 140 ? -30.362 29.461 27.243 1.00 21.65 140 SER B C 1
ATOM 2704 O O . SER B 1 140 ? -31.237 30.287 27.492 1.00 24.41 140 SER B O 1
ATOM 2707 N N . GLY B 1 141 ? -29.358 29.205 28.075 1.00 22.23 141 GLY B N 1
ATOM 2708 C CA . GLY B 1 141 ? -29.250 29.930 29.328 1.00 20.76 141 GLY B CA 1
ATOM 2709 C C . GLY B 1 141 ? -28.957 31.395 29.046 1.00 20.91 141 GLY B C 1
ATOM 2710 O O . GLY B 1 141 ? -29.538 32.288 29.660 1.00 20.61 141 GLY B O 1
ATOM 271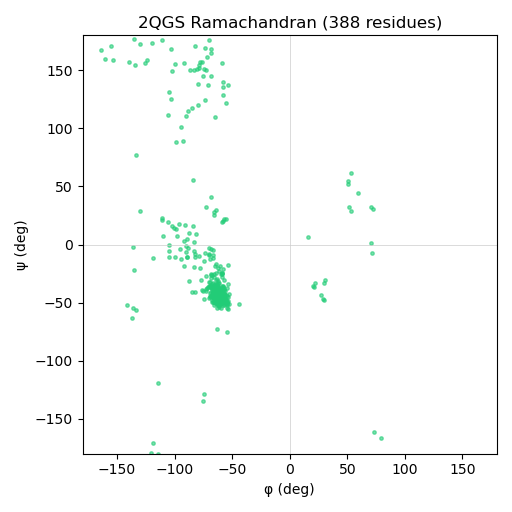1 N N . HIS B 1 142 ? -28.052 31.645 28.110 1.00 21.78 142 HIS B N 1
ATOM 2712 C CA . HIS B 1 142 ? -27.706 33.012 27.758 1.00 25.07 142 HIS B CA 1
ATOM 2713 C C . HIS B 1 142 ? -28.941 33.791 27.312 1.00 25.93 142 HIS B C 1
ATOM 2714 O O . HIS B 1 142 ? -29.099 34.962 27.651 1.00 26.66 142 HIS B O 1
ATOM 2721 N N . PHE B 1 143 ? -29.817 33.129 26.563 1.00 25.78 143 PHE B N 1
ATOM 2722 C CA . PHE B 1 143 ? -31.031 33.757 26.062 1.00 25.91 143 PHE B CA 1
ATOM 2723 C C . PHE B 1 143 ? -32.217 33.604 27.008 1.00 25.24 143 PHE B C 1
ATOM 2724 O O . PHE B 1 143 ? -33.308 34.104 26.730 1.00 24.65 143 PHE B O 1
ATOM 2732 N N . GLY B 1 144 ? -32.005 32.908 28.122 1.00 21.98 144 GLY B N 1
ATOM 2733 C CA . GLY B 1 144 ? -33.077 32.713 29.083 1.00 17.04 144 GLY B CA 1
ATOM 2734 C C . GLY B 1 144 ? -34.157 31.776 28.577 1.00 16.73 144 GLY B C 1
ATOM 2735 O O . GLY B 1 144 ? -35.331 31.926 28.915 1.00 15.39 144 GLY B O 1
ATOM 2736 N N . GLU B 1 145 ? -33.761 30.803 27.763 1.00 18.03 145 GLU B N 1
ATOM 2737 C CA . GLU B 1 145 ? -34.709 29.841 27.209 1.00 18.92 145 GLU B CA 1
ATOM 2738 C C . GLU B 1 145 ? -34.830 28.610 28.101 1.00 16.94 145 GLU B C 1
ATOM 2739 O O . GLU B 1 145 ? -33.919 28.287 28.867 1.00 16.46 145 GLU B O 1
ATOM 2745 N N . PRO B 1 146 ? -35.964 27.905 28.010 1.00 15.59 146 PRO B N 1
ATOM 2746 C CA . PRO B 1 146 ? -36.136 26.711 28.828 1.00 15.82 146 PRO B CA 1
ATOM 2747 C C . PRO B 1 146 ? -35.318 25.560 28.277 1.00 14.11 146 PRO B C 1
ATOM 2748 O O . PRO B 1 146 ? -34.799 25.615 27.154 1.00 14.96 146 PRO B O 1
ATOM 2760 N N . TRP B 1 148 ? -36.628 22.574 27.985 1.00 14.00 148 TRP B N 1
ATOM 2761 C CA . TRP B 1 148 ? -37.600 21.862 27.170 1.00 15.64 148 TRP B CA 1
ATOM 2762 C C . TRP B 1 148 ? -38.974 22.420 27.496 1.00 15.63 148 TRP B C 1
ATOM 2763 O O . TRP B 1 148 ? -39.142 23.114 28.493 1.00 16.42 148 TRP B O 1
ATOM 2774 N N . THR B 1 149 ? -39.948 22.122 26.643 1.00 18.44 149 THR B N 1
ATOM 2775 C CA . THR B 1 149 ? -41.321 22.577 26.834 1.00 20.33 149 THR B CA 1
ATOM 2776 C C . THR B 1 149 ? -42.245 21.436 26.449 1.00 22.89 149 THR B C 1
ATOM 2777 O O . THR B 1 149 ? -41.868 20.556 25.682 1.00 26.07 149 THR B O 1
ATOM 2781 N N . GLU B 1 150 ? -43.462 21.447 26.967 1.00 25.36 150 GLU B N 1
ATOM 2782 C CA . GLU B 1 150 ? -44.399 20.388 26.624 1.00 27.92 150 GLU B CA 1
ATOM 2783 C C . GLU B 1 150 ? -45.002 20.685 25.245 1.00 27.50 150 GLU B C 1
ATOM 2784 O O . GLU B 1 150 ? -45.316 21.833 24.934 1.00 30.30 150 GLU B O 1
ATOM 2790 N N . THR B 1 151 ? -45.143 19.657 24.414 1.00 26.86 151 THR B N 1
ATOM 2791 C CA . THR B 1 151 ? -45.713 19.827 23.079 1.00 26.09 151 THR B CA 1
ATOM 2792 C C . THR B 1 151 ? -46.746 18.755 22.747 1.00 27.48 151 THR B C 1
ATOM 2793 O O . THR B 1 151 ? -46.697 17.646 23.277 1.00 27.23 151 THR B O 1
ATOM 2797 N N . LYS B 1 152 ? -47.671 19.089 21.853 1.00 28.54 152 LYS B N 1
ATOM 2798 C CA . LYS B 1 152 ? -48.703 18.150 21.444 1.00 28.89 152 LYS B CA 1
ATOM 2799 C C . LYS B 1 152 ? -48.223 17.346 20.240 1.00 28.69 152 LYS B C 1
ATOM 2800 O O . LYS B 1 152 ? -48.883 16.405 19.796 1.00 28.27 152 LYS B O 1
ATOM 2806 N N . LEU B 1 153 ? -47.061 17.719 19.716 1.00 27.57 153 LEU B N 1
ATOM 2807 C CA . LEU B 1 153 ? -46.487 17.021 18.571 1.00 26.79 153 LEU B CA 1
ATOM 2808 C C . LEU B 1 153 ? -45.898 15.689 19.031 1.00 27.20 153 LEU B C 1
ATOM 2809 O O . LEU B 1 153 ? -45.381 15.582 20.145 1.00 26.31 153 LEU B O 1
ATOM 2814 N N . SER B 1 154 ? -45.988 14.668 18.187 1.00 26.77 154 SER B N 1
ATOM 2815 C CA . SER B 1 154 ? -45.439 13.367 18.550 1.00 26.73 154 SER B CA 1
ATOM 2816 C C . SER B 1 154 ? -43.934 13.446 18.394 1.00 27.94 154 SER B C 1
ATOM 2817 O O . SER B 1 154 ? -43.423 14.280 17.641 1.00 25.43 154 SER B O 1
ATOM 2820 N N . ASN B 1 155 ? -43.227 12.575 19.103 1.00 28.37 155 ASN B N 1
ATOM 2821 C CA . ASN B 1 155 ? -41.776 12.557 19.039 1.00 30.80 155 ASN B CA 1
ATOM 2822 C C . ASN B 1 155 ? -41.317 12.418 17.593 1.00 29.29 155 ASN B C 1
ATOM 2823 O O . ASN B 1 155 ? -40.331 13.036 17.187 1.00 28.59 155 ASN B O 1
ATOM 2828 N N . GLU B 1 156 ? -42.048 11.622 16.819 1.00 28.53 156 GLU B N 1
ATOM 2829 C CA . GLU B 1 156 ? -41.730 11.406 15.410 1.00 27.17 156 GLU B CA 1
ATOM 2830 C C . GLU B 1 156 ? -41.888 12.692 14.597 1.00 26.01 156 GLU B C 1
ATOM 2831 O O . GLU B 1 156 ? -41.114 12.955 13.675 1.00 25.12 156 GLU B O 1
ATOM 2837 N N . GLU B 1 157 ? -42.900 13.486 14.931 1.00 22.94 157 GLU B N 1
ATOM 2838 C CA . GLU B 1 157 ? -43.145 14.733 14.216 1.00 20.85 157 GLU B CA 1
ATOM 2839 C C . GLU B 1 157 ? -42.054 15.769 14.471 1.00 19.73 157 GLU B C 1
ATOM 2840 O O . GLU B 1 157 ? -41.823 16.645 13.641 1.00 17.58 157 GLU B O 1
ATOM 2846 N N . LEU B 1 158 ? -41.386 15.666 15.617 1.00 18.25 158 LEU B N 1
ATOM 2847 C CA . LEU B 1 158 ? -40.326 16.605 15.966 1.00 17.91 158 LEU B CA 1
ATOM 2848 C C . LEU B 1 158 ? -39.133 16.531 15.018 1.00 15.68 158 LEU B C 1
ATOM 2849 O O . LEU B 1 158 ? -38.309 17.447 14.968 1.00 13.59 158 LEU B O 1
ATOM 2854 N N . HIS B 1 159 ? -39.047 15.443 14.258 1.00 14.67 159 HIS B N 1
ATOM 2855 C CA . HIS B 1 159 ? -37.957 15.275 13.306 1.00 14.19 159 HIS B CA 1
ATOM 2856 C C . HIS B 1 159 ? -38.311 15.863 11.939 1.00 14.54 159 HIS B C 1
ATOM 2857 O O . HIS B 1 159 ? -37.541 15.742 10.982 1.00 14.54 159 HIS B O 1
ATOM 2864 N N . THR B 1 160 ? -39.477 16.500 11.860 1.00 14.72 160 THR B N 1
ATOM 2865 C CA . THR B 1 160 ? -39.942 17.131 10.625 1.00 15.46 160 THR B CA 1
ATOM 2866 C C . THR B 1 160 ? -40.011 18.647 10.823 1.00 17.01 160 THR B C 1
ATOM 2867 O O . THR B 1 160 ? -39.704 19.152 11.903 1.00 16.32 160 THR B O 1
ATOM 2871 N N . SER B 1 161 ? -40.424 19.362 9.780 1.00 18.25 161 SER B N 1
ATOM 2872 C CA . SER B 1 161 ? -40.525 20.818 9.826 1.00 21.26 161 SER B CA 1
ATOM 2873 C C . SER B 1 161 ? -41.497 21.286 10.899 1.00 19.55 161 SER B C 1
ATOM 2874 O O . SER B 1 161 ? -41.460 22.441 11.319 1.00 21.09 161 SER B O 1
ATOM 2877 N N . LEU B 1 162 ? -42.367 20.394 11.351 1.00 18.77 162 LEU B N 1
ATOM 2878 C CA . LEU B 1 162 ? -43.320 20.766 12.384 1.00 19.63 162 LEU B CA 1
ATOM 2879 C C . LEU B 1 162 ? -42.606 21.262 13.645 1.00 17.96 162 LEU B C 1
ATOM 2880 O O . LEU B 1 162 ? -43.191 21.979 14.452 1.00 17.47 162 LEU B O 1
ATOM 2885 N N . VAL B 1 163 ? -41.337 20.894 13.801 1.00 17.62 163 VAL B N 1
ATOM 2886 C CA . VAL B 1 163 ? -40.561 21.308 14.973 1.00 15.40 163 VAL B CA 1
ATOM 2887 C C . VAL B 1 163 ? -40.475 22.832 15.091 1.00 16.28 163 VAL B C 1
ATOM 2888 O O . VAL B 1 163 ? -40.299 23.367 16.184 1.00 13.75 163 VAL B O 1
ATOM 2892 N N . GLU B 1 164 ? -40.603 23.530 13.966 1.00 18.43 164 GLU B N 1
ATOM 2893 C CA . GLU B 1 164 ? -40.529 24.989 13.971 1.00 20.45 164 GLU B CA 1
ATOM 2894 C C . GLU B 1 164 ? -41.672 25.639 14.749 1.00 20.30 164 GLU B C 1
ATOM 2895 O O . GLU B 1 164 ? -41.579 26.804 15.137 1.00 21.31 164 GLU B O 1
ATOM 2901 N N . GLU B 1 165 ? -42.743 24.886 14.981 1.00 18.64 165 GLU B N 1
ATOM 2902 C CA . GLU B 1 165 ? -43.895 25.401 15.712 1.00 19.14 165 GLU B CA 1
ATOM 2903 C C . GLU B 1 165 ? -43.688 25.420 17.228 1.00 19.09 165 GLU B C 1
ATOM 2904 O O . GLU B 1 165 ? -44.490 25.991 17.965 1.00 17.37 165 GLU B O 1
ATOM 2910 N N . LEU B 1 166 ? -42.615 24.790 17.688 1.00 17.86 166 LEU B N 1
ATOM 2911 C CA . LEU B 1 166 ? -42.308 24.747 19.111 1.00 16.98 166 LEU B CA 1
ATOM 2912 C C . LEU B 1 166 ? -41.681 26.050 19.578 1.00 15.25 166 LEU B C 1
ATOM 2913 O O . LEU B 1 166 ? -41.027 26.751 18.802 1.00 14.09 166 LEU B O 1
ATOM 2918 N N . ASP B 1 167 ? -41.877 26.370 20.850 1.00 14.60 167 ASP B N 1
ATOM 2919 C CA . ASP B 1 167 ? -41.266 27.565 21.426 1.00 16.20 167 ASP B CA 1
ATOM 2920 C C . ASP B 1 167 ? -39.784 27.197 21.554 1.00 15.85 167 ASP B C 1
ATOM 2921 O O . ASP B 1 167 ? -39.455 26.029 21.729 1.00 14.27 167 ASP B O 1
ATOM 2926 N N . ASN B 1 168 ? -38.893 28.178 21.461 1.00 13.65 168 ASN B N 1
ATOM 2927 C CA . ASN B 1 168 ? -37.466 27.905 21.574 1.00 12.64 168 ASN B CA 1
ATOM 2928 C C . ASN B 1 168 ? -37.091 27.231 22.893 1.00 12.07 168 ASN B C 1
ATOM 2929 O O . ASN B 1 168 ? -37.567 27.629 23.958 1.00 12.36 168 ASN B O 1
ATOM 2934 N N . SER B 1 169 ? -36.244 26.208 22.807 1.00 10.25 169 SER B N 1
ATOM 2935 C CA . SER B 1 169 ? -35.735 25.500 23.981 1.00 10.52 169 SER B CA 1
ATOM 2936 C C . SER B 1 169 ? -34.487 24.772 23.548 1.00 10.71 169 SER B C 1
ATOM 2937 O O . SER B 1 169 ? -34.287 24.526 22.356 1.00 13.55 169 SER B O 1
ATOM 2940 N N . ALA B 1 170 ? -33.643 24.421 24.511 1.00 9.71 170 ALA B N 1
ATOM 2941 C CA . ALA B 1 170 ? -32.424 23.700 24.193 1.00 9.42 170 ALA B CA 1
ATOM 2942 C C . ALA B 1 170 ? -32.778 22.359 23.535 1.00 11.73 170 ALA B C 1
ATOM 2943 O O . ALA B 1 170 ? -32.172 21.978 22.533 1.00 12.30 170 ALA B O 1
ATOM 2945 N N . ILE B 1 171 ? -33.777 21.658 24.074 1.00 11.04 171 ILE B N 1
ATOM 2946 C CA . ILE B 1 171 ? -34.161 20.368 23.503 1.00 12.84 171 ILE B CA 1
ATOM 2947 C C . ILE B 1 171 ? -34.692 20.519 22.079 1.00 11.14 171 ILE B C 1
ATOM 2948 O O . ILE B 1 171 ? -34.403 19.688 21.220 1.00 14.22 171 ILE B O 1
ATOM 2953 N N . LYS B 1 172 ? -35.450 21.580 21.823 1.00 10.69 172 LYS B N 1
ATOM 2954 C CA . LYS B 1 172 ? -35.973 21.821 20.478 1.00 11.90 172 LYS B CA 1
ATOM 2955 C C . LYS B 1 172 ? -34.814 21.800 19.481 1.00 10.77 172 LYS B C 1
ATOM 2956 O O . LYS B 1 172 ? -34.901 21.189 18.414 1.00 12.04 172 LYS B O 1
ATOM 2962 N N . HIS B 1 173 ? -33.728 22.472 19.849 1.00 11.36 173 HIS B N 1
ATOM 2963 C CA . HIS B 1 173 ? -32.539 22.563 19.003 1.00 12.61 173 HIS B CA 1
ATOM 2964 C C . HIS B 1 173 ? -31.947 21.183 18.683 1.00 12.28 173 HIS B C 1
ATOM 2965 O O . HIS B 1 173 ? -31.314 21.001 17.635 1.00 13.21 173 HIS B O 1
ATOM 2972 N N . PHE B 1 174 ? -32.139 20.209 19.572 1.00 10.78 174 PHE B N 1
ATOM 2973 C CA . PHE B 1 174 ? -31.637 18.860 19.300 1.00 11.90 174 PHE B CA 1
ATOM 2974 C C . PHE B 1 174 ? -32.365 18.322 18.065 1.00 8.65 174 PHE B C 1
ATOM 2975 O O . PHE B 1 174 ? -31.733 17.830 17.133 1.00 7.26 174 PHE B O 1
ATOM 2983 N N . TYR B 1 175 ? -33.695 18.410 18.068 1.00 8.14 175 TYR B N 1
ATOM 2984 C CA . TYR B 1 175 ? -34.496 17.906 16.944 1.00 11.19 175 TYR B CA 1
ATOM 2985 C C . TYR B 1 175 ? -34.421 18.725 15.660 1.00 11.98 175 TYR B C 1
ATOM 2986 O O . TYR B 1 175 ? -34.440 18.166 14.554 1.00 13.28 175 TYR B O 1
ATOM 2995 N N . GLU B 1 176 ? -34.353 20.043 15.806 1.00 11.48 176 GLU B N 1
ATOM 2996 C CA . GLU B 1 176 ? -34.320 20.939 14.656 1.00 13.78 176 GLU B CA 1
ATOM 2997 C C . GLU B 1 176 ? -32.971 21.022 13.959 1.00 14.59 176 GLU B C 1
ATOM 2998 O O . GLU B 1 176 ? -32.912 21.227 12.744 1.00 13.66 176 GLU B O 1
ATOM 3004 N N . LYS B 1 177 ? -31.883 20.840 14.703 1.00 13.82 177 LYS B N 1
ATOM 3005 C CA . LYS B 1 177 ? -30.561 20.965 14.095 1.00 13.42 177 LYS B CA 1
ATOM 3006 C C . LYS B 1 177 ? -29.526 19.884 14.391 1.00 11.89 177 LYS B C 1
ATOM 3007 O O . LYS B 1 177 ? -28.983 19.272 13.469 1.00 8.91 177 LYS B O 1
ATOM 3013 N N . LEU B 1 178 ? -29.244 19.659 15.670 1.00 9.42 178 LEU B N 1
ATOM 3014 C CA . LEU B 1 178 ? -28.212 18.701 16.053 1.00 11.32 178 LEU B CA 1
ATOM 3015 C C . LEU B 1 178 ? -28.333 17.282 15.488 1.00 10.76 178 LEU B C 1
ATOM 3016 O O . LEU B 1 178 ? -27.350 16.734 14.974 1.00 10.88 178 LEU B O 1
ATOM 3021 N N . PHE B 1 179 ? -29.514 16.674 15.577 1.00 10.51 179 PHE B N 1
ATOM 3022 C CA . PHE B 1 179 ? -29.676 15.306 15.068 1.00 10.76 179 PHE B CA 1
ATOM 3023 C C . PHE B 1 179 ? -29.538 15.176 13.546 1.00 12.77 179 PHE B C 1
ATOM 3024 O O . PHE B 1 179 ? -29.478 14.064 13.022 1.00 13.07 179 PHE B O 1
ATOM 3032 N N . LYS B 1 180 ? -29.475 16.301 12.842 1.00 13.40 180 LYS B N 1
ATOM 3033 C CA . LYS B 1 180 ? -29.373 16.269 11.385 1.00 14.04 180 LYS B CA 1
ATOM 3034 C C . LYS B 1 180 ? -27.961 16.462 10.851 1.00 13.33 180 LYS B C 1
ATOM 3035 O O . LYS B 1 180 ? -27.697 16.233 9.666 1.00 13.57 180 LYS B O 1
ATOM 3041 N N . LEU B 1 181 ? -27.049 16.858 11.729 1.00 13.17 181 LEU B N 1
ATOM 3042 C CA . LEU B 1 181 ? -25.668 17.123 11.338 1.00 13.48 181 LEU B CA 1
ATOM 3043 C C . LEU B 1 181 ? -24.806 15.925 10.953 1.00 14.39 181 LEU B C 1
ATOM 3044 O O . LEU B 1 181 ? -23.967 16.030 10.062 1.00 15.15 181 LEU B O 1
ATOM 3049 N N . LYS B 1 182 ? -25.002 14.792 11.617 1.00 17.15 182 LYS B N 1
ATOM 3050 C CA . LYS B 1 182 ? -24.213 13.600 11.318 1.00 17.13 182 LYS B CA 1
ATOM 3051 C C . LYS B 1 182 ? -24.345 13.191 9.851 1.00 18.22 182 LYS B C 1
ATOM 3052 O O . LYS B 1 182 ? -23.349 12.904 9.188 1.00 17.60 182 LYS B O 1
ATOM 3058 N N . ASP B 1 183 ? -25.572 13.173 9.345 1.00 19.57 183 ASP B N 1
ATOM 3059 C CA . ASP B 1 183 ? -25.818 12.802 7.956 1.00 21.72 183 ASP B CA 1
ATOM 3060 C C . ASP B 1 183 ? -25.292 13.831 6.946 1.00 20.80 183 ASP B C 1
ATOM 3061 O O . ASP B 1 183 ? -25.352 13.604 5.738 1.00 18.74 183 ASP B O 1
ATOM 3066 N N . LEU B 1 184 ? -24.767 14.951 7.439 1.00 19.41 184 LEU B N 1
ATOM 3067 C CA . LEU B 1 184 ? -24.241 15.990 6.558 1.00 18.11 184 LEU B CA 1
ATOM 3068 C C . LEU B 1 184 ? -22.724 15.928 6.406 1.00 18.01 184 LEU B C 1
ATOM 3069 O O . LEU B 1 184 ? -22.150 16.652 5.600 1.00 15.67 184 LEU B O 1
ATOM 3082 N N . HIS B 1 186 ? -19.139 15.082 5.205 1.00 17.91 186 HIS B N 1
ATOM 3083 C CA . HIS B 1 186 ? -18.628 14.782 3.868 1.00 19.94 186 HIS B CA 1
ATOM 3084 C C . HIS B 1 186 ? -17.657 13.605 3.807 1.00 19.73 186 HIS B C 1
ATOM 3085 O O . HIS B 1 186 ? -17.850 12.670 3.030 1.00 19.83 186 HIS B O 1
ATOM 3092 N N . THR B 1 187 ? -16.601 13.665 4.607 1.00 19.63 187 THR B N 1
ATOM 3093 C CA . THR B 1 187 ? -15.591 12.612 4.606 1.00 21.27 187 THR B CA 1
ATOM 3094 C C . THR B 1 187 ? -15.983 11.384 5.413 1.00 21.56 187 THR B C 1
ATOM 3095 O O . THR B 1 187 ? -16.727 11.480 6.392 1.00 22.58 187 THR B O 1
ATOM 3099 N N . PRO B 1 188 ? -15.477 10.206 5.011 1.00 21.63 188 PRO B N 1
ATOM 3100 C CA . PRO B 1 188 ? -15.795 8.969 5.724 1.00 20.81 188 PRO B CA 1
ATOM 3101 C C . PRO B 1 188 ? -15.306 9.011 7.168 1.00 20.16 188 PRO B C 1
ATOM 3102 O O . PRO B 1 188 ? -15.936 8.439 8.060 1.00 20.68 188 PRO B O 1
ATOM 3106 N N . THR B 1 189 ? -14.184 9.689 7.396 1.00 19.82 189 THR B N 1
ATOM 3107 C CA . THR B 1 189 ? -13.613 9.794 8.738 1.00 19.71 189 THR B CA 1
ATOM 3108 C C . THR B 1 189 ? -14.499 10.654 9.625 1.00 19.19 189 THR B C 1
ATOM 3109 O O . THR B 1 189 ? -14.715 10.339 10.795 1.00 18.50 189 THR B O 1
ATOM 3113 N N . ALA B 1 190 ? -14.997 11.752 9.064 1.00 19.48 190 ALA B N 1
ATOM 3114 C CA . ALA B 1 190 ? -15.874 12.645 9.810 1.00 19.41 190 ALA B CA 1
ATOM 3115 C C . ALA B 1 190 ? -17.170 11.907 10.126 1.00 20.46 190 ALA B C 1
ATOM 3116 O O . ALA B 1 190 ? -17.722 12.050 11.212 1.00 21.89 190 ALA B O 1
ATOM 3118 N N . LYS B 1 191 ? -17.659 11.116 9.176 1.00 21.69 191 LYS B N 1
ATOM 3119 C CA . LYS B 1 191 ? -18.886 10.366 9.408 1.00 22.22 191 LYS B CA 1
ATOM 3120 C C . LYS B 1 191 ? -18.692 9.447 10.613 1.00 21.27 191 LYS B C 1
ATOM 3121 O O . LYS B 1 191 ? -19.558 9.364 11.477 1.00 22.07 191 LYS B O 1
ATOM 3127 N N . LYS B 1 192 ? -17.547 8.768 10.662 1.00 21.31 192 LYS B N 1
ATOM 3128 C CA . LYS B 1 192 ? -17.215 7.857 11.755 1.00 21.98 192 LYS B CA 1
ATOM 3129 C C . LYS B 1 192 ? -17.216 8.566 13.107 1.00 21.34 192 LYS B C 1
ATOM 3130 O O . LYS B 1 192 ? -17.821 8.092 14.073 1.00 21.06 192 LYS B O 1
ATOM 3136 N N . LEU B 1 193 ? -16.517 9.694 13.177 1.00 19.78 193 LEU B N 1
ATOM 3137 C CA . LEU B 1 193 ? -16.430 10.473 14.410 1.00 19.07 193 LEU B CA 1
ATOM 3138 C C . LEU B 1 193 ? -17.809 10.991 14.794 1.00 18.69 193 LEU B C 1
ATOM 3139 O O . LEU B 1 193 ? -18.174 11.024 15.976 1.00 18.50 193 LEU B O 1
ATOM 3144 N N . ALA B 1 194 ? -18.575 11.391 13.786 1.00 17.76 194 ALA B N 1
ATOM 3145 C CA . ALA B 1 194 ? -19.922 11.909 14.000 1.00 17.19 194 ALA B CA 1
ATOM 3146 C C . ALA B 1 194 ? -20.881 10.847 14.545 1.00 16.28 194 ALA B C 1
ATOM 3147 O O . ALA B 1 194 ? -21.752 11.162 15.342 1.00 14.28 194 ALA B O 1
ATOM 3149 N N . GLU B 1 195 ? -20.728 9.595 14.120 1.00 18.06 195 GLU B N 1
ATOM 3150 C CA . GLU B 1 195 ? -21.623 8.544 14.604 1.00 17.95 195 GLU B CA 1
ATOM 3151 C C . GLU B 1 195 ? -21.495 8.352 16.115 1.00 16.62 195 GLU B C 1
ATOM 3152 O O . GLU B 1 195 ? -22.489 8.134 16.804 1.00 13.47 195 GLU B O 1
ATOM 3158 N N . GLU B 1 196 ? -20.271 8.435 16.626 1.00 17.60 196 GLU B N 1
ATOM 3159 C CA . GLU B 1 196 ? -20.028 8.281 18.058 1.00 19.04 196 GLU B CA 1
ATOM 3160 C C . GLU B 1 196 ? -20.725 9.397 18.820 1.00 17.04 196 GLU B C 1
ATOM 3161 O O . GLU B 1 196 ? -21.468 9.151 19.768 1.00 16.89 196 GLU B O 1
ATOM 3167 N N . ARG B 1 197 ? -20.480 10.631 18.400 1.00 15.02 197 ARG B N 1
ATOM 3168 C CA . ARG B 1 197 ? -21.076 11.785 19.059 1.00 15.47 197 ARG B CA 1
ATOM 3169 C C . ARG B 1 197 ? -22.590 11.831 18.887 1.00 14.12 197 ARG B C 1
ATOM 3170 O O . ARG B 1 197 ? -23.302 12.295 19.772 1.00 13.83 197 ARG B O 1
ATOM 3178 N N . HIS B 1 198 ? -23.075 11.348 17.745 1.00 14.33 198 HIS B N 1
ATOM 3179 C CA . HIS B 1 198 ? -24.513 11.310 17.460 1.00 14.10 198 HIS B CA 1
ATOM 3180 C C . HIS B 1 198 ? -25.156 10.323 18.440 1.00 13.91 198 HIS B C 1
ATOM 3181 O O . HIS B 1 198 ? -26.158 10.624 19.095 1.00 14.96 198 HIS B O 1
ATOM 3188 N N . GLN B 1 199 ? -24.564 9.140 18.536 1.00 13.99 199 GLN B N 1
ATOM 3189 C CA . GLN B 1 199 ? -25.054 8.121 19.446 1.00 13.32 199 GLN B CA 1
ATOM 3190 C C . GLN B 1 199 ? -25.086 8.678 20.863 1.00 13.68 199 GLN B C 1
ATOM 3191 O O . GLN B 1 199 ? -26.027 8.425 21.618 1.00 11.29 199 GLN B O 1
ATOM 3197 N N . PHE B 1 200 ? -24.062 9.450 21.223 1.00 12.49 200 PHE B N 1
ATOM 3198 C CA . PHE B 1 200 ? -24.005 10.021 22.562 1.00 12.38 200 PHE B CA 1
ATOM 3199 C C . PHE B 1 200 ? -25.147 11.008 22.817 1.00 12.14 200 PHE B C 1
ATOM 3200 O O . PHE B 1 200 ? -25.748 11.006 23.896 1.00 12.09 200 PHE B O 1
ATOM 3216 N N . ILE B 1 202 ? -28.089 10.993 21.524 1.00 11.45 202 ILE B N 1
ATOM 3217 C CA . ILE B 1 202 ? -29.334 10.233 21.662 1.00 13.21 202 ILE B CA 1
ATOM 3218 C C . ILE B 1 202 ? -29.384 9.735 23.106 1.00 12.71 202 ILE B C 1
ATOM 3219 O O . ILE B 1 202 ? -30.410 9.841 23.782 1.00 12.57 202 ILE B O 1
ATOM 3224 N N . GLN B 1 203 ? -28.266 9.178 23.570 1.00 11.28 203 GLN B N 1
ATOM 3225 C CA . GLN B 1 203 ? -28.174 8.663 24.940 1.00 13.57 203 GLN B CA 1
ATOM 3226 C C . GLN B 1 203 ? -28.454 9.768 25.951 1.00 11.19 203 GLN B C 1
ATOM 3227 O O . GLN B 1 203 ? -29.133 9.545 26.958 1.00 11.03 203 GLN B O 1
ATOM 3233 N N . TYR B 1 204 ? -27.935 10.963 25.690 1.00 10.39 204 TYR B N 1
ATOM 3234 C CA . TYR B 1 204 ? -28.161 12.066 26.614 1.00 10.71 204 TYR B CA 1
ATOM 3235 C C . TYR B 1 204 ? -29.637 12.465 26.638 1.00 11.34 204 TYR B C 1
ATOM 3236 O O . TYR B 1 204 ? -30.195 12.744 27.700 1.00 11.60 204 TYR B O 1
ATOM 3245 N N . LEU B 1 205 ? -30.255 12.499 25.459 1.00 9.65 205 LEU B N 1
ATOM 3246 C CA . LEU B 1 205 ? -31.661 12.870 25.314 1.00 10.52 205 LEU B CA 1
ATOM 3247 C C . LEU B 1 205 ? -32.536 11.883 26.083 1.00 11.15 205 LEU B C 1
ATOM 3248 O O . LEU B 1 205 ? -33.443 12.271 26.827 1.00 8.61 205 LEU B O 1
ATOM 3253 N N . LYS B 1 206 ? -32.265 10.596 25.891 1.00 10.36 206 LYS B N 1
ATOM 3254 C CA . LYS B 1 206 ? -33.048 9.570 26.558 1.00 11.03 206 LYS B CA 1
ATOM 3255 C C . LYS B 1 206 ? -32.890 9.698 28.072 1.00 9.06 206 LYS B C 1
ATOM 3256 O O . LYS B 1 206 ? -33.860 9.550 28.816 1.00 9.02 206 LYS B O 1
ATOM 3262 N N . GLN B 1 207 ? -31.682 9.994 28.537 1.00 7.54 207 GLN B N 1
ATOM 3263 C CA . GLN B 1 207 ? -31.484 10.152 29.974 1.00 8.51 207 GLN B CA 1
ATOM 3264 C C . GLN B 1 207 ? -32.209 11.411 30.448 1.00 6.57 207 GLN B C 1
ATOM 3265 O O . GLN B 1 207 ? -32.820 11.415 31.513 1.00 6.19 207 GLN B O 1
ATOM 3271 N N . PHE B 1 208 ? -32.134 12.475 29.650 1.00 4.95 208 PHE B N 1
ATOM 3272 C CA . PHE B 1 208 ? -32.792 13.742 29.973 1.00 4.61 208 PHE B CA 1
ATOM 3273 C C . PHE B 1 208 ? -34.291 13.521 30.132 1.00 7.49 208 PHE B C 1
ATOM 3274 O O . PHE B 1 208 ? -34.897 13.967 31.111 1.00 9.08 208 PHE B O 1
ATOM 3290 N N . SER B 1 210 ? -35.872 10.692 30.694 1.00 9.17 210 SER B N 1
ATOM 3291 C CA . SER B 1 210 ? -36.193 9.784 31.782 1.00 10.29 210 SER B CA 1
ATOM 3292 C C . SER B 1 210 ? -36.306 10.560 33.095 1.00 10.00 210 SER B C 1
ATOM 3293 O O . SER B 1 210 ? -37.100 10.209 33.963 1.00 10.60 210 SER B O 1
ATOM 3296 N N . GLU B 1 211 ? -35.509 11.616 33.237 1.00 10.88 211 GLU B N 1
ATOM 3297 C CA . GLU B 1 211 ? -35.534 12.432 34.446 1.00 10.25 211 GLU B CA 1
ATOM 3298 C C . GLU B 1 211 ? -36.675 13.442 34.374 1.00 12.18 211 GLU B C 1
ATOM 3299 O O . GLU B 1 211 ? -37.382 13.686 35.356 1.00 9.82 211 GLU B O 1
ATOM 3305 N N . TRP B 1 212 ? -36.853 14.024 33.198 1.00 11.77 212 TRP B N 1
ATOM 3306 C CA . TRP B 1 212 ? -37.912 14.996 32.989 1.00 14.16 212 TRP B CA 1
ATOM 3307 C C . TRP B 1 212 ? -39.282 14.378 33.277 1.00 13.91 212 TRP B C 1
ATOM 3308 O O . TRP B 1 212 ? -40.141 15.020 33.886 1.00 15.94 212 TRP B O 1
ATOM 3319 N N . ASN B 1 213 ? -39.482 13.131 32.852 1.00 13.06 213 ASN B N 1
ATOM 3320 C CA . ASN B 1 213 ? -40.759 12.439 33.067 1.00 15.02 213 ASN B CA 1
ATOM 3321 C C . ASN B 1 213 ? -40.695 11.426 34.211 1.00 15.78 213 ASN B C 1
ATOM 3322 O O . ASN B 1 213 ? -41.567 10.569 34.335 1.00 15.56 213 ASN B O 1
ATOM 3327 N N . PHE B 1 214 ? -39.672 11.519 35.052 1.00 15.78 214 PHE B N 1
ATOM 3328 C CA . PHE B 1 214 ? -39.546 10.565 36.146 1.00 15.44 214 PHE B CA 1
ATOM 3329 C C . PHE B 1 214 ? -40.773 10.480 37.054 1.00 13.06 214 PHE B C 1
ATOM 3330 O O . PHE B 1 214 ? -41.180 11.472 37.654 1.00 13.61 214 PHE B O 1
ATOM 3338 N N . ASN B 1 215 ? -41.343 9.279 37.152 1.00 14.54 215 ASN B N 1
ATOM 3339 C CA . ASN B 1 215 ? -42.517 9.007 37.985 1.00 16.54 215 ASN B CA 1
ATOM 3340 C C . ASN B 1 215 ? -43.666 9.963 37.676 1.00 18.12 215 ASN B C 1
ATOM 3341 O O . ASN B 1 215 ? -44.493 10.272 38.539 1.00 18.27 215 ASN B O 1
ATOM 3346 N N . LYS B 1 216 ? -43.703 10.427 36.433 1.00 20.42 216 LYS B N 1
ATOM 3347 C CA . LYS B 1 216 ? -44.735 11.346 35.967 1.00 25.74 216 LYS B CA 1
ATOM 3348 C C . LYS B 1 216 ? -45.736 10.555 35.139 1.00 30.85 216 LYS B C 1
ATOM 3349 O O . LYS B 1 216 ? -45.358 9.877 34.184 1.00 32.67 216 LYS B O 1
ATOM 3355 N N . GLU B 1 217 ? -47.010 10.638 35.500 1.00 36.32 217 GLU B N 1
ATOM 3356 C CA . GLU B 1 217 ? -48.041 9.910 34.769 1.00 41.92 217 GLU B CA 1
ATOM 3357 C C . GLU B 1 217 ? -49.405 10.470 35.135 1.00 43.81 217 GLU B C 1
ATOM 3358 O O . GLU B 1 217 ? -50.284 10.514 34.247 1.00 45.11 217 GLU B O 1
#

B-factor: mean 25.25, std 11.04, range [4.61, 75.07]

CATH classification: 1.10.472.50 (+1 more: 1.20.58.1910)

Secondary structure (DSSP, 8-state):
----HHHHHH---TTTT-SS-HHHHHHHHHHHHHHHHHHHTT-S--HHHHHHHHHTTTT--SSS-HHHHHHHHHHHHHTTT--HHHHHHHHHHHH-------HHHHHHHHHHHHTTSHHHHHHHHHHHHHHHT---------HHHHTSGGGGGSPP-HHHHHHHTGGGSTT---HHHHHHHHHHHH--HHHHH---TTTT-/----HHHHHH---TTTT-TTSHHHHHHHHHHHHHHHHHHHTT-S--HHHHHHHHHTT---HHHHHHHTTTT--HHHHHHHHHHHH------HHHHHHHHHHHHTTSHHHHHHHHHHHHHHHT------SS-TTGGGSGGGGGSPP-HHHHIIIIIHHHTT---HHHHHHHHHHHH--HHHHH---TTTT--

Radius of gyration: 25.41 Å; Cα contacts (8 Å, |Δi|>4): 444; chains: 2; bounding box: 68×41×70 Å

InterPro domains:
  IPR003607 HD/PDEase domain [SM00471] (22-137)
  IPR003607 HD/PDEase domain [cd00077] (24-132)
  IPR006674 HD domain [PF01966] (28-127)

Solvent-accessible surface area: 20622 Å² total